Protein AF-A0A941ILW9-F1 (afdb_monomer)

Foldseek 3Di:
DPQPVPDDPVNVQVCCCQWVVAHPWDWDWDLDDLFWTKIWTDGPNFIKMKIKGQCVPQVVQQQVLLVLCVLCVVVVANAFHFDATPVRRQWDDDRRMTMTITHDDDFFFQDLQDLVSLLLLLQSLLSSLVSQDFDQWDQDADDDQDLVDPLLVPDPLLSVLLVVLVVLQNVLRRNPATKGKALQAQARRQWGQHPVPRHTHGYRSSRIDIGGSLLNVLNHCVNCPHDVSSVSNNVSNCVSPSDDPVSCVRRNVSSNSVVLSVLLSVLSVCLVVVRQRSHDDNVVSVVSNVSSCLPRPNFDKDFDDPVCFVLVLVLQQQQCCPDLCNVVRDPTDDDDDAPDKTKMFGHDPRGTFWIWIWGHHQQEIEGPDTGGHPVCPPSCPSVVNVVVVLVVCVVDNHFKYKYKDWDGPVVVVVCVVVAWDWDDKWKWAKDAPPQPVLPVPDDDDPPDDDGMDTDIGGPVCVVVRVVRGVDMIIMTMIMHGRD

Solvent-accessible surface area (backbone atoms only — not comparable to full-atom values): 26169 Å² total; per-residue (Å²): 122,83,32,64,82,73,67,43,74,70,58,49,52,52,50,36,26,77,36,63,71,39,70,90,46,48,74,42,85,38,96,57,49,68,76,41,49,34,27,41,36,37,54,96,92,44,62,28,36,39,40,34,32,41,27,86,86,39,32,70,39,32,55,52,14,39,54,50,17,38,54,32,39,76,67,75,33,52,16,40,26,50,49,53,29,82,87,64,43,61,56,51,78,54,74,56,20,26,34,31,41,22,44,59,70,72,52,47,58,40,55,51,90,40,66,66,29,22,28,52,53,17,34,46,53,17,52,51,37,55,71,68,36,75,45,82,67,56,95,68,77,76,85,77,79,69,86,80,50,70,41,48,65,81,46,84,64,49,53,61,36,39,53,52,22,49,56,43,46,70,70,60,45,56,85,78,49,64,21,16,63,38,50,59,63,50,44,51,76,33,31,21,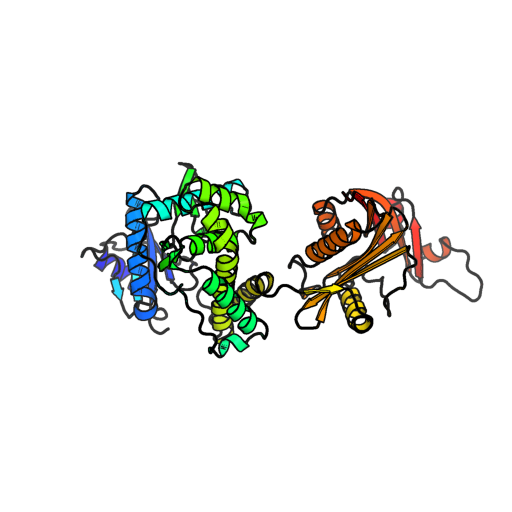32,22,86,88,81,65,49,59,25,53,40,75,34,66,53,25,46,76,42,50,52,53,48,38,52,18,39,36,29,53,73,47,64,39,71,78,75,21,41,50,18,54,50,30,19,36,75,62,61,57,48,55,64,73,55,47,73,69,42,32,67,31,33,32,42,38,48,37,34,50,39,32,55,52,25,30,44,29,61,69,66,69,60,54,63,72,54,94,51,76,63,56,41,54,48,49,31,48,58,22,36,61,70,64,62,49,62,48,76,43,73,62,53,86,88,42,45,70,43,52,34,51,29,52,49,61,37,24,56,88,44,91,49,48,81,74,72,58,99,58,78,83,86,78,95,53,83,44,75,51,47,35,32,27,34,46,99,90,39,51,42,27,42,35,33,33,40,28,51,68,48,38,26,34,47,79,42,76,48,39,23,71,94,53,55,93,68,54,52,65,58,52,48,50,49,55,52,52,61,57,40,73,80,49,73,42,43,33,41,34,37,73,45,63,68,50,60,72,58,54,57,51,42,43,77,70,62,32,42,83,75,50,62,30,28,43,39,37,40,53,70,87,44,74,60,49,67,73,75,52,90,70,64,83,93,56,74,85,59,65,48,80,47,78,45,66,51,92,44,46,72,59,46,58,73,74,29,93,42,66,41,50,35,32,36,28,40,25,82,53,134

Nearest PDB structures (foldseek):
  2q83-assembly2_B  TM=6.383E-01  e=3.782E-13  Bacillus subtilis
  2q83-assembly1_A  TM=6.580E-01  e=1.831E-12  Bacillus subtilis
  2cnt-assembly4_D  TM=7.980E-01  e=2.874E-07  Salmonella enterica subsp. enterica serovar Typhimurium str. LT2
  5isv-assembly2_B  TM=7.795E-01  e=2.722E-07  Escherichia coli O157:H7
  6cgd-assembly3_C  TM=6.422E-01  e=9.345E-09  Staphylococcus aureus

Radius of gyration: 29.04 Å; Cα contacts (8 Å, |Δi|>4): 898; chains: 1; bounding box: 79×45×82 Å

InterPro domains:
  IPR000182 GNAT domain [PF00583] (336-420)
  IPR000182 GNAT domain [PS51186] (299-446)
  IPR002575 Aminoglycoside phosphotransferase [PF01636] (26-242)
  IPR011009 Protein kinase-like domain superfamily [SSF56112] (8-274)
  IPR016181 Acyl-CoA N-acyltransferase [SSF55729] (298-440)

Sequence (483 aa):
MSGLESFSARSLSRLLDEHWGLPEAEITAHEGGMSSLTWVVRHGGERRLAKAVSAERYGRRFAAGLAAASRLTEAGIPAGAPVPASDGALTVEYDGTALALLSWVDGDAVEQNTTEGMRLIGNTLARAHLALGSSPGKPDIEPRHDPSRLYLGVRPWIRPAIASAHAAVEALDPETLTWGPLHGDPAAEAFLRDPASGEVGLIDWGAYTVGPRVFDLASAVMYAGNLDRARPLIEAYIDAGALSGAEVDRALPAMLGWRWASQAYYFAYRIAADDRTGIADPAENERGLADAKAYLAPPEIRAYEAADENEWVRCRAVAFLDTSYYDAVEPVKPTVEADEVIDLVAVDDGHIVGILDIAVRGDLATIETLCVHPEYRRLAIATRLLWEGIARLEHTPARILDAWTREDRAALEWYAARGFVEAESFLHVYSGLGAENTARMTEFRAPYRPILIFAAAPREHETKARAEFQRVYVCRRLLRQLA

Organism: NCBI:txid2828514

pLDDT: mean 92.54, std 8.3, range [49.34, 98.81]

Structure (mmCIF, N/CA/C/O backbone):
data_AF-A0A941ILW9-F1
#
_entry.id   AF-A0A941ILW9-F1
#
loop_
_atom_site.group_PDB
_atom_site.id
_atom_site.type_symbol
_atom_site.label_atom_id
_atom_site.label_alt_id
_atom_site.label_comp_id
_atom_site.label_asym_id
_atom_site.label_entity_id
_atom_site.label_seq_id
_atom_site.pdbx_PDB_ins_code
_atom_site.Cartn_x
_atom_site.Cartn_y
_atom_site.Cartn_z
_atom_site.occupancy
_atom_site.B_iso_or_equiv
_atom_site.auth_seq_id
_atom_site.auth_comp_id
_atom_site.auth_asym_id
_atom_site.auth_atom_id
_atom_site.pdbx_PDB_model_num
ATOM 1 N N . MET A 1 1 ? -7.204 21.052 19.635 1.00 49.34 1 MET A N 1
ATOM 2 C CA . MET A 1 1 ? -5.862 20.549 20.009 1.00 49.34 1 MET A CA 1
ATOM 3 C C . MET A 1 1 ? -5.531 20.752 21.490 1.00 49.34 1 MET A C 1
ATOM 5 O O . MET A 1 1 ? -4.648 20.068 21.972 1.00 49.34 1 MET A O 1
ATOM 9 N N . SER A 1 2 ? -6.254 21.592 22.245 1.00 50.50 2 SER A N 1
ATOM 10 C CA . SER A 1 2 ? -5.836 22.042 23.585 1.00 50.50 2 SER A CA 1
ATOM 11 C C . SER A 1 2 ? -5.840 21.007 24.725 1.00 50.50 2 SER A C 1
ATOM 13 O O . SER A 1 2 ? -5.248 21.300 25.753 1.00 50.50 2 SER A O 1
ATOM 15 N N . GLY A 1 3 ? -6.484 19.838 24.589 1.00 50.44 3 GLY A N 1
ATOM 16 C CA . GLY A 1 3 ? -6.665 18.894 25.715 1.00 50.44 3 GLY A CA 1
ATOM 17 C C . GLY A 1 3 ? -5.625 17.770 25.853 1.00 50.44 3 GLY A C 1
ATOM 18 O O . GLY A 1 3 ? -5.450 17.239 26.943 1.00 50.44 3 GLY A O 1
ATOM 19 N N . LEU A 1 4 ? -4.928 17.380 24.774 1.00 60.81 4 LEU A N 1
ATOM 20 C CA . LEU A 1 4 ? -3.930 16.291 24.829 1.00 60.81 4 LEU A CA 1
ATOM 21 C C . LEU A 1 4 ? -2.527 16.796 25.202 1.00 60.81 4 LEU A C 1
ATOM 23 O O . LEU A 1 4 ? -1.751 16.057 25.799 1.00 60.81 4 LEU A O 1
ATOM 27 N N . GLU A 1 5 ? -2.208 18.056 24.889 1.00 58.78 5 GLU A N 1
ATOM 28 C CA . GLU A 1 5 ? -0.897 18.671 25.158 1.00 58.78 5 GLU A CA 1
ATOM 29 C C . GLU A 1 5 ? -0.636 18.902 26.663 1.00 58.78 5 GLU A C 1
ATOM 31 O O . GLU A 1 5 ? 0.518 18.996 27.079 1.00 58.78 5 GLU A O 1
ATOM 36 N N . SER A 1 6 ? -1.686 18.950 27.496 1.00 61.03 6 SER A N 1
ATOM 37 C CA . SER A 1 6 ? -1.598 19.103 28.958 1.00 61.03 6 SER A CA 1
ATOM 38 C C . SER A 1 6 ? -1.536 17.770 29.724 1.00 61.03 6 SER A C 1
ATOM 40 O O . SER A 1 6 ? -1.277 17.760 30.934 1.00 61.03 6 SER A O 1
ATOM 42 N N . PHE A 1 7 ? -1.752 16.630 29.053 1.00 71.38 7 PHE A N 1
ATOM 43 C CA . PHE A 1 7 ? -1.899 15.334 29.715 1.00 71.38 7 PHE A CA 1
ATOM 44 C C . PHE A 1 7 ? -0.538 14.738 30.116 1.00 71.38 7 PHE A C 1
ATOM 46 O O . PHE A 1 7 ? 0.250 14.292 29.285 1.00 71.38 7 PHE A O 1
ATOM 53 N N . SER A 1 8 ? -0.249 14.721 31.422 1.00 79.00 8 SER A N 1
ATOM 54 C CA . SER A 1 8 ? 1.044 14.289 31.975 1.00 79.00 8 SER A CA 1
ATOM 55 C C . SER A 1 8 ? 0.997 12.911 32.641 1.00 79.00 8 SER A C 1
ATOM 57 O O . SER A 1 8 ? -0.022 12.517 33.208 1.00 79.00 8 SER A O 1
ATOM 59 N N . ALA A 1 9 ? 2.143 12.219 32.695 1.00 79.44 9 ALA A N 1
ATOM 60 C CA . ALA A 1 9 ? 2.287 10.941 33.410 1.00 79.44 9 ALA A CA 1
ATOM 61 C C . ALA A 1 9 ? 1.880 11.029 34.896 1.00 79.44 9 ALA A C 1
ATOM 63 O O . ALA A 1 9 ? 1.314 10.088 35.450 1.00 79.44 9 ALA A O 1
ATOM 64 N N . ARG A 1 10 ? 2.099 12.188 35.538 1.00 84.44 10 ARG A N 1
ATOM 65 C CA . ARG A 1 10 ? 1.648 12.446 36.915 1.00 84.44 10 ARG A CA 1
ATOM 66 C C . ARG A 1 10 ? 0.120 12.477 37.021 1.00 84.44 10 ARG A C 1
ATOM 68 O O . ARG A 1 10 ? -0.429 11.943 37.979 1.00 84.44 10 ARG A O 1
ATOM 75 N N . SER A 1 11 ? -0.556 13.090 36.049 1.00 89.75 11 SER A N 1
ATOM 76 C CA . SER A 1 11 ? -2.024 13.113 36.009 1.00 89.75 11 SER A CA 1
ATOM 77 C C . SER A 1 11 ? -2.576 11.711 35.773 1.00 89.75 11 SER A C 1
ATOM 79 O O . SER A 1 11 ? -3.507 11.311 36.463 1.00 89.75 11 SER A O 1
ATOM 81 N N . LEU A 1 12 ? -1.947 10.940 34.880 1.00 92.31 12 LEU A N 1
ATOM 82 C CA . LEU A 1 12 ? -2.321 9.553 34.619 1.00 92.31 12 LEU A CA 1
ATOM 83 C C . LEU A 1 12 ? -2.210 8.675 35.872 1.00 92.31 12 LEU A C 1
ATOM 85 O O . LEU A 1 12 ? -3.161 7.979 36.197 1.00 92.31 12 LEU A O 1
ATOM 89 N N . SER A 1 13 ? -1.095 8.745 36.605 1.00 93.25 13 SER A N 1
ATOM 90 C CA . SER A 1 13 ? -0.915 7.973 37.844 1.00 93.25 13 SER A CA 1
ATOM 91 C C . SER A 1 13 ? -2.012 8.260 38.874 1.00 93.25 13 SER A C 1
ATOM 93 O O . SER A 1 13 ? -2.587 7.323 39.422 1.00 93.25 13 SER A O 1
ATOM 95 N N . ARG A 1 14 ? -2.374 9.536 39.072 1.00 94.75 14 ARG A N 1
ATOM 96 C CA . ARG A 1 14 ? -3.479 9.917 39.965 1.00 94.75 14 ARG A CA 1
ATOM 97 C C . ARG A 1 14 ? -4.823 9.353 39.495 1.00 94.75 14 ARG A C 1
ATOM 99 O O . ARG A 1 14 ? -5.577 8.844 40.312 1.00 94.75 14 ARG A O 1
ATOM 106 N N . LEU A 1 15 ? -5.122 9.448 38.198 1.00 96.00 15 LEU A N 1
ATOM 107 C CA . LEU A 1 15 ? -6.384 8.956 37.634 1.00 96.00 15 LEU A CA 1
ATOM 108 C C . LEU A 1 15 ? -6.497 7.425 37.719 1.00 96.00 15 LEU A C 1
ATOM 110 O O . LEU A 1 15 ? -7.587 6.915 37.956 1.00 96.00 15 LEU A O 1
ATOM 114 N N . LEU A 1 16 ? -5.389 6.697 37.547 1.00 96.94 16 LEU A N 1
ATOM 115 C CA . LEU A 1 16 ? -5.347 5.237 37.686 1.00 96.94 16 LEU A CA 1
ATOM 116 C C . LEU A 1 16 ? -5.652 4.784 39.119 1.00 96.94 16 LEU A C 1
ATOM 118 O O . LEU A 1 16 ? -6.406 3.831 39.306 1.00 96.94 16 LEU A O 1
ATOM 122 N N . ASP A 1 17 ? -5.114 5.481 40.117 1.00 96.56 17 ASP A N 1
ATOM 123 C CA . ASP A 1 17 ? -5.441 5.233 41.523 1.00 96.56 17 ASP A CA 1
ATOM 124 C C . ASP A 1 17 ? -6.915 5.564 41.814 1.00 96.56 17 ASP A C 1
ATOM 126 O O . ASP A 1 17 ? -7.682 4.707 42.244 1.00 96.56 17 ASP A O 1
ATOM 130 N N . GLU A 1 18 ? -7.353 6.775 41.461 1.00 96.69 18 GLU A N 1
ATOM 131 C CA . GLU A 1 18 ? -8.699 7.280 41.763 1.00 96.69 18 GLU A CA 1
ATOM 132 C C . GLU A 1 18 ? -9.825 6.451 41.125 1.00 96.69 18 GLU A C 1
ATOM 134 O O . GLU A 1 18 ? -10.825 6.153 41.779 1.00 96.69 18 GLU A O 1
ATOM 139 N N . HIS A 1 19 ? -9.677 6.071 39.854 1.00 97.38 19 HIS A N 1
ATOM 140 C CA . HIS A 1 19 ? -10.767 5.462 39.090 1.00 97.38 19 HIS A CA 1
ATOM 141 C C . HIS A 1 19 ? -10.632 3.954 38.897 1.00 97.38 19 HIS A C 1
ATOM 143 O O . HIS A 1 19 ? -11.644 3.309 38.641 1.00 97.38 19 HIS A O 1
ATOM 149 N N . TRP A 1 20 ? -9.438 3.374 39.046 1.00 97.19 20 TRP A N 1
ATOM 150 C CA . TRP A 1 20 ? -9.214 1.931 38.875 1.00 97.19 20 TRP A CA 1
ATOM 151 C C . TRP A 1 20 ? -8.558 1.261 40.089 1.00 97.19 20 TRP A C 1
ATOM 153 O O . TRP A 1 20 ? -8.356 0.047 40.063 1.00 97.19 20 TRP A O 1
ATOM 163 N N . GLY A 1 21 ? -8.244 2.009 41.153 1.00 96.06 21 GLY A N 1
ATOM 164 C CA . GLY A 1 21 ? -7.642 1.458 42.368 1.00 96.06 21 GLY A CA 1
ATOM 165 C C . GLY A 1 21 ? -6.246 0.881 42.131 1.00 96.06 21 GLY A C 1
ATOM 166 O O . GLY A 1 21 ? -5.921 -0.172 42.679 1.00 96.06 21 GLY A O 1
ATOM 167 N N . LEU A 1 22 ? -5.446 1.533 41.279 1.00 95.81 22 LEU A N 1
ATOM 168 C CA . LEU A 1 22 ? -4.085 1.115 40.921 1.00 95.81 22 LEU A CA 1
ATOM 169 C C . LEU A 1 22 ? -3.030 2.092 41.479 1.00 95.81 22 LEU A C 1
ATOM 171 O O . LEU A 1 22 ? -2.394 2.816 40.699 1.00 95.81 22 LEU A O 1
ATOM 175 N N . PRO A 1 23 ? -2.832 2.147 42.810 1.00 94.25 23 PRO A N 1
ATOM 176 C CA . PRO A 1 23 ? -1.807 2.992 43.407 1.00 94.25 23 PRO A CA 1
ATOM 177 C C . PRO A 1 23 ? -0.413 2.529 42.972 1.00 94.25 23 PRO A C 1
ATOM 179 O O . PRO A 1 23 ? -0.163 1.341 42.788 1.00 94.25 23 PRO A O 1
ATOM 182 N N . GLU A 1 24 ? 0.511 3.477 42.810 1.00 91.19 24 GLU A N 1
ATOM 183 C CA . GLU A 1 24 ? 1.924 3.195 42.495 1.00 91.19 24 GLU A CA 1
ATOM 184 C C . GLU A 1 24 ? 2.147 2.335 41.230 1.00 91.19 24 GLU A C 1
ATOM 186 O O . GLU A 1 24 ? 3.181 1.681 41.089 1.00 91.19 24 GLU A O 1
ATOM 191 N N . ALA A 1 25 ? 1.201 2.343 40.282 1.00 94.00 25 ALA A N 1
ATOM 192 C CA . ALA A 1 25 ? 1.353 1.629 39.019 1.00 94.00 25 ALA A CA 1
ATOM 193 C C . ALA A 1 25 ? 2.593 2.110 38.242 1.00 94.00 25 ALA A C 1
ATOM 195 O O . ALA A 1 25 ? 2.840 3.312 38.102 1.00 94.00 25 ALA A O 1
ATOM 196 N N . GLU A 1 26 ? 3.349 1.167 37.681 1.00 94.25 26 GLU A N 1
ATOM 197 C CA . GLU A 1 26 ? 4.460 1.474 36.786 1.00 94.25 26 GLU A CA 1
ATOM 198 C C . GLU A 1 26 ? 3.896 1.861 35.414 1.00 94.25 26 GLU A C 1
ATOM 200 O O . GLU A 1 26 ? 3.171 1.088 34.782 1.00 94.25 26 GLU A O 1
ATOM 205 N N . ILE A 1 27 ? 4.226 3.069 34.956 1.00 94.25 27 ILE A N 1
ATOM 206 C CA . ILE A 1 27 ? 3.715 3.647 33.713 1.00 94.25 27 ILE A CA 1
ATOM 207 C C . ILE A 1 27 ? 4.889 3.905 32.778 1.00 94.25 27 ILE A C 1
ATOM 209 O O . ILE A 1 27 ? 5.776 4.704 33.081 1.00 94.25 27 ILE A O 1
ATOM 213 N N . THR A 1 28 ? 4.861 3.285 31.604 1.00 91.44 28 THR A N 1
ATOM 214 C CA . THR A 1 28 ? 5.831 3.541 30.536 1.00 91.44 28 THR A CA 1
ATOM 215 C C . THR A 1 28 ? 5.104 4.114 29.332 1.00 91.44 28 THR A C 1
ATOM 217 O O . THR A 1 28 ? 4.086 3.565 28.909 1.00 91.44 28 THR A O 1
ATOM 220 N N . ALA A 1 29 ? 5.612 5.215 28.774 1.00 86.44 29 ALA A N 1
ATOM 221 C CA . ALA A 1 29 ? 5.100 5.732 27.510 1.00 86.44 29 ALA A CA 1
ATOM 222 C C . ALA A 1 29 ? 5.205 4.648 26.432 1.00 86.44 29 ALA A C 1
ATOM 224 O O . ALA A 1 29 ? 6.223 3.966 26.321 1.00 86.44 29 ALA A O 1
ATOM 225 N N . HIS A 1 30 ? 4.126 4.479 25.680 1.00 80.50 30 HIS A N 1
ATOM 226 C CA . HIS A 1 30 ? 4.070 3.584 24.542 1.00 80.50 30 HIS A CA 1
ATOM 227 C C . HIS A 1 30 ? 3.987 4.458 23.296 1.00 80.50 30 HIS A C 1
ATOM 229 O O . HIS A 1 30 ? 3.004 5.178 23.108 1.00 80.50 30 HIS A O 1
ATOM 235 N N . GLU A 1 31 ? 5.038 4.437 22.480 1.00 65.81 31 GLU A N 1
ATOM 236 C CA . GLU A 1 31 ? 5.038 5.124 21.192 1.00 65.81 31 GLU A CA 1
ATOM 237 C C . GLU A 1 31 ? 4.047 4.399 20.271 1.00 65.81 31 GLU A C 1
ATOM 239 O O . GLU A 1 31 ? 4.266 3.255 19.883 1.00 65.81 31 GLU A O 1
ATOM 244 N N . GLY A 1 32 ? 2.896 5.022 20.001 1.00 56.44 32 GLY A N 1
ATOM 245 C CA . GLY A 1 32 ? 1.867 4.423 19.154 1.00 56.44 32 GLY A CA 1
ATOM 246 C C . GLY A 1 32 ? 0.573 5.236 19.073 1.00 56.44 32 GLY A C 1
ATOM 247 O O . GLY A 1 32 ? 0.013 5.653 20.086 1.00 56.44 32 GLY A O 1
ATOM 248 N N . GLY A 1 33 ? 0.081 5.422 17.845 1.00 63.19 33 GLY A N 1
ATOM 249 C CA . GLY A 1 33 ? -1.224 6.012 17.534 1.00 63.19 33 GLY A CA 1
ATOM 250 C C . GLY A 1 33 ? -1.158 7.451 17.011 1.00 63.19 33 GLY A C 1
ATOM 251 O O . GLY A 1 33 ? -0.883 8.387 17.753 1.00 63.19 33 GLY A O 1
ATOM 252 N N . MET A 1 34 ? -1.521 7.655 15.739 1.00 69.69 34 MET A N 1
ATOM 253 C CA . MET A 1 34 ? -1.524 8.979 15.083 1.00 69.69 34 MET A CA 1
ATOM 254 C C . MET A 1 34 ? -2.526 9.984 15.687 1.00 69.69 34 MET A C 1
ATOM 256 O O . MET A 1 34 ? -2.460 11.180 15.409 1.00 69.69 34 MET A O 1
ATOM 260 N N . SER A 1 35 ? -3.484 9.519 16.497 1.00 75.56 35 SER A N 1
ATOM 261 C CA . SER A 1 35 ? -4.554 10.349 17.069 1.00 75.56 35 SER A CA 1
ATOM 262 C C . SER A 1 35 ? -4.795 10.131 18.567 1.00 75.56 35 SER A C 1
ATOM 264 O O . SER A 1 35 ? -5.859 10.498 19.072 1.00 75.56 35 SER A O 1
ATOM 266 N N . SER A 1 36 ? -3.858 9.498 19.272 1.00 86.06 36 SER A N 1
ATOM 267 C CA . SER A 1 36 ? -3.997 9.140 20.687 1.00 86.06 36 SER A CA 1
ATOM 268 C C . SER A 1 36 ? -2.661 9.165 21.414 1.00 86.06 36 SER A C 1
ATOM 270 O O . SER A 1 36 ? -1.611 9.093 20.789 1.00 86.06 36 SER A O 1
ATOM 272 N N . LEU A 1 37 ? -2.718 9.188 22.742 1.00 86.94 37 LEU A N 1
ATOM 273 C CA . LEU A 1 37 ? -1.576 8.879 23.597 1.00 86.94 37 LEU A CA 1
ATOM 274 C C . LEU A 1 37 ? -1.796 7.512 24.248 1.00 86.94 37 LEU A C 1
ATOM 276 O O . LEU A 1 37 ? -2.918 7.200 24.661 1.00 86.94 37 LEU A O 1
ATOM 280 N N . THR A 1 38 ? -0.739 6.707 24.343 1.00 90.00 38 THR A N 1
ATOM 281 C CA . THR A 1 38 ? -0.798 5.372 24.948 1.00 90.00 38 THR A CA 1
ATOM 282 C C . THR A 1 38 ? 0.310 5.147 25.966 1.00 90.00 38 THR A C 1
ATOM 284 O O . THR A 1 38 ? 1.432 5.625 25.800 1.00 90.00 38 THR A O 1
ATOM 287 N N . TRP A 1 39 ? 0.004 4.376 27.009 1.00 92.44 39 TRP A N 1
ATOM 288 C CA . TRP A 1 39 ? 0.964 3.963 28.030 1.00 92.44 39 TRP A CA 1
ATOM 289 C C . TRP A 1 39 ? 0.762 2.502 28.400 1.00 92.44 39 TRP A C 1
ATOM 291 O O . TRP A 1 39 ? -0.370 2.043 28.554 1.00 92.44 39 TRP A O 1
ATOM 301 N N . VAL A 1 40 ? 1.861 1.785 28.613 1.00 94.38 40 VAL A N 1
ATOM 302 C CA . VAL A 1 40 ? 1.810 0.478 29.269 1.00 94.38 40 VAL A CA 1
ATOM 303 C C . VAL A 1 40 ? 1.737 0.707 30.774 1.00 94.38 40 VAL A C 1
ATOM 305 O O . VAL A 1 40 ? 2.573 1.419 31.329 1.00 94.38 40 VAL A O 1
ATOM 308 N N . VAL A 1 41 ? 0.749 0.090 31.418 1.00 96.12 41 VAL A N 1
ATOM 309 C CA . VAL A 1 41 ? 0.515 0.161 32.863 1.00 96.12 41 VAL A CA 1
ATOM 310 C C . VAL A 1 41 ? 0.766 -1.217 33.464 1.00 96.12 41 VAL A C 1
ATOM 312 O O . VAL A 1 41 ? 0.176 -2.202 33.013 1.00 96.12 41 VAL A O 1
ATOM 315 N N . ARG A 1 42 ? 1.631 -1.302 34.477 1.00 96.50 42 ARG A N 1
ATOM 316 C CA . ARG A 1 42 ? 1.866 -2.528 35.251 1.00 96.50 42 ARG A CA 1
ATOM 317 C C . ARG A 1 42 ? 1.511 -2.319 36.711 1.00 96.50 42 ARG A C 1
ATOM 319 O O . ARG A 1 42 ? 1.975 -1.372 37.340 1.00 96.50 42 ARG A O 1
ATOM 326 N N . HIS A 1 43 ? 0.695 -3.218 37.246 1.00 95.75 43 HIS A N 1
ATOM 327 C CA . HIS A 1 43 ? 0.298 -3.209 38.650 1.00 95.75 43 HIS A CA 1
ATOM 328 C C . HIS A 1 43 ? -0.084 -4.625 39.086 1.00 95.75 43 HIS A C 1
ATOM 330 O O . HIS A 1 43 ? -0.800 -5.318 38.367 1.00 95.75 43 HIS A O 1
ATOM 336 N N . GLY A 1 44 ? 0.407 -5.074 40.246 1.00 91.25 44 GLY A N 1
ATOM 337 C CA . GLY A 1 44 ? 0.055 -6.391 40.796 1.00 91.25 44 GLY A CA 1
ATOM 338 C C . GLY A 1 44 ? 0.439 -7.589 39.913 1.00 91.25 44 GLY A C 1
ATOM 339 O O . GLY A 1 44 ? -0.217 -8.620 39.978 1.00 91.25 44 GLY A O 1
ATOM 340 N N . GLY A 1 45 ? 1.469 -7.456 39.068 1.00 90.06 45 GLY A N 1
ATOM 341 C CA . GLY A 1 45 ? 1.879 -8.490 38.105 1.00 90.06 45 GLY A CA 1
ATOM 342 C C . GLY A 1 45 ? 1.064 -8.516 36.807 1.00 90.06 45 GLY A C 1
ATOM 343 O O . GLY A 1 45 ? 1.420 -9.239 35.881 1.00 90.06 45 GLY A O 1
ATOM 344 N N . GLU A 1 46 ? 0.020 -7.696 36.700 1.00 94.19 46 GLU A N 1
ATOM 345 C CA . GLU A 1 46 ? -0.795 -7.581 35.497 1.00 94.19 46 GLU A CA 1
ATOM 346 C C . GLU A 1 46 ? -0.296 -6.449 34.603 1.00 94.19 46 GLU A C 1
ATOM 348 O O . GLU A 1 46 ? 0.106 -5.377 35.071 1.00 94.19 46 GLU A O 1
ATOM 353 N N . ARG A 1 47 ? -0.366 -6.685 33.294 1.00 95.69 47 ARG A N 1
ATOM 354 C CA . ARG A 1 47 ? -0.064 -5.704 32.255 1.00 95.69 47 ARG A CA 1
ATOM 355 C C . ARG A 1 47 ? -1.370 -5.200 31.651 1.00 95.69 47 ARG A C 1
ATOM 357 O O . ARG A 1 47 ? -2.275 -5.983 31.381 1.00 95.69 47 ARG A O 1
ATOM 364 N N . ARG A 1 48 ? -1.463 -3.890 31.438 1.00 96.38 48 ARG A N 1
ATOM 365 C CA . ARG A 1 48 ? -2.611 -3.195 30.843 1.00 96.38 48 ARG A CA 1
ATOM 366 C C . ARG A 1 48 ? -2.137 -2.085 29.909 1.00 96.38 48 ARG A C 1
ATOM 368 O O . ARG A 1 48 ? -0.966 -1.696 29.943 1.00 96.38 48 ARG A O 1
ATOM 375 N N . LEU A 1 49 ? -3.049 -1.556 29.100 1.00 95.12 49 LEU A N 1
ATOM 376 C CA . LEU A 1 49 ? -2.800 -0.390 28.253 1.00 95.12 49 LEU A CA 1
ATOM 377 C C . LEU A 1 49 ? -3.717 0.759 28.675 1.00 95.12 49 LEU A C 1
ATOM 379 O O . LEU A 1 49 ? -4.932 0.607 28.676 1.00 95.12 49 LEU A O 1
ATOM 383 N N . ALA A 1 50 ? -3.159 1.918 29.006 1.00 95.06 50 ALA A N 1
ATOM 384 C CA . ALA A 1 50 ? -3.931 3.149 29.122 1.00 95.06 50 ALA A CA 1
ATOM 385 C C . ALA A 1 50 ? -3.925 3.873 27.772 1.00 95.06 50 ALA A C 1
ATOM 387 O O . ALA A 1 50 ? -2.863 4.041 27.169 1.00 95.06 50 ALA A O 1
ATOM 388 N N . LYS A 1 51 ? -5.094 4.317 27.304 1.00 93.75 51 LYS A N 1
ATOM 389 C CA . LYS A 1 51 ? -5.249 5.053 26.044 1.00 93.75 51 LYS A CA 1
ATOM 390 C C . LYS A 1 51 ? -6.081 6.309 26.253 1.00 93.75 51 LYS A C 1
ATOM 392 O O . LYS A 1 51 ? -7.165 6.253 26.829 1.00 93.75 51 LYS A O 1
ATOM 397 N N . ALA A 1 52 ? -5.566 7.430 25.761 1.00 91.81 52 ALA A N 1
ATOM 398 C CA . ALA A 1 52 ? -6.178 8.743 25.878 1.00 91.81 52 ALA A CA 1
ATOM 399 C C . ALA A 1 52 ? -6.425 9.368 24.501 1.00 91.81 52 ALA A C 1
ATOM 401 O O . ALA A 1 52 ? -5.564 9.329 23.617 1.00 91.81 52 ALA A O 1
ATOM 402 N N . VAL A 1 53 ? -7.598 9.978 24.333 1.00 90.69 53 VAL A N 1
ATOM 403 C CA . VAL A 1 53 ? -8.007 10.692 23.115 1.00 90.69 53 VAL A CA 1
ATOM 404 C C . VAL A 1 53 ? -8.668 12.022 23.469 1.00 90.69 53 VAL A C 1
ATOM 406 O O . VAL A 1 53 ? -9.170 12.198 24.574 1.00 90.69 53 VAL A O 1
ATOM 409 N N . SER A 1 54 ? -8.746 12.953 22.517 1.00 89.56 54 SER A N 1
ATOM 410 C CA . SER A 1 54 ? -9.581 14.152 22.685 1.00 89.56 54 SER A CA 1
ATOM 411 C C . SER A 1 54 ? -11.044 13.755 22.923 1.00 89.56 54 SER A C 1
ATOM 413 O O . SER A 1 54 ? -11.653 13.111 22.064 1.00 89.56 54 SER A O 1
ATOM 415 N N . ALA A 1 55 ? -11.613 14.158 24.064 1.00 91.88 55 ALA A N 1
ATOM 416 C CA . ALA A 1 55 ? -12.994 13.845 24.428 1.00 91.88 55 ALA A CA 1
ATOM 417 C C . ALA A 1 55 ? -13.985 14.464 23.431 1.00 91.88 55 ALA A C 1
ATOM 419 O O . ALA A 1 55 ? -14.862 13.774 22.915 1.00 91.88 55 ALA A O 1
ATOM 420 N N . GLU A 1 56 ? -13.773 15.734 23.077 1.00 90.31 56 GLU A N 1
ATOM 421 C CA . GLU A 1 56 ? -14.606 16.461 22.115 1.00 90.31 56 GLU A CA 1
ATOM 422 C C . GLU A 1 56 ? -14.592 15.806 20.727 1.00 90.31 56 GLU A C 1
ATOM 424 O O . GLU A 1 56 ? -15.643 15.555 20.137 1.00 90.31 56 GLU A O 1
ATOM 429 N N . ARG A 1 57 ? -13.398 15.506 20.196 1.00 86.25 57 ARG A N 1
ATOM 430 C CA . ARG A 1 57 ? -13.255 15.048 18.808 1.00 86.25 57 ARG A CA 1
ATOM 431 C C . ARG A 1 57 ? -13.528 13.557 18.639 1.00 86.25 57 ARG A C 1
ATOM 433 O O . ARG A 1 57 ? -14.050 13.146 17.605 1.00 86.25 57 ARG A O 1
ATOM 440 N N . TYR A 1 58 ? -13.143 12.745 19.621 1.00 90.12 58 TYR A N 1
ATOM 441 C CA . TYR A 1 58 ? -13.114 11.288 19.490 1.00 90.12 58 TYR A CA 1
ATOM 442 C C . TYR A 1 58 ? -13.856 10.547 20.602 1.00 90.12 58 TYR A C 1
ATOM 444 O O . TYR A 1 58 ? -14.105 9.360 20.431 1.00 90.12 58 TYR A O 1
ATOM 452 N N . GLY A 1 59 ? -14.255 11.200 21.699 1.00 92.19 59 GLY A N 1
ATOM 453 C CA . GLY A 1 59 ? -14.782 10.532 22.896 1.00 92.19 59 GLY A CA 1
ATOM 454 C C . GLY A 1 59 ? -15.978 9.616 22.626 1.00 92.19 59 GLY A C 1
ATOM 455 O O . GLY A 1 59 ? -15.961 8.454 23.023 1.00 92.19 59 GLY A O 1
ATOM 456 N N . ARG A 1 60 ? -16.981 10.083 21.864 1.00 92.81 60 ARG A N 1
ATOM 457 C CA . ARG A 1 60 ? -18.145 9.247 21.495 1.00 92.81 60 ARG A CA 1
ATOM 458 C C . ARG A 1 60 ? -17.748 8.010 20.693 1.00 92.81 60 ARG A C 1
ATOM 460 O O . ARG A 1 60 ? -18.235 6.917 20.963 1.00 92.81 60 ARG A O 1
ATOM 467 N N . ARG A 1 61 ? -16.874 8.197 19.701 1.00 92.88 61 ARG A N 1
ATOM 468 C CA . ARG A 1 61 ? -16.377 7.116 18.848 1.00 92.88 61 ARG A CA 1
ATOM 469 C C . ARG A 1 61 ? -15.562 6.112 19.655 1.00 92.88 61 ARG A C 1
ATOM 471 O O . ARG A 1 61 ? -15.757 4.912 19.519 1.00 92.88 61 ARG A O 1
ATOM 478 N N . PHE A 1 62 ? -14.690 6.625 20.514 1.00 94.75 62 PHE A N 1
ATOM 479 C CA . PHE A 1 62 ? -13.829 5.836 21.373 1.00 94.75 62 PHE A CA 1
ATOM 480 C C . PHE A 1 62 ? -14.650 4.968 22.326 1.00 94.75 62 PHE A C 1
ATOM 482 O O . PHE A 1 62 ? -14.475 3.758 22.322 1.00 94.75 62 PHE A O 1
ATOM 489 N N . ALA A 1 63 ? -15.626 5.539 23.038 1.00 95.81 63 ALA A N 1
ATOM 490 C CA . ALA A 1 63 ? -16.514 4.777 23.917 1.00 95.81 63 ALA A CA 1
ATOM 491 C C . ALA A 1 63 ? -17.286 3.667 23.174 1.00 95.81 63 ALA A C 1
ATOM 493 O O . ALA A 1 63 ? -17.422 2.557 23.689 1.00 95.81 63 ALA A O 1
ATOM 494 N N . ALA A 1 64 ? -17.755 3.932 21.950 1.00 96.06 64 ALA A N 1
ATOM 495 C CA . ALA A 1 64 ? -18.425 2.922 21.132 1.00 96.06 64 ALA A CA 1
ATOM 496 C C . ALA A 1 64 ? -17.473 1.795 20.682 1.00 96.06 64 ALA A C 1
ATOM 498 O O . ALA A 1 64 ? -17.851 0.623 20.720 1.00 96.06 64 ALA A O 1
ATOM 499 N N . GLY A 1 65 ? -16.226 2.130 20.337 1.00 97.25 65 GLY A N 1
ATOM 500 C CA . GLY A 1 65 ? -15.176 1.155 20.043 1.00 97.25 65 GLY A CA 1
ATOM 501 C C . GLY A 1 65 ? -14.816 0.280 21.244 1.00 97.25 65 GLY A C 1
ATOM 502 O O . GLY A 1 65 ? -14.684 -0.932 21.105 1.00 97.25 65 GLY A O 1
ATOM 503 N N . LEU A 1 66 ? -14.752 0.860 22.446 1.00 97.81 66 LEU A N 1
ATOM 504 C CA . LEU A 1 66 ? -14.535 0.108 23.687 1.00 97.81 66 LEU A CA 1
ATOM 505 C C . LEU A 1 66 ? -15.669 -0.887 23.960 1.00 97.81 66 LEU A C 1
ATOM 507 O O . LEU A 1 66 ? -15.409 -2.035 24.309 1.00 97.81 66 LEU A O 1
ATOM 511 N N . ALA A 1 67 ? -16.920 -0.482 23.734 1.00 97.38 67 ALA A N 1
ATOM 512 C CA . ALA A 1 67 ? -18.061 -1.387 23.849 1.00 97.38 67 ALA A CA 1
ATOM 513 C C . ALA A 1 67 ? -18.011 -2.527 22.809 1.00 97.38 67 ALA A C 1
ATOM 515 O O . ALA A 1 67 ? -18.381 -3.662 23.117 1.00 97.38 67 ALA A O 1
ATOM 516 N N . ALA A 1 68 ? -17.532 -2.256 21.589 1.00 97.81 68 ALA A N 1
ATOM 517 C CA . ALA A 1 68 ? -17.306 -3.291 20.580 1.00 97.81 68 ALA A CA 1
ATOM 518 C C . ALA A 1 68 ? -16.209 -4.278 21.015 1.00 97.81 68 ALA A C 1
ATOM 520 O O . ALA A 1 68 ? -16.416 -5.489 20.930 1.00 97.81 68 ALA A O 1
ATOM 521 N N . ALA A 1 69 ? -15.097 -3.781 21.563 1.00 98.19 69 ALA A N 1
ATOM 522 C CA . ALA A 1 69 ? -14.019 -4.611 22.099 1.00 98.19 69 ALA A CA 1
ATOM 523 C C . ALA A 1 69 ? -14.489 -5.531 23.245 1.00 98.19 69 ALA A C 1
ATOM 525 O O . ALA A 1 69 ? -14.107 -6.705 23.286 1.00 98.19 69 ALA A O 1
ATOM 526 N N . SER A 1 70 ? -15.364 -5.049 24.140 1.00 97.94 70 SER A N 1
ATOM 527 C CA . SER A 1 70 ? -15.995 -5.892 25.171 1.00 97.94 70 SER A CA 1
ATOM 528 C C . SER A 1 70 ? -16.791 -7.042 24.553 1.00 97.94 70 SER A C 1
ATOM 530 O O . SER A 1 70 ? -16.543 -8.200 24.879 1.00 97.94 70 SER A O 1
ATOM 532 N N . ARG A 1 71 ? -17.684 -6.741 23.599 1.00 97.88 71 ARG A N 1
ATOM 533 C CA . ARG A 1 71 ? -18.527 -7.751 22.934 1.00 97.88 71 ARG A CA 1
ATOM 534 C C . ARG A 1 71 ? -17.715 -8.799 22.176 1.00 97.88 71 ARG A C 1
ATOM 536 O O . ARG A 1 71 ? -18.091 -9.965 22.144 1.00 97.88 71 ARG A O 1
ATOM 543 N N . LEU A 1 72 ? -16.611 -8.395 21.554 1.00 98.06 72 LEU A N 1
ATOM 544 C CA . LEU A 1 72 ? -15.710 -9.319 20.866 1.00 98.06 72 LEU A CA 1
ATOM 545 C C . LEU A 1 72 ? -14.992 -10.245 21.837 1.00 98.06 72 LEU A C 1
ATOM 547 O O . LEU A 1 72 ? -14.943 -11.450 21.603 1.00 98.06 72 LEU A O 1
ATOM 551 N N . THR A 1 73 ? -14.507 -9.694 22.948 1.00 97.19 73 THR A N 1
ATOM 552 C CA . THR A 1 73 ? -13.853 -10.485 23.994 1.00 97.19 73 THR A CA 1
ATOM 553 C C . THR A 1 73 ? -14.830 -11.503 24.590 1.00 97.19 73 THR A C 1
ATOM 555 O O . THR A 1 73 ? -14.478 -12.670 24.735 1.00 97.19 73 THR A O 1
ATOM 558 N N . GLU A 1 74 ? -16.085 -11.111 24.830 1.00 97.00 74 GLU A N 1
ATOM 559 C CA . GLU A 1 74 ? -17.161 -12.024 25.253 1.00 97.00 74 GLU A CA 1
ATOM 560 C C . GLU A 1 74 ? -17.463 -13.115 24.211 1.00 97.00 74 GLU A C 1
ATOM 562 O O . GLU A 1 74 ? -17.799 -14.242 24.570 1.00 97.00 74 GLU A O 1
ATOM 567 N N . ALA A 1 75 ? -17.304 -12.804 22.922 1.00 96.88 75 ALA A N 1
ATOM 568 C CA . ALA A 1 75 ? -17.456 -13.746 21.814 1.00 96.88 75 ALA A CA 1
ATOM 569 C C . ALA A 1 75 ? -16.199 -14.604 21.546 1.00 96.88 75 ALA A C 1
ATOM 571 O O . ALA A 1 75 ? -16.161 -15.337 20.554 1.00 96.88 75 ALA A O 1
ATOM 572 N N . GLY A 1 76 ? -15.171 -14.526 22.400 1.00 96.19 76 GLY A N 1
ATOM 573 C CA . GLY A 1 76 ? -13.936 -15.305 22.266 1.00 96.19 76 GLY A CA 1
ATOM 574 C C . GLY A 1 76 ? -12.954 -14.756 21.226 1.00 96.19 76 GLY A C 1
ATOM 575 O O . GLY A 1 76 ? -12.203 -15.519 20.623 1.00 96.19 76 GLY A O 1
ATOM 576 N N . ILE A 1 77 ? -12.979 -13.447 20.966 1.00 97.38 77 ILE A N 1
ATOM 577 C CA . ILE A 1 77 ? -11.991 -12.746 20.136 1.00 97.38 77 ILE A CA 1
ATOM 578 C C . ILE A 1 77 ? -11.276 -11.727 21.034 1.00 97.38 77 ILE A C 1
ATOM 580 O O . ILE A 1 77 ? -11.883 -10.710 21.379 1.00 97.38 77 ILE A O 1
ATOM 584 N N . PRO A 1 78 ? -10.009 -11.960 21.429 1.00 97.50 78 PRO A N 1
ATOM 585 C CA . PRO A 1 78 ? -9.261 -11.005 22.243 1.00 97.50 78 PRO A CA 1
ATOM 586 C C . PRO A 1 78 ? -9.200 -9.633 21.559 1.00 97.50 78 PRO A C 1
ATOM 588 O O . PRO A 1 78 ? -8.661 -9.514 20.461 1.00 97.50 78 PRO A O 1
ATOM 591 N N . ALA A 1 79 ? -9.772 -8.600 22.182 1.00 97.50 79 ALA A N 1
ATOM 592 C CA . ALA A 1 79 ? -9.911 -7.285 21.542 1.00 97.50 79 ALA A CA 1
ATOM 593 C C . ALA A 1 79 ? -9.459 -6.100 22.408 1.00 97.50 79 ALA A C 1
ATOM 595 O O . ALA A 1 79 ? -9.734 -4.945 22.088 1.00 97.50 79 ALA A O 1
ATOM 596 N N . GLY A 1 80 ? -8.767 -6.373 23.518 1.00 95.75 80 GLY A N 1
ATOM 597 C CA . GLY A 1 80 ? -8.333 -5.336 24.456 1.00 95.75 80 GLY A CA 1
ATOM 598 C C . GLY A 1 80 ? -9.520 -4.652 25.131 1.00 95.75 80 GLY A C 1
ATOM 599 O O . GLY A 1 80 ? -9.602 -3.425 25.144 1.00 95.75 80 GLY A O 1
ATOM 600 N N . ALA A 1 81 ? -10.468 -5.447 25.644 1.00 96.81 81 ALA A N 1
ATOM 601 C CA . ALA A 1 81 ? -11.661 -4.929 26.306 1.00 96.81 81 ALA A CA 1
ATOM 602 C C . ALA A 1 81 ? -11.308 -3.905 27.405 1.00 96.81 81 ALA A C 1
ATOM 604 O O . ALA A 1 81 ? -10.313 -4.088 28.118 1.00 96.81 81 ALA A O 1
ATOM 605 N N . PRO A 1 82 ? -12.111 -2.838 27.567 1.00 97.69 82 PRO A N 1
ATOM 606 C CA . PRO A 1 82 ? -11.930 -1.885 28.651 1.00 97.69 82 PRO A CA 1
ATOM 607 C C . PRO A 1 82 ? -12.057 -2.571 30.014 1.00 97.69 82 PRO A C 1
ATOM 609 O O . PRO A 1 82 ? -12.966 -3.367 30.247 1.00 97.69 82 PRO A O 1
ATOM 612 N N . VAL A 1 83 ? -11.172 -2.200 30.933 1.00 97.62 83 VAL A N 1
ATOM 613 C CA . VAL A 1 83 ? -11.330 -2.411 32.369 1.00 97.62 83 VAL A CA 1
ATOM 614 C C . VAL A 1 83 ? -12.239 -1.286 32.869 1.00 97.62 83 VAL A C 1
ATOM 616 O O . VAL A 1 83 ? -11.826 -0.123 32.810 1.00 97.62 83 VAL A O 1
ATOM 619 N N . PRO A 1 84 ? -13.470 -1.577 33.327 1.00 97.19 84 PRO A N 1
ATOM 620 C CA . PRO A 1 84 ? -14.369 -0.538 33.814 1.00 97.19 84 PRO A CA 1
ATOM 621 C C . PRO A 1 84 ? -13.751 0.213 34.995 1.00 97.19 84 PRO A C 1
ATOM 623 O O . PRO A 1 84 ? -13.069 -0.389 35.828 1.00 97.19 84 PRO A O 1
ATOM 626 N N . ALA A 1 85 ? -13.995 1.519 35.068 1.00 97.00 85 ALA A N 1
ATOM 627 C CA . ALA A 1 85 ? -13.695 2.298 36.262 1.00 97.00 85 ALA A CA 1
ATOM 628 C C . ALA A 1 85 ? -14.569 1.834 37.445 1.00 97.00 85 ALA A C 1
ATOM 630 O O . ALA A 1 85 ? -15.552 1.112 37.269 1.00 97.00 85 ALA A O 1
ATOM 631 N N . SER A 1 86 ? -14.235 2.267 38.660 1.00 96.12 86 SER A N 1
ATOM 632 C CA . SER A 1 86 ? -14.942 1.911 39.900 1.00 96.12 86 SER A CA 1
ATOM 633 C C . SER A 1 86 ? -16.441 2.251 39.886 1.00 96.12 86 SER A C 1
ATOM 635 O O . SER A 1 86 ? -17.214 1.647 40.625 1.00 96.12 86 SER A O 1
ATOM 637 N N . ASP A 1 87 ? -16.865 3.202 39.051 1.00 95.31 87 ASP A N 1
ATOM 638 C CA . ASP A 1 87 ? -18.266 3.585 38.827 1.00 95.31 87 ASP A CA 1
ATOM 639 C C . ASP A 1 87 ? -18.935 2.841 37.649 1.00 95.31 87 ASP A C 1
ATOM 641 O O . ASP A 1 87 ? -20.105 3.074 37.343 1.00 95.31 87 ASP A O 1
ATOM 645 N N . GLY A 1 88 ? -18.208 1.933 36.994 1.00 95.31 88 GLY A N 1
ATOM 646 C CA . GLY A 1 88 ? -18.639 1.167 35.827 1.00 95.31 88 GLY A CA 1
ATOM 647 C C . GLY A 1 88 ? -18.438 1.875 34.485 1.00 95.31 88 GLY A C 1
ATOM 648 O O . GLY A 1 88 ? -18.744 1.284 33.447 1.00 95.31 88 GLY A O 1
ATOM 649 N N . ALA A 1 89 ? -17.929 3.111 34.461 1.00 95.38 89 ALA A N 1
ATOM 650 C CA . ALA A 1 89 ? -17.689 3.827 33.214 1.00 95.38 89 ALA A CA 1
ATOM 651 C C . ALA A 1 89 ? -16.557 3.180 32.396 1.00 95.38 89 ALA A C 1
ATOM 653 O O . ALA A 1 89 ? -15.541 2.739 32.934 1.00 95.38 89 ALA A O 1
ATOM 654 N N . LEU A 1 90 ? -16.713 3.155 31.066 1.00 96.00 90 LEU A N 1
ATOM 655 C CA . LEU A 1 90 ? -15.672 2.660 30.149 1.00 96.00 90 LEU A CA 1
ATOM 656 C C . LEU A 1 90 ? -14.579 3.703 29.877 1.00 96.00 90 LEU A C 1
ATOM 658 O O . LEU A 1 90 ? -13.476 3.355 29.463 1.00 96.00 90 LEU A O 1
ATOM 662 N N . THR A 1 91 ? -14.898 4.982 30.082 1.00 96.81 91 THR A N 1
ATOM 663 C CA . THR A 1 91 ? -13.981 6.108 29.899 1.00 96.81 91 THR A CA 1
ATOM 664 C C . THR A 1 91 ? -14.125 7.095 31.045 1.00 96.81 91 THR A C 1
ATOM 666 O O . THR A 1 91 ? -15.247 7.407 31.441 1.00 96.81 91 THR A O 1
ATOM 669 N N . VAL A 1 92 ? -13.008 7.663 31.484 1.00 96.31 92 VAL A N 1
ATOM 670 C CA . VAL A 1 92 ? -12.948 8.786 32.424 1.00 96.31 92 VAL A CA 1
ATOM 671 C C . VAL A 1 92 ? -12.539 10.036 31.655 1.00 96.31 92 VAL A C 1
ATOM 673 O O . VAL A 1 92 ? -11.537 10.021 30.941 1.00 96.31 92 VAL A O 1
ATOM 676 N N . GLU A 1 93 ? -13.303 11.120 31.784 1.00 94.12 93 GLU A N 1
ATOM 677 C CA . GLU A 1 93 ? -12.938 12.406 31.189 1.00 94.12 93 GLU A CA 1
ATOM 678 C C . GLU A 1 93 ? -12.126 13.253 32.176 1.00 94.12 93 GLU A C 1
ATOM 680 O O . GLU A 1 93 ? -12.518 13.442 33.326 1.00 94.12 93 GLU A O 1
ATOM 685 N N . TYR A 1 94 ? -10.995 13.785 31.719 1.00 91.44 94 TYR A N 1
ATOM 686 C CA . TYR A 1 94 ? -10.152 14.698 32.480 1.00 91.44 94 TYR A CA 1
ATOM 687 C C . TYR A 1 94 ? -9.523 15.732 31.545 1.00 91.44 94 TYR A C 1
ATOM 689 O O . TYR A 1 94 ? -8.855 15.366 30.582 1.00 91.44 94 TYR A O 1
ATOM 697 N N . ASP A 1 95 ? -9.736 17.019 31.829 1.00 89.56 95 ASP A N 1
ATOM 698 C CA . ASP A 1 95 ? -9.162 18.148 31.073 1.00 89.56 95 ASP A CA 1
ATOM 699 C C . ASP A 1 95 ? -9.393 18.057 29.545 1.00 89.56 95 ASP A C 1
ATOM 701 O O . ASP A 1 95 ? -8.492 18.228 28.727 1.00 89.56 95 ASP A O 1
ATOM 705 N N . GLY A 1 96 ? -10.619 17.701 29.139 1.00 89.44 96 GLY A N 1
ATOM 706 C CA . GLY A 1 96 ? -10.990 17.543 27.725 1.00 89.44 96 GLY A CA 1
ATOM 707 C C . GLY A 1 96 ? -10.407 16.298 27.038 1.00 89.44 96 GLY A C 1
ATOM 708 O O . GLY A 1 96 ? -10.491 16.170 25.810 1.00 89.44 96 GLY A O 1
ATOM 709 N N . THR A 1 97 ? -9.836 15.372 27.808 1.00 91.25 97 THR A N 1
ATOM 710 C CA . THR A 1 97 ? -9.312 14.081 27.351 1.00 91.25 97 THR A CA 1
ATOM 711 C C . THR A 1 97 ? -10.167 12.940 27.892 1.00 91.25 97 THR A C 1
ATOM 713 O O . THR A 1 97 ? -10.446 12.885 29.083 1.00 91.25 97 THR A O 1
ATOM 716 N N . ALA A 1 98 ? -10.560 12.005 27.026 1.00 94.69 98 ALA A N 1
ATOM 717 C CA . ALA A 1 98 ? -11.207 10.757 27.416 1.00 94.69 98 ALA A CA 1
ATOM 718 C C . ALA A 1 98 ? -10.143 9.659 27.556 1.00 94.69 98 ALA A C 1
ATOM 720 O O . ALA A 1 98 ? -9.451 9.336 26.587 1.00 94.69 98 ALA A O 1
ATOM 721 N N . LEU A 1 99 ? -10.015 9.103 28.759 1.00 95.50 99 LEU A N 1
ATOM 722 C CA . LEU A 1 99 ? -9.058 8.066 29.139 1.00 95.50 99 LEU A CA 1
ATOM 723 C C . LEU A 1 99 ? -9.774 6.727 29.337 1.00 95.50 99 LEU A C 1
ATOM 725 O O . LEU A 1 99 ? -10.794 6.673 30.018 1.00 95.50 99 LEU A O 1
ATOM 729 N N . ALA A 1 100 ? -9.205 5.644 28.814 1.00 97.06 100 ALA A N 1
ATOM 730 C CA . ALA A 1 100 ? -9.618 4.281 29.135 1.00 97.06 100 ALA A CA 1
ATOM 731 C C . ALA A 1 100 ? -8.418 3.422 29.538 1.00 97.06 100 ALA A C 1
ATOM 733 O O . ALA A 1 100 ? -7.308 3.605 29.027 1.00 97.06 100 ALA A O 1
ATOM 734 N N . LEU A 1 101 ? -8.666 2.462 30.424 1.00 97.62 101 LEU A N 1
ATOM 735 C CA . LEU A 1 101 ? -7.735 1.397 30.772 1.00 97.62 101 LEU A CA 1
ATOM 736 C C . LEU A 1 101 ? -8.203 0.111 30.093 1.00 97.62 101 LEU A C 1
ATOM 738 O O . LEU A 1 101 ? -9.365 -0.253 30.217 1.00 97.62 101 LEU A O 1
ATOM 742 N N . LEU A 1 102 ? -7.322 -0.562 29.365 1.00 97.38 102 LEU A N 1
ATOM 743 C CA . LEU A 1 102 ? -7.637 -1.715 28.527 1.00 97.38 102 LEU A CA 1
ATOM 744 C C . LEU A 1 102 ? -6.886 -2.947 29.024 1.00 97.38 102 LEU A C 1
ATOM 746 O O . LEU A 1 102 ? -5.726 -2.854 29.448 1.00 97.38 102 LEU A O 1
ATOM 750 N N . SER A 1 103 ? -7.532 -4.104 28.925 1.00 96.75 103 SER A N 1
ATOM 751 C CA . SER A 1 103 ? -6.865 -5.393 29.075 1.00 96.75 103 SER A CA 1
ATOM 752 C C . SER A 1 103 ? -5.761 -5.537 28.035 1.00 96.75 103 SER A C 1
ATOM 754 O O . SER A 1 103 ? -5.921 -5.149 26.876 1.00 96.75 103 SER A O 1
ATOM 756 N N . TRP A 1 104 ? -4.630 -6.096 28.453 1.00 95.56 104 TRP A N 1
ATOM 757 C CA . TRP A 1 104 ? -3.557 -6.436 27.530 1.00 95.56 104 TRP A CA 1
ATOM 758 C C . TRP A 1 104 ? -3.963 -7.632 26.661 1.00 95.56 104 TRP A C 1
ATOM 760 O O . TRP A 1 104 ? -4.605 -8.561 27.148 1.00 95.56 104 TRP A O 1
ATOM 770 N N . VAL A 1 105 ? -3.594 -7.596 25.382 1.00 95.19 105 VAL A N 1
ATOM 771 C CA . VAL A 1 105 ? -3.728 -8.731 24.462 1.00 95.19 105 VAL A CA 1
ATOM 772 C C . VAL A 1 105 ? -2.324 -9.195 24.120 1.00 95.19 105 VAL A C 1
ATOM 774 O O . VAL A 1 105 ? -1.524 -8.415 23.606 1.00 95.19 105 VAL A O 1
ATOM 777 N N . ASP A 1 106 ? -2.018 -10.444 24.456 1.00 93.38 106 ASP A N 1
ATOM 778 C CA . ASP A 1 106 ? -0.735 -11.056 24.133 1.00 93.38 106 ASP A CA 1
ATOM 779 C C . ASP A 1 106 ? -0.676 -11.475 22.663 1.00 93.38 106 ASP A C 1
ATOM 781 O O . ASP A 1 106 ? -1.677 -11.879 22.070 1.00 93.38 106 ASP A O 1
ATOM 785 N N . GLY A 1 107 ? 0.518 -11.383 22.085 1.00 95.00 107 GLY A N 1
ATOM 786 C CA . GLY A 1 107 ? 0.789 -11.804 20.719 1.00 95.00 107 GLY A CA 1
ATOM 787 C C . GLY A 1 107 ? 1.663 -10.825 19.952 1.00 95.00 107 GLY A C 1
ATOM 788 O O . GLY A 1 107 ? 1.905 -9.696 20.385 1.00 95.00 107 GLY A O 1
ATOM 789 N N . ASP A 1 108 ? 2.110 -11.288 18.792 1.00 95.81 108 ASP A N 1
ATOM 790 C CA . ASP A 1 108 ? 2.876 -10.505 17.829 1.00 95.81 108 ASP A CA 1
ATOM 791 C C . ASP A 1 108 ? 1.985 -10.114 16.646 1.00 95.81 108 ASP A C 1
ATOM 793 O O . ASP A 1 108 ? 1.049 -10.837 16.290 1.00 95.81 108 ASP A O 1
ATOM 797 N N . ALA A 1 109 ? 2.274 -8.970 16.026 1.00 96.25 109 ALA A N 1
ATOM 798 C CA . ALA A 1 109 ? 1.548 -8.515 14.845 1.00 96.25 109 ALA A CA 1
ATOM 799 C C . ALA A 1 109 ? 1.619 -9.551 13.711 1.00 96.25 109 ALA A C 1
ATOM 801 O O . ALA A 1 109 ? 2.685 -10.089 13.404 1.00 96.25 109 ALA A O 1
ATOM 802 N N . VAL A 1 110 ? 0.485 -9.815 13.062 1.00 96.75 110 VAL A N 1
ATOM 803 C CA . VAL A 1 110 ? 0.420 -10.749 11.934 1.00 96.75 110 VAL A CA 1
ATOM 804 C C . VAL A 1 110 ? 1.173 -10.188 10.722 1.00 96.75 110 VAL A C 1
ATOM 806 O O . VAL A 1 110 ? 0.922 -9.078 10.256 1.00 96.75 110 VAL A O 1
ATOM 809 N N . GLU A 1 111 ? 2.055 -11.000 10.137 1.00 94.81 111 GLU A N 1
ATOM 810 C CA . GLU A 1 111 ? 2.815 -10.643 8.936 1.00 94.81 111 GLU A CA 1
ATOM 811 C C . GLU A 1 111 ? 1.950 -10.693 7.660 1.00 94.81 111 GLU A C 1
ATOM 813 O O . GLU A 1 111 ? 1.837 -11.722 6.983 1.00 94.81 111 GLU A O 1
ATOM 818 N N . GLN A 1 112 ? 1.359 -9.557 7.278 1.00 94.06 112 GLN A N 1
ATOM 819 C CA . GLN A 1 112 ? 0.472 -9.450 6.104 1.00 94.06 112 GLN A CA 1
ATOM 820 C C . GLN A 1 112 ? 1.193 -9.593 4.744 1.00 94.06 112 GLN A C 1
ATOM 822 O O . GLN A 1 112 ? 0.564 -9.609 3.688 1.00 94.06 112 GLN A O 1
ATOM 827 N N . ASN A 1 113 ? 2.520 -9.729 4.719 1.00 91.19 113 ASN A N 1
ATOM 828 C CA . ASN A 1 113 ? 3.259 -10.012 3.486 1.00 91.19 113 ASN A CA 1
ATOM 829 C C . ASN A 1 113 ? 3.252 -11.505 3.098 1.00 91.19 113 ASN A C 1
ATOM 831 O O . ASN A 1 113 ? 3.681 -11.825 1.988 1.00 91.19 113 ASN A O 1
ATOM 835 N N . THR A 1 114 ? 2.746 -12.390 3.963 1.00 95.50 114 THR A N 1
ATOM 836 C CA . THR A 1 114 ? 2.636 -13.833 3.721 1.00 95.50 114 THR A CA 1
ATOM 837 C C . THR A 1 114 ? 1.206 -14.247 3.363 1.00 95.50 114 THR A C 1
ATOM 839 O O . THR A 1 114 ? 0.228 -13.603 3.742 1.00 95.50 114 THR A O 1
ATOM 842 N N . THR A 1 115 ? 1.059 -15.367 2.644 1.00 96.94 115 THR A N 1
ATOM 843 C CA . THR A 1 115 ? -0.266 -15.952 2.361 1.00 96.94 115 THR A CA 1
ATOM 844 C C . THR A 1 115 ? -0.989 -16.360 3.646 1.00 96.94 115 THR A C 1
ATOM 846 O O . THR A 1 115 ? -2.184 -16.113 3.772 1.00 96.94 115 THR A O 1
ATOM 849 N N . GLU A 1 116 ? -0.276 -16.952 4.607 1.00 97.06 116 GLU A N 1
ATOM 850 C CA . GLU A 1 116 ? -0.846 -17.349 5.899 1.00 97.06 116 GLU A CA 1
ATOM 851 C C . GLU A 1 116 ? -1.350 -16.135 6.685 1.00 97.06 116 GLU A C 1
ATOM 853 O O . GLU A 1 116 ? -2.512 -16.115 7.088 1.00 97.06 116 GLU A O 1
ATOM 858 N N . GLY A 1 117 ? -0.527 -15.091 6.825 1.00 97.31 117 GLY A N 1
ATOM 859 C CA . GLY A 1 117 ? -0.912 -13.874 7.537 1.00 97.31 117 GLY A CA 1
ATOM 860 C C . GLY A 1 117 ? -2.120 -13.178 6.911 1.00 97.31 117 GLY A C 1
ATOM 861 O O . GLY A 1 117 ? -3.050 -12.792 7.618 1.00 97.31 117 GLY A O 1
ATOM 862 N N . MET A 1 118 ? -2.182 -13.111 5.578 1.00 98.38 118 MET A N 1
ATOM 863 C CA . MET A 1 118 ? -3.355 -12.596 4.864 1.00 98.38 118 MET A CA 1
ATOM 864 C C . MET A 1 118 ? -4.631 -13.393 5.170 1.00 98.38 118 MET A C 1
ATOM 866 O O . MET A 1 118 ? -5.672 -12.793 5.439 1.00 98.38 118 MET A O 1
ATOM 870 N N . ARG A 1 119 ? -4.559 -14.731 5.196 1.00 98.50 119 ARG A N 1
ATOM 871 C CA . ARG A 1 119 ? -5.712 -15.577 5.554 1.00 98.50 119 ARG A CA 1
ATO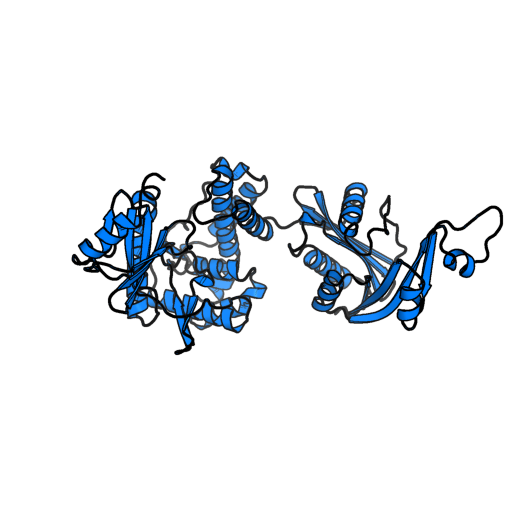M 872 C C . ARG A 1 119 ? -6.123 -15.406 7.014 1.00 98.50 119 ARG A C 1
ATOM 874 O O . ARG A 1 119 ? -7.318 -15.411 7.300 1.00 98.50 119 ARG A O 1
ATOM 881 N N . LEU A 1 120 ? -5.168 -15.257 7.935 1.00 98.44 120 LEU A N 1
ATOM 882 C CA . LEU A 1 120 ? -5.453 -14.999 9.350 1.00 98.44 120 LEU A CA 1
ATOM 883 C C . LEU A 1 120 ? -6.201 -13.672 9.533 1.00 98.44 120 LEU A C 1
ATOM 885 O O . LEU A 1 120 ? -7.236 -13.648 10.194 1.00 98.44 120 LEU A O 1
ATOM 889 N N . ILE A 1 121 ? -5.741 -12.600 8.882 1.00 98.62 121 ILE A N 1
ATOM 890 C CA . ILE A 1 121 ? -6.398 -11.284 8.910 1.00 98.62 121 ILE A CA 1
ATOM 891 C C . ILE A 1 121 ? -7.825 -11.370 8.354 1.00 98.62 121 ILE A C 1
ATOM 893 O O . ILE A 1 121 ? -8.767 -10.934 9.017 1.00 98.62 121 ILE A O 1
ATOM 897 N N . GLY A 1 122 ? -8.003 -11.979 7.175 1.00 98.69 122 GLY A N 1
ATOM 898 C CA . GLY A 1 122 ? -9.319 -12.131 6.546 1.00 98.69 122 GLY A CA 1
ATOM 899 C C . GLY A 1 122 ? -10.312 -12.890 7.433 1.00 98.69 122 GLY A C 1
ATOM 900 O O . GLY A 1 122 ? -11.427 -12.418 7.661 1.00 98.69 122 GLY A O 1
ATOM 901 N N . ASN A 1 123 ? -9.884 -14.018 8.009 1.00 98.56 123 ASN A N 1
ATOM 902 C CA . ASN A 1 123 ? -10.709 -14.813 8.921 1.00 98.56 123 ASN A CA 1
ATOM 903 C C . ASN A 1 123 ? -11.069 -14.052 10.205 1.00 98.56 123 ASN A C 1
ATOM 905 O O . ASN A 1 123 ? -12.231 -14.045 10.612 1.00 98.56 123 ASN A O 1
ATOM 909 N N . THR A 1 124 ? -10.097 -13.414 10.860 1.00 98.69 124 THR A N 1
ATOM 910 C CA . THR A 1 124 ? -10.335 -12.698 12.122 1.00 98.69 124 THR A CA 1
ATOM 911 C C . THR A 1 124 ? -11.251 -11.498 11.922 1.00 98.69 124 THR A C 1
ATOM 913 O O . THR A 1 124 ? -12.178 -11.304 12.710 1.00 98.69 124 THR A O 1
ATOM 916 N N . LEU A 1 125 ? -11.065 -10.737 10.841 1.00 98.81 125 LEU A N 1
ATOM 917 C CA . LEU A 1 125 ? -11.934 -9.607 10.517 1.00 98.81 125 LEU A CA 1
ATOM 918 C C . LEU A 1 125 ? -13.376 -10.067 10.244 1.00 98.81 125 LEU A C 1
ATOM 920 O O . LEU A 1 125 ? -14.326 -9.475 10.758 1.00 98.81 125 LEU A O 1
ATOM 924 N N . ALA A 1 126 ? -13.553 -11.165 9.502 1.00 98.75 126 ALA A N 1
ATOM 925 C CA . ALA A 1 126 ? -14.870 -11.749 9.263 1.00 98.75 126 ALA A CA 1
ATOM 926 C C . ALA A 1 126 ? -15.543 -12.215 10.564 1.00 98.75 126 ALA A C 1
ATOM 928 O O . ALA A 1 126 ? -16.704 -11.883 10.815 1.00 98.75 126 ALA A O 1
ATOM 929 N N . ARG A 1 127 ? -14.804 -12.921 11.432 1.00 98.56 127 ARG A N 1
ATOM 930 C CA . ARG A 1 127 ? -15.285 -13.331 12.762 1.00 98.56 127 ARG A CA 1
ATOM 931 C C . ARG A 1 127 ? -15.718 -12.131 13.604 1.00 98.56 127 ARG A C 1
ATOM 933 O O . ARG A 1 127 ? -16.769 -12.196 14.241 1.00 98.56 127 ARG A O 1
ATOM 940 N N . ALA A 1 128 ? -14.956 -11.037 13.577 1.00 98.62 128 ALA A N 1
ATOM 941 C CA . ALA A 1 128 ? -15.289 -9.826 14.318 1.00 98.62 128 ALA A CA 1
ATOM 942 C C . ALA A 1 128 ? -16.600 -9.195 13.818 1.00 98.62 128 ALA A C 1
ATOM 944 O O . ALA A 1 128 ? -17.497 -8.909 14.613 1.00 98.62 128 ALA A O 1
ATOM 945 N N . HIS A 1 129 ? -16.768 -9.060 12.500 1.00 98.69 129 HIS A N 1
ATOM 946 C CA . HIS A 1 129 ? -18.016 -8.567 11.912 1.00 98.69 129 HIS A CA 1
ATOM 947 C C . HIS A 1 129 ? -19.224 -9.451 12.244 1.00 98.69 129 HIS A C 1
ATOM 949 O O . HIS A 1 129 ? -20.306 -8.936 12.533 1.00 98.69 129 HIS A O 1
ATOM 955 N N . LEU A 1 130 ? -19.060 -10.775 12.221 1.00 98.44 130 LEU A N 1
ATOM 956 C CA . LEU A 1 130 ? -20.128 -11.711 12.574 1.00 98.44 130 LEU A CA 1
ATOM 957 C C . LEU A 1 130 ? -20.525 -11.592 14.050 1.00 98.44 130 LEU A C 1
ATOM 959 O O . LEU A 1 130 ? -21.715 -11.496 14.345 1.00 98.44 130 LEU A O 1
ATOM 963 N N . ALA A 1 131 ? -19.552 -11.520 14.962 1.00 98.25 131 ALA A N 1
ATOM 964 C CA . ALA A 1 131 ? -19.793 -11.365 16.398 1.00 98.25 131 ALA A CA 1
ATOM 965 C C . ALA A 1 131 ? -20.469 -10.025 16.754 1.00 98.25 131 ALA A C 1
ATOM 967 O O . ALA A 1 131 ? -21.336 -9.959 17.630 1.00 98.25 131 ALA A O 1
ATOM 968 N N . LEU A 1 132 ? -20.113 -8.944 16.054 1.00 98.00 132 LEU A N 1
ATOM 969 C CA . LEU A 1 132 ? -20.720 -7.627 16.262 1.00 98.00 132 LEU A CA 1
ATOM 970 C C . LEU A 1 132 ? -22.116 -7.500 15.633 1.00 98.00 132 LEU A C 1
ATOM 972 O O . LEU A 1 132 ? -22.921 -6.687 16.104 1.00 98.00 132 LEU A O 1
ATOM 976 N N . GLY A 1 133 ? -22.431 -8.344 14.650 1.00 97.12 133 GLY A N 1
ATOM 977 C CA . GLY A 1 133 ? -23.726 -8.396 13.978 1.00 97.12 133 GLY A CA 1
ATOM 978 C C . GLY A 1 133 ? -23.885 -7.339 12.884 1.00 97.12 133 GLY A C 1
ATOM 979 O O . GLY A 1 133 ? -22.941 -6.641 12.507 1.00 97.12 133 GLY A O 1
ATOM 980 N N . SER A 1 134 ? -25.082 -7.268 12.307 1.00 95.38 134 SER A N 1
ATOM 981 C CA . SER A 1 134 ? -25.440 -6.284 11.282 1.00 95.38 134 SER A CA 1
ATOM 982 C C . SER A 1 134 ? -26.188 -5.096 11.884 1.00 95.38 134 SER A C 1
ATOM 984 O O . SER A 1 134 ? -26.776 -5.188 12.963 1.00 95.38 134 SER A O 1
ATOM 986 N N . SER A 1 135 ? -26.214 -3.984 11.159 1.00 94.00 135 SER A N 1
ATOM 987 C CA . SER A 1 135 ? -27.039 -2.818 11.472 1.00 94.00 135 SER A CA 1
ATOM 988 C C . SER A 1 135 ? -27.888 -2.426 10.263 1.00 94.00 135 SER A C 1
ATOM 990 O O . SER A 1 135 ? -27.560 -2.814 9.143 1.00 94.00 135 SER A O 1
ATOM 992 N N . PRO A 1 136 ? -28.950 -1.625 10.445 1.00 92.56 136 PRO A N 1
ATOM 993 C CA . PRO A 1 136 ? -29.601 -0.961 9.324 1.00 92.56 136 PRO A CA 1
ATOM 994 C C . PRO A 1 136 ? -28.606 -0.109 8.526 1.00 92.56 136 PRO A C 1
ATOM 996 O O . PRO A 1 136 ? -27.655 0.441 9.095 1.00 92.56 136 PRO A O 1
ATOM 999 N N . GLY A 1 137 ? -28.848 -0.001 7.220 1.00 88.25 137 GLY A N 1
ATOM 1000 C CA . GLY A 1 137 ? -28.083 0.872 6.340 1.00 88.25 137 GLY A CA 1
ATOM 1001 C C . GLY A 1 137 ? -28.326 2.354 6.608 1.00 88.25 137 GLY A C 1
ATOM 1002 O O . GLY A 1 137 ? -29.313 2.741 7.238 1.00 88.25 137 GLY A O 1
ATOM 1003 N N . LYS A 1 138 ? -27.405 3.189 6.126 1.00 88.50 138 LYS A N 1
ATOM 1004 C CA . LYS A 1 138 ? -27.549 4.649 6.089 1.00 88.50 138 LYS A CA 1
ATOM 1005 C C . LYS A 1 138 ? -27.551 5.115 4.631 1.00 88.50 138 LYS A C 1
ATOM 1007 O O . LYS A 1 138 ? -26.962 4.435 3.794 1.00 88.50 138 LYS A O 1
ATOM 1012 N N . PRO A 1 139 ? -28.155 6.279 4.333 1.00 83.88 139 PRO A N 1
ATOM 1013 C CA . PRO A 1 139 ? -28.138 6.828 2.977 1.00 83.88 139 PRO A CA 1
ATOM 1014 C C . PRO A 1 139 ? -26.726 7.197 2.507 1.00 83.88 139 PRO A C 1
ATOM 1016 O O . PRO A 1 139 ? -26.476 7.234 1.311 1.00 83.88 139 PRO A O 1
ATOM 1019 N N . ASP A 1 140 ? -25.804 7.450 3.441 1.00 84.19 140 ASP A N 1
ATOM 1020 C CA . ASP A 1 140 ? -24.467 7.948 3.142 1.00 84.19 140 ASP A CA 1
ATOM 1021 C C . ASP A 1 140 ? -23.382 7.098 3.789 1.00 84.19 140 ASP A C 1
ATOM 1023 O O . ASP A 1 140 ? -23.509 6.663 4.939 1.00 84.19 140 ASP A O 1
ATOM 1027 N N . ILE A 1 141 ? -22.281 6.934 3.060 1.00 86.44 141 ILE A N 1
ATOM 1028 C CA . ILE A 1 141 ? -21.076 6.258 3.531 1.00 86.44 141 ILE A CA 1
ATOM 1029 C C . ILE A 1 141 ? -20.130 7.299 4.138 1.00 86.44 141 ILE A C 1
ATOM 1031 O O . ILE A 1 141 ? -19.800 8.310 3.521 1.00 86.44 141 ILE A O 1
ATOM 1035 N N . GLU A 1 142 ? -19.696 7.037 5.368 1.00 84.50 142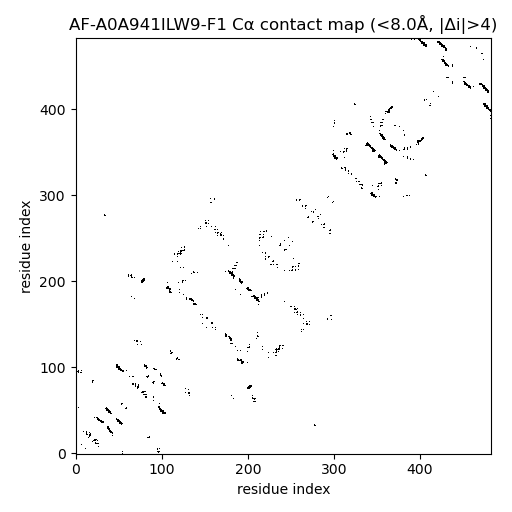 GLU A N 1
ATOM 1036 C CA . GLU A 1 142 ? -18.734 7.855 6.107 1.00 84.50 142 GLU A CA 1
ATOM 1037 C C . GLU A 1 142 ? -17.325 7.226 6.044 1.00 84.50 142 GLU A C 1
ATOM 1039 O O . GLU A 1 142 ? -17.218 6.007 5.892 1.00 84.50 142 GLU A O 1
ATOM 1044 N N . PRO A 1 143 ? -16.240 8.008 6.207 1.00 83.81 143 PRO A N 1
ATOM 1045 C CA . PRO A 1 143 ? -16.227 9.457 6.412 1.00 83.81 143 PRO A CA 1
ATOM 1046 C C . PRO A 1 143 ? -16.479 10.223 5.109 1.00 83.81 143 PRO A C 1
ATOM 1048 O O . PRO A 1 143 ? -15.851 9.926 4.098 1.00 83.81 143 PRO A O 1
ATOM 1051 N N . ARG A 1 144 ? -17.334 11.250 5.129 1.00 83.56 144 ARG A N 1
ATOM 1052 C CA . ARG A 1 144 ? -17.477 12.163 3.985 1.00 83.56 144 ARG A CA 1
ATOM 1053 C C . ARG A 1 144 ? -16.211 13.008 3.790 1.00 83.56 144 ARG A C 1
ATOM 1055 O O . ARG A 1 144 ? -15.744 13.672 4.720 1.00 83.56 144 ARG A O 1
ATOM 1062 N N . HIS A 1 145 ? -15.698 13.053 2.561 1.00 90.06 145 HIS A N 1
ATOM 1063 C CA . HIS A 1 145 ? -14.614 13.957 2.168 1.00 90.06 145 HIS A CA 1
ATOM 1064 C C . HIS A 1 145 ? -15.216 15.232 1.581 1.00 90.06 145 HIS A C 1
ATOM 1066 O O . HIS A 1 145 ? -15.879 15.198 0.554 1.00 90.06 145 HIS A O 1
ATOM 1072 N N . ASP A 1 146 ? -15.024 16.376 2.235 1.00 89.50 146 ASP A N 1
ATOM 1073 C CA . ASP A 1 146 ? -15.535 17.654 1.730 1.00 89.50 146 ASP A CA 1
ATOM 1074 C C . ASP A 1 146 ? -14.602 18.189 0.625 1.00 89.50 146 ASP A C 1
ATOM 1076 O O . ASP A 1 146 ? -13.493 18.651 0.930 1.00 89.50 146 ASP A O 1
ATOM 1080 N N . PRO A 1 147 ? -15.019 18.173 -0.659 1.00 85.88 147 PRO A N 1
ATOM 1081 C CA . PRO A 1 147 ? -14.156 18.564 -1.764 1.00 85.88 147 PRO A CA 1
ATOM 1082 C C . PRO A 1 147 ? -13.894 20.073 -1.792 1.00 85.88 147 PRO A C 1
ATOM 1084 O O . PRO A 1 147 ? -13.056 20.512 -2.574 1.00 85.88 147 PRO A O 1
ATOM 1087 N N . SER A 1 148 ? -14.569 20.884 -0.966 1.00 89.06 148 SER A N 1
ATOM 1088 C CA . SER A 1 148 ? -14.354 22.336 -0.896 1.00 89.06 148 SER A CA 1
ATOM 1089 C C . SER A 1 148 ? -13.147 22.726 -0.037 1.00 89.06 148 SER A C 1
ATOM 1091 O O . SER A 1 148 ? -12.672 23.862 -0.100 1.00 89.06 148 SER A O 1
ATOM 1093 N N . ARG A 1 149 ? -12.583 21.789 0.739 1.00 94.75 149 ARG A N 1
ATOM 1094 C CA . ARG A 1 149 ? -11.477 22.072 1.664 1.00 94.75 149 ARG A CA 1
ATOM 1095 C C . ARG A 1 149 ? -10.247 22.604 0.939 1.00 94.75 149 ARG A C 1
ATOM 1097 O O . ARG A 1 149 ? -9.762 21.997 -0.014 1.00 94.75 149 ARG A O 1
ATOM 1104 N N . LEU A 1 150 ? -9.715 23.739 1.399 1.00 93.56 150 LEU A N 1
ATOM 1105 C CA . LEU A 1 150 ? -8.577 24.418 0.762 1.00 93.56 150 LEU A CA 1
ATOM 1106 C C . LEU A 1 150 ? -7.307 23.558 0.753 1.00 93.56 150 LEU A C 1
ATOM 1108 O O . LEU A 1 150 ? -6.607 23.532 -0.256 1.00 93.56 150 LEU A O 1
ATOM 1112 N N . TYR A 1 151 ? -7.061 22.795 1.823 1.00 94.44 151 TYR A N 1
ATOM 1113 C CA . TYR A 1 151 ? -5.882 21.930 1.942 1.00 94.44 151 TYR A CA 1
ATOM 1114 C C . TYR A 1 151 ? -5.821 20.814 0.893 1.00 94.44 151 TYR A C 1
ATOM 1116 O O . TYR A 1 151 ? -4.750 20.286 0.635 1.00 94.44 151 TYR A O 1
ATOM 1124 N N . LEU A 1 152 ? -6.921 20.487 0.206 1.00 95.56 152 LEU A N 1
ATOM 1125 C CA . LEU A 1 152 ? -6.880 19.550 -0.924 1.00 95.56 152 LEU A CA 1
ATOM 1126 C C . LEU A 1 152 ? -6.148 20.126 -2.148 1.00 95.56 152 LEU A C 1
ATOM 1128 O O . LEU A 1 152 ? -5.943 19.422 -3.127 1.00 95.56 152 LEU A O 1
ATOM 1132 N N . GLY A 1 153 ? -5.758 21.405 -2.111 1.00 93.94 153 GLY A N 1
ATOM 1133 C CA . GLY A 1 153 ? -4.913 22.044 -3.119 1.00 93.94 153 GLY A CA 1
ATOM 1134 C C . GLY A 1 153 ? -3.408 21.818 -2.938 1.00 93.94 153 GLY A C 1
ATOM 1135 O O . GLY A 1 153 ? -2.648 22.351 -3.738 1.00 93.94 153 GLY A O 1
ATOM 1136 N N . VAL A 1 154 ? -2.955 21.060 -1.927 1.00 94.50 154 VAL A N 1
ATOM 1137 C CA . VAL A 1 154 ? -1.512 20.803 -1.722 1.00 94.50 154 VAL A CA 1
ATOM 1138 C C . VAL A 1 154 ? -0.860 20.062 -2.893 1.00 94.50 154 VAL A C 1
ATOM 1140 O O . VAL A 1 154 ? 0.343 20.209 -3.099 1.00 94.50 154 VAL A O 1
ATOM 1143 N N . ARG A 1 155 ? -1.632 19.284 -3.666 1.00 93.12 155 ARG A N 1
ATOM 1144 C CA . ARG A 1 155 ? -1.221 18.664 -4.937 1.00 93.12 155 ARG A CA 1
ATOM 1145 C C . ARG A 1 155 ? -2.397 18.678 -5.931 1.00 93.12 155 ARG A C 1
ATOM 1147 O O . ARG A 1 155 ? -3.538 18.501 -5.501 1.00 93.12 155 ARG A O 1
ATOM 1154 N N . PRO A 1 156 ? -2.150 18.851 -7.242 1.00 91.56 156 PRO A N 1
ATOM 1155 C CA . PRO A 1 156 ? -3.214 19.021 -8.239 1.00 91.56 156 PRO A CA 1
ATOM 1156 C C . PRO A 1 156 ? -4.083 17.769 -8.449 1.00 91.56 156 PRO A C 1
ATOM 1158 O O . PRO A 1 156 ? -5.278 17.898 -8.707 1.00 91.56 156 PRO A O 1
ATOM 1161 N N . TRP A 1 157 ? -3.522 16.568 -8.281 1.00 92.56 157 TRP A N 1
ATOM 1162 C CA . TRP A 1 157 ? -4.223 15.298 -8.511 1.00 92.56 157 TRP A CA 1
ATOM 1163 C C . TRP A 1 157 ? -5.275 14.949 -7.438 1.00 92.56 157 TRP A C 1
ATOM 1165 O O . TRP A 1 157 ? -6.168 14.145 -7.700 1.00 92.56 157 TRP A O 1
ATOM 1175 N N . ILE A 1 158 ? -5.214 15.556 -6.243 1.00 95.25 158 ILE A N 1
ATOM 1176 C CA . ILE A 1 158 ? -6.016 15.135 -5.076 1.00 95.25 158 ILE A CA 1
ATOM 1177 C C . ILE A 1 158 ? -7.514 15.360 -5.295 1.00 95.25 158 ILE A C 1
ATOM 1179 O O . ILE A 1 158 ? -8.314 14.456 -5.058 1.00 95.25 158 ILE A O 1
ATOM 1183 N N . ARG A 1 159 ? -7.925 16.556 -5.740 1.00 95.00 159 ARG A N 1
ATOM 1184 C CA . ARG A 1 159 ? -9.358 16.862 -5.918 1.00 95.00 159 ARG A CA 1
ATOM 1185 C C . ARG A 1 159 ? -10.010 15.983 -6.996 1.00 95.00 159 ARG A C 1
ATOM 1187 O O . ARG A 1 159 ? -11.061 15.420 -6.695 1.00 95.00 159 ARG A O 1
ATOM 1194 N N . PRO A 1 160 ? -9.421 15.817 -8.201 1.00 93.69 160 PRO A N 1
ATOM 1195 C CA . PRO A 1 160 ? -9.953 14.888 -9.197 1.00 93.69 160 PRO A CA 1
ATOM 1196 C C . PRO A 1 160 ? -10.038 13.444 -8.686 1.00 93.69 160 PRO A C 1
ATOM 1198 O O . PRO A 1 160 ? -11.059 12.789 -8.885 1.00 93.69 160 PRO A O 1
ATOM 1201 N N . ALA A 1 161 ? -9.008 12.969 -7.978 1.00 94.12 161 ALA A N 1
ATOM 1202 C CA . ALA A 1 161 ? -8.981 11.622 -7.413 1.00 94.12 161 ALA A CA 1
ATOM 1203 C C . ALA A 1 161 ? -10.111 11.381 -6.399 1.00 94.12 161 ALA A C 1
ATOM 1205 O O . ALA A 1 161 ? -10.824 10.382 -6.492 1.00 94.12 161 ALA A O 1
ATOM 1206 N N . ILE A 1 162 ? -10.317 12.312 -5.461 1.00 94.88 162 ILE A N 1
ATOM 1207 C CA . ILE A 1 162 ? -11.406 12.228 -4.476 1.00 94.88 162 ILE A CA 1
ATOM 1208 C C . ILE A 1 162 ? -12.771 12.261 -5.176 1.00 94.88 162 ILE A C 1
ATOM 1210 O O . ILE A 1 162 ? -13.637 11.453 -4.852 1.00 94.88 162 ILE A O 1
ATOM 1214 N N . ALA A 1 163 ? -12.964 13.136 -6.169 1.00 94.06 163 ALA A N 1
ATOM 1215 C CA . ALA A 1 163 ? -14.217 13.202 -6.925 1.00 94.06 163 ALA A CA 1
ATOM 1216 C C . ALA A 1 163 ? -14.529 11.886 -7.665 1.00 94.06 163 ALA A C 1
ATOM 1218 O O . ALA A 1 163 ? -15.672 11.434 -7.661 1.00 94.06 163 ALA A O 1
ATOM 1219 N N . SER A 1 164 ? -13.511 11.244 -8.247 1.00 93.81 164 SER A N 1
ATOM 1220 C CA . SER A 1 164 ? -13.649 9.931 -8.889 1.00 93.81 164 SER A CA 1
ATOM 1221 C C . SER A 1 164 ? -14.055 8.842 -7.886 1.00 93.81 164 SER A C 1
ATOM 1223 O O . SER A 1 164 ? -14.987 8.078 -8.136 1.00 93.81 164 SER A O 1
ATOM 1225 N N . ALA A 1 165 ? -13.422 8.816 -6.707 1.00 94.62 165 ALA A N 1
ATOM 1226 C CA . ALA A 1 165 ? -13.768 7.872 -5.646 1.00 94.62 165 ALA A CA 1
ATOM 1227 C C . ALA A 1 165 ? -15.201 8.075 -5.116 1.00 94.62 165 ALA A C 1
ATOM 1229 O O . ALA A 1 165 ? -15.908 7.094 -4.890 1.00 94.62 165 ALA A O 1
ATOM 1230 N N . HIS A 1 166 ? -15.649 9.328 -4.972 1.00 92.12 166 HIS A N 1
ATOM 1231 C CA . HIS A 1 166 ? -17.040 9.664 -4.645 1.00 92.12 166 HIS A CA 1
ATOM 1232 C C . HIS A 1 166 ? -18.017 9.071 -5.664 1.00 92.12 166 HIS A C 1
ATOM 1234 O O . HIS A 1 166 ? -18.919 8.329 -5.283 1.00 92.12 166 HIS A O 1
ATOM 1240 N N . ALA A 1 167 ? -17.800 9.340 -6.954 1.00 93.31 167 ALA A N 1
ATOM 1241 C CA . ALA A 1 167 ? -18.671 8.846 -8.017 1.00 93.31 167 ALA A CA 1
ATOM 1242 C C . ALA A 1 167 ? -18.740 7.307 -8.046 1.00 93.31 167 ALA A C 1
ATOM 1244 O O . ALA A 1 167 ? -19.809 6.734 -8.253 1.00 93.31 167 ALA A O 1
ATOM 1245 N N . ALA A 1 168 ? -17.614 6.628 -7.796 1.00 94.25 168 ALA A N 1
ATOM 1246 C CA . ALA A 1 168 ? -17.563 5.169 -7.737 1.00 94.25 168 ALA A CA 1
ATOM 1247 C C . ALA A 1 168 ? -18.386 4.593 -6.571 1.00 94.25 168 ALA A C 1
ATOM 1249 O O . ALA A 1 168 ? -19.051 3.573 -6.739 1.00 94.25 168 ALA A O 1
ATOM 1250 N N . VAL A 1 169 ? -18.366 5.237 -5.399 1.00 92.88 169 VAL A N 1
ATOM 1251 C CA . VAL A 1 169 ? -19.148 4.807 -4.229 1.00 92.88 169 VAL A CA 1
ATOM 1252 C C . VAL A 1 169 ? -20.634 5.121 -4.382 1.00 92.88 169 VAL A C 1
ATOM 1254 O O . VAL A 1 169 ? -21.465 4.284 -4.037 1.00 92.88 169 VAL A O 1
ATOM 1257 N N . GLU A 1 170 ? -20.983 6.286 -4.929 1.00 90.50 170 GLU A N 1
ATOM 1258 C CA . GLU A 1 170 ? -22.378 6.666 -5.200 1.00 90.50 170 GLU A CA 1
ATOM 1259 C C . GLU A 1 170 ? -23.073 5.670 -6.144 1.00 90.50 170 GLU A C 1
ATOM 1261 O O . GLU A 1 170 ? -24.278 5.444 -6.035 1.00 90.50 170 GLU A O 1
ATOM 1266 N N . ALA A 1 171 ? -22.312 5.001 -7.015 1.00 93.19 171 ALA A N 1
ATOM 1267 C CA . ALA A 1 171 ? -22.820 3.963 -7.907 1.00 93.19 171 ALA A CA 1
ATOM 1268 C C . ALA A 1 171 ? -23.133 2.612 -7.222 1.00 93.19 171 ALA A C 1
ATOM 1270 O O . ALA A 1 171 ? -23.765 1.760 -7.846 1.00 93.19 171 ALA A O 1
ATOM 1271 N N . LEU A 1 172 ? -22.705 2.378 -5.972 1.00 91.25 172 LEU A N 1
ATOM 1272 C CA . LEU A 1 172 ? -22.847 1.073 -5.304 1.00 91.25 172 LEU A CA 1
ATOM 1273 C C . LEU A 1 172 ? -24.242 0.780 -4.735 1.00 91.25 172 LEU A C 1
ATOM 1275 O O . LEU A 1 172 ? -24.470 -0.361 -4.340 1.00 91.25 172 LEU A O 1
ATOM 1279 N N . ASP A 1 173 ? -25.150 1.760 -4.707 1.00 88.19 173 ASP A N 1
ATOM 1280 C CA . ASP A 1 173 ? -26.435 1.711 -3.990 1.00 88.19 173 ASP A CA 1
ATOM 1281 C C . ASP A 1 173 ? -26.280 1.231 -2.525 1.00 88.19 173 ASP A C 1
ATOM 1283 O O . ASP A 1 173 ? -26.252 0.023 -2.254 1.00 88.19 173 ASP A O 1
ATOM 1287 N N . PRO A 1 174 ? -26.197 2.155 -1.549 1.00 87.88 174 PRO A N 1
ATOM 1288 C CA . PRO A 1 174 ? -25.991 1.836 -0.136 1.00 87.88 174 PRO A CA 1
ATOM 1289 C C . PRO A 1 174 ? -26.960 0.807 0.463 1.00 87.88 174 PRO A C 1
ATOM 1291 O O . PRO A 1 174 ? -26.583 0.120 1.417 1.00 87.88 174 PRO A O 1
ATOM 1294 N N . GLU A 1 175 ? -28.179 0.674 -0.073 1.00 88.31 175 GLU A N 1
ATOM 1295 C CA . GLU A 1 175 ? -29.184 -0.285 0.413 1.00 88.31 175 GLU A CA 1
ATOM 1296 C C . GLU A 1 175 ? -28.815 -1.742 0.111 1.00 88.31 175 GLU A C 1
ATOM 1298 O O . GLU A 1 175 ? -29.271 -2.665 0.785 1.00 88.31 175 GLU A O 1
ATOM 1303 N N . THR A 1 176 ? -27.955 -1.956 -0.882 1.00 91.38 176 THR A N 1
ATOM 1304 C CA . THR A 1 176 ? -27.516 -3.285 -1.324 1.00 91.38 176 THR A CA 1
ATOM 1305 C C . THR A 1 176 ? -26.285 -3.802 -0.580 1.00 91.38 176 THR A C 1
ATOM 1307 O O . THR A 1 176 ? -25.803 -4.897 -0.878 1.00 91.38 176 THR A O 1
ATOM 1310 N N . LEU A 1 177 ? -25.730 -3.002 0.332 1.00 96.25 177 LEU A N 1
ATOM 1311 C CA . LEU A 1 177 ? -24.529 -3.335 1.090 1.00 96.25 177 LEU A CA 1
ATOM 1312 C C . LEU A 1 177 ? -24.898 -3.935 2.447 1.00 96.25 177 LEU A C 1
ATOM 1314 O O . LEU A 1 177 ? -25.899 -3.570 3.062 1.00 96.25 177 LEU A O 1
ATOM 1318 N N . THR A 1 178 ? -24.051 -4.817 2.963 1.00 97.56 178 THR A N 1
ATOM 1319 C CA . THR A 1 178 ? -24.183 -5.335 4.323 1.00 97.56 178 THR A CA 1
ATOM 1320 C C . THR A 1 178 ? -23.551 -4.352 5.307 1.00 97.56 178 THR A C 1
ATOM 1322 O O . THR A 1 178 ? -22.331 -4.154 5.338 1.00 97.56 178 THR A O 1
ATOM 1325 N N . TRP A 1 179 ? -24.385 -3.751 6.154 1.00 97.94 179 TRP A N 1
ATOM 1326 C CA . TRP A 1 179 ? -23.971 -2.767 7.154 1.00 97.94 179 TRP A CA 1
ATOM 1327 C C . TRP A 1 179 ? -23.717 -3.392 8.521 1.00 97.94 179 TRP A C 1
ATOM 1329 O O . TRP A 1 179 ? -24.373 -4.356 8.925 1.00 97.94 179 TRP A O 1
ATOM 1339 N N . GLY A 1 180 ? -22.787 -2.808 9.271 1.00 96.94 180 GLY A N 1
ATOM 1340 C CA . GLY A 1 180 ? -22.552 -3.182 10.656 1.00 96.94 180 GLY A CA 1
ATOM 1341 C C . GLY A 1 180 ? -21.520 -2.305 11.359 1.00 96.94 180 GLY A C 1
ATOM 1342 O O . GLY A 1 180 ? -21.004 -1.344 10.780 1.00 96.94 180 GLY A O 1
ATOM 1343 N N . PRO A 1 181 ? -21.227 -2.625 12.628 1.00 97.25 181 PRO A N 1
ATOM 1344 C CA . PRO A 1 181 ? -20.096 -2.059 13.346 1.00 97.25 181 PRO A CA 1
ATOM 1345 C C . PRO A 1 181 ? -18.777 -2.419 12.656 1.00 97.25 181 PRO A C 1
ATOM 1347 O O . PRO A 1 181 ? -18.569 -3.577 12.297 1.00 97.25 181 PRO A O 1
ATOM 1350 N N . LEU A 1 182 ? -17.907 -1.425 12.503 1.00 97.56 182 LEU A N 1
ATOM 1351 C CA . LEU A 1 182 ? -16.613 -1.521 11.838 1.00 97.56 182 LEU A CA 1
ATOM 1352 C C . LEU A 1 182 ? -15.487 -1.222 12.826 1.00 97.56 182 LEU A C 1
ATOM 1354 O O . LEU A 1 182 ? -15.630 -0.363 13.702 1.00 97.56 182 LEU A O 1
ATOM 1358 N N . HIS A 1 183 ? -14.355 -1.884 12.629 1.00 97.69 183 HIS A N 1
ATOM 1359 C CA . HIS A 1 183 ? -13.071 -1.504 13.196 1.00 97.69 183 HIS A CA 1
ATOM 1360 C C . HIS A 1 183 ? -12.656 -0.106 12.710 1.00 97.69 183 HIS A C 1
ATOM 1362 O O . HIS A 1 183 ? -12.213 0.729 13.499 1.00 97.69 183 HIS A O 1
ATOM 1368 N N . GLY A 1 184 ? -12.855 0.178 11.420 1.00 94.50 184 GLY A N 1
ATOM 1369 C CA . GLY A 1 184 ? -12.600 1.470 10.781 1.00 94.50 184 GLY A CA 1
ATOM 1370 C C . GLY A 1 184 ? -11.162 1.658 10.298 1.00 94.50 184 GLY A C 1
ATOM 1371 O O . GLY A 1 184 ? -10.934 2.453 9.387 1.00 94.50 184 GLY A O 1
ATOM 1372 N N . ASP A 1 185 ? -10.198 0.930 10.867 1.00 94.44 185 ASP A N 1
ATOM 1373 C CA . ASP A 1 185 ? -8.812 0.928 10.379 1.00 94.44 185 ASP A CA 1
ATOM 1374 C C . ASP A 1 185 ? -8.054 -0.391 10.649 1.00 94.44 185 ASP A C 1
ATOM 1376 O O . ASP A 1 185 ? -7.146 -0.424 11.473 1.00 94.44 185 ASP A O 1
ATOM 1380 N N . PRO A 1 186 ? -8.477 -1.529 10.065 1.00 96.50 186 PRO A N 1
ATOM 1381 C CA . PRO A 1 186 ? -7.896 -2.849 10.337 1.00 96.50 186 PRO A CA 1
ATOM 1382 C C . PRO A 1 186 ? -6.512 -3.022 9.680 1.00 96.50 186 PRO A C 1
ATOM 1384 O O . PRO A 1 186 ? -6.353 -3.781 8.722 1.00 96.50 186 PRO A O 1
ATOM 1387 N N . ALA A 1 187 ? -5.514 -2.298 10.187 1.00 94.56 187 ALA A N 1
ATOM 1388 C CA . ALA A 1 187 ? -4.109 -2.444 9.817 1.00 94.56 187 ALA A CA 1
ATOM 1389 C C . ALA A 1 187 ? -3.505 -3.730 10.401 1.00 94.56 187 ALA A C 1
ATOM 1391 O O . ALA A 1 187 ? -3.989 -4.245 11.408 1.00 94.56 187 ALA A O 1
ATOM 1392 N N . ALA A 1 188 ? -2.458 -4.272 9.773 1.00 94.44 188 ALA A N 1
ATOM 1393 C CA . ALA A 1 188 ? -1.888 -5.571 10.145 1.00 94.44 188 ALA A CA 1
ATOM 1394 C C . ALA A 1 188 ? -1.400 -5.617 11.606 1.00 94.44 188 ALA A C 1
ATOM 1396 O O . ALA A 1 188 ? -1.578 -6.624 12.287 1.00 94.44 188 ALA A O 1
ATOM 1397 N N . GLU A 1 189 ? -0.865 -4.505 12.111 1.00 93.81 189 GLU A N 1
ATOM 1398 C CA . GLU A 1 189 ? -0.425 -4.329 13.498 1.00 93.81 189 GLU A CA 1
ATOM 1399 C C . GLU A 1 189 ? -1.551 -4.435 14.538 1.00 93.81 189 GLU A C 1
ATOM 1401 O O . GLU A 1 189 ? -1.276 -4.681 15.711 1.00 93.81 189 GLU A O 1
ATOM 1406 N N . ALA A 1 190 ? -2.814 -4.292 14.125 1.00 96.06 190 ALA A N 1
ATOM 1407 C CA . ALA A 1 190 ? -3.971 -4.471 14.995 1.00 96.06 190 ALA A CA 1
ATOM 1408 C C . ALA A 1 190 ? -4.351 -5.951 15.185 1.00 96.06 190 ALA A C 1
ATOM 1410 O O . ALA A 1 190 ? -5.128 -6.276 16.086 1.00 96.06 190 ALA A O 1
ATOM 1411 N N . PHE A 1 191 ? -3.811 -6.856 14.362 1.00 98.31 191 PHE A N 1
ATOM 1412 C CA . PHE A 1 191 ? -4.049 -8.293 14.455 1.00 98.31 191 PHE A CA 1
ATOM 1413 C C . PHE A 1 191 ? -2.898 -8.949 15.205 1.00 98.31 191 PHE A C 1
ATOM 1415 O O . PHE A 1 191 ? -1.791 -9.051 14.678 1.00 98.31 191 PHE A O 1
ATOM 1422 N N . LEU A 1 192 ? -3.159 -9.415 16.425 1.00 98.06 192 LEU A N 1
ATOM 1423 C CA . LEU A 1 192 ? -2.134 -10.007 17.283 1.00 98.06 192 LEU A CA 1
ATOM 1424 C C . LEU A 1 192 ? -2.315 -11.513 17.349 1.00 98.06 192 LEU A C 1
ATOM 1426 O O . LEU A 1 192 ? -3.357 -11.983 17.800 1.00 98.06 192 LEU A O 1
ATOM 1430 N N . ARG A 1 193 ? -1.310 -12.264 16.901 1.00 97.50 193 ARG A N 1
ATOM 1431 C CA . ARG A 1 193 ? -1.294 -13.721 16.989 1.00 97.50 193 ARG A CA 1
ATOM 1432 C C . ARG A 1 193 ? -0.597 -14.149 18.266 1.00 97.50 193 ARG A C 1
ATOM 1434 O O . ARG A 1 193 ? 0.600 -13.917 18.427 1.00 97.50 193 ARG A O 1
ATOM 1441 N N . ASP A 1 194 ? -1.333 -14.822 19.136 1.00 95.50 194 ASP A N 1
ATOM 1442 C CA . ASP A 1 194 ? -0.760 -15.447 20.319 1.00 95.50 194 ASP A CA 1
ATOM 1443 C C . ASP A 1 194 ? 0.095 -16.657 19.890 1.00 95.50 194 ASP A C 1
ATOM 1445 O O . ASP A 1 194 ? -0.429 -17.593 19.276 1.00 95.50 194 ASP A O 1
ATOM 1449 N N . PRO A 1 195 ? 1.407 -16.681 20.186 1.00 90.25 195 PRO A N 1
ATOM 1450 C CA . PRO A 1 195 ? 2.265 -17.807 19.831 1.00 90.25 195 PRO A CA 1
ATOM 1451 C C . PRO A 1 195 ? 1.912 -19.102 20.578 1.00 90.25 195 PRO A C 1
ATOM 1453 O O . PRO A 1 195 ? 2.264 -20.180 20.099 1.00 90.25 195 PRO A O 1
ATOM 1456 N N . ALA A 1 196 ? 1.243 -19.023 21.734 1.00 91.50 196 ALA A N 1
ATOM 1457 C CA . ALA A 1 196 ? 0.895 -20.192 22.536 1.00 91.50 196 ALA A CA 1
ATOM 1458 C C . ALA A 1 196 ? -0.358 -20.904 22.009 1.00 91.50 196 ALA A C 1
ATOM 1460 O O . ALA A 1 196 ? -0.338 -22.120 21.814 1.00 91.50 196 ALA A O 1
ATOM 1461 N N . SER A 1 197 ? -1.442 -20.161 21.778 1.00 91.38 197 SER A N 1
ATOM 1462 C CA . SER A 1 197 ? -2.709 -20.720 21.284 1.00 91.38 197 SER A CA 1
ATOM 1463 C C . SER A 1 197 ? -2.822 -20.738 19.756 1.00 91.38 197 SER A C 1
ATOM 1465 O O . SER A 1 197 ? -3.584 -21.530 19.202 1.00 91.38 197 SER A O 1
ATOM 1467 N N . GLY A 1 198 ? -2.075 -19.876 19.062 1.00 91.38 198 GLY A N 1
ATOM 1468 C CA . GLY A 1 198 ? -2.243 -19.610 17.634 1.00 91.38 198 GLY A CA 1
ATOM 1469 C C . GLY A 1 198 ? -3.476 -18.763 17.303 1.00 91.38 198 GLY A C 1
ATOM 1470 O O . GLY A 1 198 ? -3.706 -18.486 16.122 1.00 91.38 198 GLY A O 1
ATOM 1471 N N . GLU A 1 199 ? -4.265 -18.358 18.305 1.00 93.88 199 GLU A N 1
ATOM 1472 C CA . GLU A 1 199 ? -5.420 -17.485 18.117 1.00 93.88 199 GLU A CA 1
ATOM 1473 C C . GLU A 1 199 ? -4.985 -16.070 17.742 1.00 93.88 199 GLU A C 1
ATOM 1475 O O . GLU A 1 199 ? -3.894 -15.614 18.083 1.00 93.88 199 GLU A O 1
ATOM 1480 N N . VAL A 1 200 ? -5.859 -15.371 17.019 1.00 97.94 200 VAL A N 1
ATOM 1481 C CA . VAL A 1 200 ? -5.610 -14.002 16.574 1.00 97.94 200 VAL A CA 1
ATOM 1482 C C . VAL A 1 200 ? -6.651 -13.078 17.191 1.00 97.94 200 VAL A C 1
ATOM 1484 O O . VAL A 1 200 ? -7.852 -13.243 16.959 1.00 97.94 200 VAL A O 1
ATOM 1487 N N . GLY A 1 201 ? -6.178 -12.114 17.975 1.00 97.94 201 GLY A N 1
ATOM 1488 C CA . GLY A 1 201 ? -6.961 -10.997 18.486 1.00 97.94 201 GLY A CA 1
ATOM 1489 C C . GLY A 1 201 ? -7.021 -9.828 17.501 1.00 97.94 201 GLY A C 1
ATOM 1490 O O . GLY A 1 201 ? -6.239 -9.762 16.553 1.00 97.94 201 GLY A O 1
ATOM 1491 N N . LEU A 1 202 ? -7.945 -8.898 17.741 1.00 98.25 202 LEU A N 1
ATOM 1492 C CA . LEU A 1 202 ? -8.094 -7.656 16.977 1.00 98.25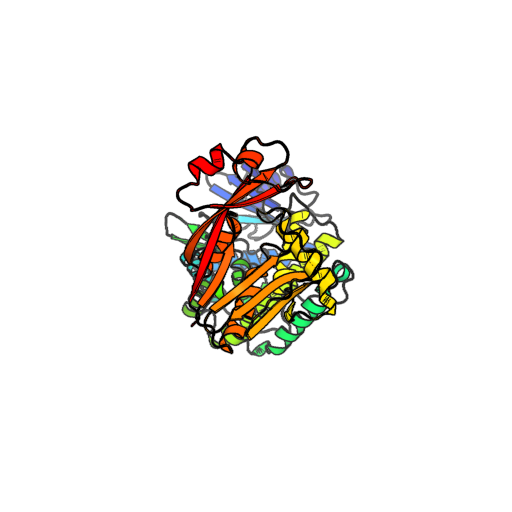 202 LEU A CA 1
ATOM 1493 C C . LEU A 1 202 ? -8.243 -6.471 17.935 1.00 98.25 202 LEU A C 1
ATOM 1495 O O . LEU A 1 202 ? -9.296 -6.297 18.552 1.00 98.25 202 LEU A O 1
ATOM 1499 N N . ILE A 1 203 ? -7.185 -5.676 18.068 1.00 96.69 203 ILE A N 1
ATOM 1500 C CA . ILE A 1 203 ? -7.087 -4.538 18.992 1.00 96.69 203 ILE A CA 1
ATOM 1501 C C . ILE A 1 203 ? -7.272 -3.198 18.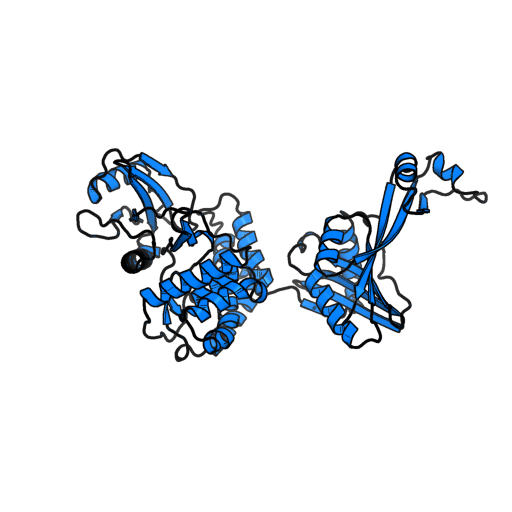271 1.00 96.69 203 ILE A C 1
ATOM 1503 O O . ILE A 1 203 ? -7.426 -3.159 17.069 1.00 96.69 203 ILE A O 1
ATOM 1507 N N . ASP A 1 204 ? -7.209 -2.094 19.016 1.00 93.94 204 ASP A N 1
ATOM 1508 C CA . ASP A 1 204 ? -7.265 -0.713 18.507 1.00 93.94 204 ASP A CA 1
ATOM 1509 C C . ASP A 1 204 ? -8.568 -0.271 17.809 1.00 93.94 204 ASP A C 1
ATOM 1511 O O . ASP A 1 204 ? -8.598 0.348 16.746 1.00 93.94 204 ASP A O 1
ATOM 1515 N N . TRP A 1 205 ? -9.675 -0.430 18.528 1.00 94.94 205 TRP A N 1
ATOM 1516 C CA . TRP A 1 205 ? -11.008 0.019 18.117 1.00 94.94 205 TRP A CA 1
ATOM 1517 C C . TRP A 1 205 ? -11.222 1.550 18.181 1.00 94.94 205 TRP A C 1
ATOM 1519 O O . TRP A 1 205 ? -12.353 2.029 18.265 1.00 94.94 205 TRP A O 1
ATOM 1529 N N . GLY A 1 206 ? -10.158 2.362 18.156 1.00 89.31 206 GLY A N 1
ATOM 1530 C CA . GLY A 1 206 ? -10.248 3.827 18.250 1.00 89.31 206 GLY A CA 1
ATOM 1531 C C . GLY A 1 206 ? -10.855 4.506 17.013 1.00 89.31 206 GLY A C 1
ATOM 1532 O O . GLY A 1 206 ? -11.397 5.617 17.112 1.00 89.31 206 GLY A O 1
ATOM 1533 N N . ALA A 1 207 ?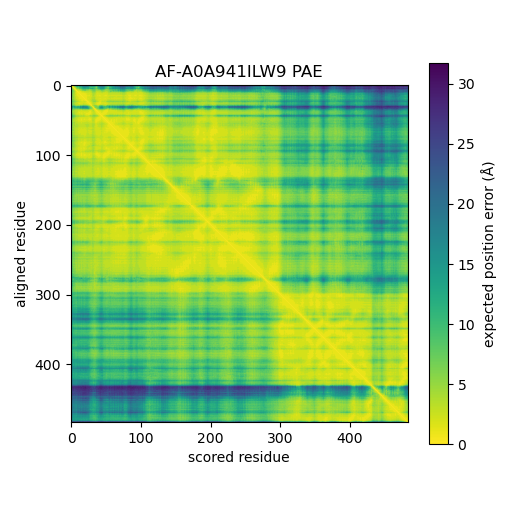 -10.788 3.837 15.859 1.00 90.88 207 ALA A N 1
ATOM 1534 C CA . ALA A 1 207 ? -11.360 4.277 14.587 1.00 90.88 207 ALA A CA 1
ATOM 1535 C C . ALA A 1 207 ? -12.812 3.811 14.367 1.00 90.88 207 ALA A C 1
ATOM 1537 O O . ALA A 1 207 ? -13.373 4.104 13.310 1.00 90.88 207 ALA A O 1
ATOM 1538 N N . TYR A 1 208 ? -13.425 3.168 15.372 1.00 94.44 208 TYR A N 1
ATOM 1539 C CA . TYR A 1 208 ? -14.750 2.552 15.300 1.00 94.44 208 TYR A CA 1
ATOM 1540 C C . TYR A 1 208 ? -15.786 3.393 14.551 1.00 94.44 208 TYR A C 1
ATOM 1542 O O . TYR A 1 208 ? -15.920 4.597 14.757 1.00 94.44 208 TYR A O 1
ATOM 1550 N N . THR A 1 209 ? -16.604 2.757 13.726 1.00 93.75 209 THR A N 1
ATOM 1551 C CA . THR A 1 209 ? -17.773 3.417 13.139 1.00 93.75 209 THR A CA 1
ATOM 1552 C C . THR A 1 209 ? -18.849 2.390 12.807 1.00 93.75 209 THR A C 1
ATOM 1554 O O . THR A 1 209 ? -18.704 1.203 13.078 1.00 93.75 209 THR A O 1
ATOM 1557 N N . VAL A 1 210 ? -19.959 2.846 12.236 1.00 95.06 210 VAL A N 1
ATOM 1558 C CA . VAL A 1 210 ? -20.982 1.978 11.647 1.00 95.06 210 VAL A CA 1
ATOM 1559 C C . VAL A 1 210 ? -21.093 2.333 10.174 1.00 95.06 210 VAL A C 1
ATOM 1561 O O . VAL A 1 210 ? -21.439 3.475 9.849 1.00 95.06 210 VAL A O 1
ATOM 1564 N N . GLY A 1 211 ? -20.819 1.351 9.320 1.00 96.00 211 GLY A N 1
ATOM 1565 C CA . GLY A 1 211 ? -20.685 1.506 7.875 1.00 96.00 211 GLY A CA 1
ATOM 1566 C C . GLY A 1 211 ? -20.876 0.184 7.120 1.00 96.00 211 GLY A C 1
ATOM 1567 O O . GLY A 1 211 ? -21.172 -0.844 7.739 1.00 96.00 211 GLY A O 1
ATOM 1568 N N . PRO A 1 212 ? -20.695 0.184 5.789 1.00 97.25 212 PRO A N 1
ATOM 1569 C CA . PRO A 1 212 ? -20.629 -1.042 4.999 1.00 97.25 212 PRO A CA 1
ATOM 1570 C C . PRO A 1 212 ? -19.416 -1.883 5.408 1.00 97.25 212 PRO A C 1
ATOM 1572 O O . PRO A 1 212 ? -18.295 -1.378 5.415 1.00 97.25 212 PRO A O 1
ATOM 1575 N N . ARG A 1 213 ? -19.596 -3.180 5.681 1.00 97.81 213 ARG A N 1
ATOM 1576 C CA . ARG A 1 213 ? -18.488 -4.078 6.085 1.00 97.81 213 ARG A CA 1
ATOM 1577 C C . ARG A 1 213 ? -17.367 -4.163 5.054 1.00 97.81 213 ARG A C 1
ATOM 1579 O O . ARG A 1 213 ? -16.211 -4.387 5.409 1.00 97.81 213 ARG A O 1
ATOM 1586 N N . VAL A 1 214 ? -17.696 -3.951 3.780 1.00 97.94 214 VAL A N 1
ATOM 1587 C CA . VAL A 1 214 ? -16.709 -3.905 2.698 1.00 97.94 214 VAL A CA 1
ATOM 1588 C C . VAL A 1 214 ? -15.694 -2.764 2.877 1.00 97.94 214 VAL A C 1
ATOM 1590 O O . VAL A 1 214 ? -14.601 -2.860 2.336 1.00 97.94 214 VAL A O 1
ATOM 1593 N N . PHE A 1 215 ? -15.984 -1.729 3.678 1.00 97.44 215 PHE A N 1
ATOM 1594 C CA . PHE A 1 215 ? -15.019 -0.672 4.016 1.00 97.44 215 PHE A CA 1
ATOM 1595 C C . PHE A 1 215 ? -13.834 -1.189 4.838 1.00 97.44 215 PHE A C 1
ATOM 1597 O O . PHE A 1 215 ? -12.682 -0.867 4.544 1.00 97.44 215 PHE A O 1
ATOM 1604 N N . ASP A 1 216 ? -14.095 -2.027 5.838 1.00 98.19 216 ASP A N 1
ATOM 1605 C CA . ASP A 1 216 ? -13.033 -2.642 6.636 1.00 98.19 216 ASP A CA 1
ATOM 1606 C C . ASP A 1 216 ? -12.237 -3.650 5.804 1.00 98.19 216 ASP A C 1
ATOM 1608 O O . ASP A 1 216 ? -11.008 -3.663 5.862 1.00 98.19 216 ASP A O 1
ATOM 1612 N N . LEU A 1 217 ? -12.913 -4.435 4.955 1.00 98.56 217 LEU A N 1
ATOM 1613 C CA . LEU A 1 217 ? -12.229 -5.326 4.014 1.00 98.56 217 LEU A CA 1
ATOM 1614 C C . LEU A 1 217 ? -11.334 -4.531 3.050 1.00 98.56 217 LEU A C 1
ATOM 1616 O O . LEU A 1 217 ? -10.171 -4.879 2.865 1.00 98.56 217 LEU A O 1
ATOM 1620 N N . ALA A 1 218 ? -11.844 -3.435 2.483 1.00 98.12 218 ALA A N 1
ATOM 1621 C CA . ALA A 1 218 ? -11.083 -2.529 1.629 1.00 98.12 218 ALA A CA 1
ATOM 1622 C C . ALA A 1 218 ? -9.868 -1.936 2.354 1.00 98.12 218 ALA A C 1
ATOM 1624 O O . ALA A 1 218 ? -8.790 -1.860 1.774 1.00 98.12 218 ALA A O 1
ATOM 1625 N N . SER A 1 219 ? -10.011 -1.571 3.627 1.00 97.50 219 SER A N 1
ATOM 1626 C CA . SER A 1 219 ? -8.901 -1.086 4.452 1.00 97.50 219 SER A CA 1
ATOM 1627 C C . SER A 1 219 ? -7.832 -2.155 4.665 1.00 97.50 219 SER A C 1
ATOM 1629 O O . SER A 1 219 ? -6.655 -1.887 4.447 1.00 97.50 219 SER A O 1
ATOM 1631 N N . ALA A 1 220 ? -8.217 -3.388 4.988 1.00 98.00 220 ALA A N 1
ATOM 1632 C CA . ALA A 1 220 ? -7.256 -4.478 5.139 1.00 98.00 220 ALA A CA 1
ATOM 1633 C C . ALA A 1 220 ? -6.548 -4.809 3.805 1.00 98.00 220 ALA A C 1
ATOM 1635 O O . ALA A 1 220 ? -5.343 -5.063 3.785 1.00 98.00 220 ALA A O 1
ATOM 1636 N N . VAL A 1 221 ? -7.268 -4.745 2.678 1.00 97.81 221 VAL A N 1
ATOM 1637 C CA . VAL A 1 221 ? -6.709 -4.899 1.321 1.00 97.81 221 VAL A CA 1
ATOM 1638 C C . VAL A 1 221 ? -5.744 -3.764 0.970 1.00 97.81 221 VAL A C 1
ATOM 1640 O O . VAL A 1 221 ? -4.700 -4.022 0.370 1.00 97.81 221 VAL A O 1
ATOM 1643 N N . MET A 1 222 ? -6.058 -2.526 1.361 1.00 96.19 222 MET A N 1
ATOM 1644 C CA . MET A 1 222 ? -5.187 -1.360 1.184 1.00 96.19 222 MET A CA 1
ATOM 1645 C C . MET A 1 222 ? -3.801 -1.622 1.786 1.00 96.19 222 MET A C 1
ATOM 1647 O O . MET A 1 222 ? -2.795 -1.430 1.107 1.00 96.19 222 MET A O 1
ATOM 1651 N N . TYR A 1 223 ? -3.751 -2.149 3.014 1.00 95.12 223 TYR A N 1
ATOM 1652 C CA . TYR A 1 223 ? -2.499 -2.483 3.703 1.00 95.12 223 TYR A CA 1
ATOM 1653 C C . TYR A 1 223 ? -1.762 -3.687 3.095 1.00 95.12 223 TYR A C 1
ATOM 1655 O O . TYR A 1 223 ? -0.531 -3.712 3.059 1.00 95.12 223 TYR A O 1
ATOM 1663 N N . ALA A 1 224 ? -2.488 -4.640 2.503 1.00 93.00 224 ALA A N 1
ATOM 1664 C CA . ALA A 1 224 ? -1.879 -5.706 1.705 1.00 93.00 224 ALA A CA 1
ATOM 1665 C C . ALA A 1 224 ? -1.281 -5.184 0.375 1.00 93.00 224 ALA A C 1
ATOM 1667 O O . ALA A 1 224 ? -0.400 -5.825 -0.210 1.00 93.00 224 ALA A O 1
ATOM 1668 N N . GLY A 1 225 ? -1.709 -4.005 -0.090 1.00 87.06 225 GLY A N 1
ATOM 1669 C CA . GLY A 1 225 ? -1.126 -3.230 -1.187 1.00 87.06 225 GLY A CA 1
ATOM 1670 C C . GLY A 1 225 ? -2.020 -3.120 -2.424 1.00 87.06 225 GLY A C 1
ATOM 1671 O O . GLY A 1 225 ? -2.198 -2.028 -2.955 1.00 87.06 225 GLY A O 1
ATOM 1672 N N . ASN A 1 226 ? -2.586 -4.228 -2.908 1.00 84.94 226 ASN A N 1
ATOM 1673 C CA . ASN A 1 226 ? -3.548 -4.229 -4.018 1.00 84.94 226 ASN A CA 1
ATOM 1674 C C . ASN A 1 226 ? -4.446 -5.477 -3.987 1.00 84.94 226 ASN A C 1
ATOM 1676 O O . ASN A 1 226 ? -4.174 -6.426 -3.251 1.00 84.94 226 ASN A O 1
ATOM 1680 N N . LEU A 1 227 ? -5.498 -5.469 -4.812 1.00 91.56 227 LEU A N 1
ATOM 1681 C CA . LEU A 1 227 ? -6.492 -6.545 -4.898 1.00 91.56 227 LEU A CA 1
ATOM 1682 C C . LEU A 1 227 ? -5.871 -7.911 -5.221 1.00 91.56 227 LEU A C 1
ATOM 1684 O O . LEU A 1 227 ? -6.208 -8.897 -4.569 1.00 91.56 227 LEU A O 1
ATOM 1688 N N . ASP A 1 228 ? -4.941 -7.973 -6.177 1.00 88.56 228 ASP A N 1
ATOM 1689 C CA . ASP A 1 228 ? -4.341 -9.239 -6.610 1.00 88.56 228 ASP A CA 1
ATOM 1690 C C . ASP A 1 228 ? -3.500 -9.880 -5.511 1.00 88.56 228 ASP A C 1
ATOM 1692 O O . ASP A 1 228 ? -3.629 -11.073 -5.233 1.00 88.56 228 ASP A O 1
ATOM 1696 N N . ARG A 1 229 ? -2.667 -9.078 -4.841 1.00 91.56 229 ARG A N 1
ATOM 1697 C CA . ARG A 1 229 ? -1.861 -9.540 -3.710 1.00 91.56 229 ARG A CA 1
ATOM 1698 C C . ARG A 1 229 ? -2.740 -9.953 -2.535 1.00 91.56 229 ARG A C 1
ATOM 1700 O O . ARG A 1 229 ? -2.439 -10.952 -1.893 1.00 91.56 229 ARG A O 1
ATOM 1707 N N . ALA A 1 230 ? -3.821 -9.218 -2.281 1.00 96.88 230 ALA A N 1
ATOM 1708 C CA . ALA A 1 230 ? -4.727 -9.458 -1.164 1.00 96.88 230 ALA A CA 1
ATOM 1709 C C . ALA A 1 230 ? -5.703 -10.626 -1.383 1.00 96.88 230 ALA A C 1
ATOM 1711 O O . ALA A 1 230 ? -6.516 -10.901 -0.501 1.00 96.88 230 ALA A O 1
ATOM 1712 N N . ARG A 1 231 ? -5.636 -11.339 -2.515 1.00 97.81 231 ARG A N 1
ATOM 1713 C CA . ARG A 1 231 ? -6.547 -12.448 -2.833 1.00 97.81 231 ARG A CA 1
ATOM 1714 C C . ARG A 1 231 ? -6.714 -13.468 -1.692 1.00 97.81 231 ARG A C 1
ATOM 1716 O O . ARG A 1 231 ? -7.863 -13.727 -1.343 1.00 97.81 231 ARG A O 1
ATOM 1723 N N . PRO A 1 232 ? -5.653 -13.967 -1.019 1.00 98.62 232 PRO A N 1
ATOM 1724 C CA . PRO A 1 232 ? -5.826 -14.907 0.094 1.00 98.62 232 PRO A CA 1
ATOM 1725 C C . PRO A 1 232 ? -6.600 -14.327 1.289 1.00 98.62 232 PRO A C 1
ATOM 1727 O O . PRO A 1 232 ? -7.293 -15.064 1.986 1.00 98.62 232 PRO A O 1
ATOM 1730 N N . LEU A 1 233 ? -6.485 -13.017 1.535 1.00 98.69 233 LEU A N 1
ATOM 1731 C CA . LEU A 1 233 ? -7.232 -12.309 2.579 1.00 98.69 233 LEU A CA 1
ATOM 1732 C C . LEU A 1 233 ? -8.711 -12.219 2.208 1.00 98.69 233 LEU A C 1
ATOM 1734 O O . LEU A 1 233 ? -9.571 -12.548 3.023 1.00 98.69 233 LEU A O 1
ATOM 1738 N N . ILE A 1 234 ? -8.989 -11.795 0.974 1.00 98.69 234 ILE A N 1
ATOM 1739 C CA . ILE A 1 234 ? -10.343 -11.629 0.439 1.00 98.69 234 ILE A CA 1
ATOM 1740 C C . ILE A 1 234 ? -11.090 -12.969 0.455 1.00 98.69 234 ILE A C 1
ATOM 1742 O O . ILE A 1 234 ? -12.203 -13.041 0.969 1.00 98.69 234 ILE A O 1
ATOM 1746 N N . GLU A 1 235 ? -10.454 -14.034 -0.036 1.00 98.62 235 GLU A N 1
ATOM 1747 C CA . GLU A 1 235 ? -11.015 -15.390 -0.044 1.00 98.62 235 GLU A CA 1
ATOM 1748 C C . GLU A 1 235 ? -11.320 -15.877 1.375 1.00 98.62 235 GLU A C 1
ATOM 1750 O O . GLU A 1 235 ? -12.447 -16.271 1.654 1.00 98.62 235 GLU A O 1
ATOM 1755 N N . ALA A 1 236 ? -10.367 -15.757 2.307 1.00 98.75 236 ALA A N 1
ATOM 1756 C CA . ALA A 1 236 ? -10.580 -16.157 3.699 1.00 98.75 236 ALA A CA 1
ATOM 1757 C C . ALA A 1 236 ? -11.732 -15.392 4.373 1.00 98.75 236 ALA A C 1
ATOM 1759 O O . ALA A 1 236 ? -12.493 -15.962 5.153 1.00 98.75 236 ALA A O 1
ATOM 1760 N N . TYR A 1 237 ? -11.875 -14.102 4.067 1.00 98.81 237 TYR A N 1
ATOM 1761 C CA . TYR A 1 237 ? -12.955 -13.278 4.597 1.00 98.81 237 TYR A CA 1
ATOM 1762 C C . TYR A 1 237 ? -14.336 -13.706 4.055 1.00 98.81 237 TYR A C 1
ATOM 1764 O O . TYR A 1 237 ? -15.310 -13.756 4.812 1.00 98.81 237 TYR A O 1
ATOM 1772 N N . ILE A 1 238 ? -14.423 -14.033 2.760 1.00 98.69 238 ILE A N 1
ATOM 1773 C CA . ILE A 1 238 ? -15.652 -14.528 2.114 1.00 98.69 238 ILE A CA 1
ATOM 1774 C C . ILE A 1 238 ? -16.006 -15.927 2.626 1.00 98.69 238 ILE A C 1
ATOM 1776 O O . ILE A 1 238 ? -17.156 -16.160 2.996 1.00 98.69 238 ILE A O 1
ATOM 1780 N N . ASP A 1 239 ? -15.026 -16.830 2.708 1.00 98.56 239 ASP A N 1
ATOM 1781 C CA . ASP A 1 239 ? -15.200 -18.208 3.187 1.00 98.56 239 ASP A CA 1
ATOM 1782 C C . ASP A 1 239 ? -15.730 -18.252 4.628 1.00 98.56 239 ASP A C 1
ATOM 1784 O O . ASP A 1 239 ? -16.545 -19.106 4.978 1.00 98.56 239 ASP A O 1
ATOM 1788 N N . ALA A 1 240 ? -15.312 -17.296 5.463 1.00 98.25 240 ALA A N 1
ATOM 1789 C CA . ALA A 1 240 ? -15.811 -17.137 6.824 1.00 98.25 240 ALA A CA 1
ATOM 1790 C C . ALA A 1 240 ? -17.260 -16.606 6.895 1.00 98.25 240 ALA A C 1
ATOM 1792 O O . ALA A 1 240 ? -17.869 -16.645 7.962 1.00 98.25 240 ALA A O 1
ATOM 1793 N N . GLY A 1 241 ? -17.836 -16.134 5.783 1.00 97.50 241 GLY A N 1
ATOM 1794 C CA . GLY A 1 241 ? -19.264 -15.824 5.650 1.00 97.50 241 GLY A CA 1
ATOM 1795 C C . GLY A 1 241 ? -19.688 -14.422 6.096 1.00 97.50 241 GLY A C 1
ATOM 1796 O O . GLY A 1 241 ? -20.881 -14.173 6.270 1.00 97.50 241 GLY A O 1
ATOM 1797 N N . ALA A 1 242 ? -18.751 -13.488 6.294 1.00 97.12 242 ALA A N 1
ATOM 1798 C CA . ALA A 1 242 ? -19.091 -12.126 6.721 1.00 97.12 242 ALA A CA 1
ATOM 1799 C C . ALA A 1 242 ? -19.696 -11.253 5.605 1.00 97.12 242 ALA A C 1
ATOM 1801 O O . ALA A 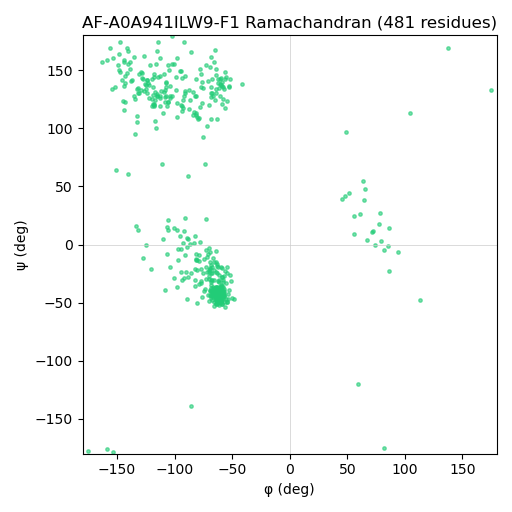1 242 ? -20.425 -10.306 5.925 1.00 97.12 242 ALA A O 1
ATOM 1802 N N . LEU A 1 243 ? -19.400 -11.571 4.336 1.00 98.06 243 LEU A N 1
ATOM 1803 C CA . LEU A 1 243 ? -19.994 -11.018 3.112 1.00 98.06 243 LEU A CA 1
ATOM 1804 C C . LEU A 1 243 ? -20.106 -12.109 2.039 1.00 98.06 243 LEU A C 1
ATOM 1806 O O . LEU A 1 243 ? -19.345 -13.074 2.048 1.00 98.06 243 LEU A O 1
ATOM 1810 N N . SER A 1 244 ? -21.018 -11.926 1.082 1.00 97.75 244 SER A N 1
ATOM 1811 C CA . SER A 1 244 ? -21.076 -12.783 -0.109 1.00 97.75 244 SER A CA 1
ATOM 1812 C C . SER A 1 244 ? -20.002 -12.399 -1.131 1.00 97.75 244 SER A C 1
ATOM 1814 O O . SER A 1 244 ? -19.654 -11.223 -1.252 1.00 97.75 244 SER A O 1
ATOM 1816 N N . GLY A 1 245 ? -19.540 -13.368 -1.930 1.00 97.81 245 GLY A N 1
ATOM 1817 C CA . GLY A 1 245 ? -18.616 -13.092 -3.038 1.00 97.81 245 GLY A CA 1
ATOM 1818 C C . GLY A 1 245 ? -19.167 -12.070 -4.035 1.00 97.81 245 GLY A C 1
ATOM 1819 O O . GLY A 1 245 ? -18.462 -11.147 -4.417 1.00 97.81 245 GLY A O 1
ATOM 1820 N N . ALA A 1 246 ? -20.464 -12.143 -4.348 1.00 97.88 246 ALA A N 1
ATOM 1821 C CA . ALA A 1 246 ? -21.118 -11.201 -5.256 1.00 97.88 246 ALA A CA 1
ATOM 1822 C C . ALA A 1 246 ? -21.126 -9.751 -4.732 1.00 97.88 246 ALA A C 1
ATOM 1824 O O . ALA A 1 246 ? -20.998 -8.810 -5.515 1.00 97.88 246 ALA A O 1
ATOM 1825 N N . GLU A 1 247 ? -21.283 -9.548 -3.419 1.00 98.00 247 GLU A N 1
ATOM 1826 C CA . GLU A 1 247 ? -21.170 -8.211 -2.827 1.00 98.00 247 GLU A CA 1
ATOM 1827 C C . GLU A 1 247 ? -19.724 -7.708 -2.885 1.00 98.00 247 GLU A C 1
ATOM 1829 O O . GLU A 1 247 ? -19.498 -6.560 -3.263 1.00 98.00 247 GLU A O 1
ATOM 1834 N N . VAL A 1 248 ? -18.752 -8.568 -2.565 1.00 98.31 248 VAL A N 1
ATOM 1835 C CA . VAL A 1 248 ? -17.326 -8.219 -2.591 1.00 98.31 248 VAL A CA 1
ATOM 1836 C C . VAL A 1 248 ? -16.866 -7.857 -4.002 1.00 98.31 248 VAL A C 1
ATOM 1838 O O . VAL A 1 248 ? -16.321 -6.771 -4.182 1.00 98.31 248 VAL A O 1
ATOM 1841 N N . ASP A 1 249 ? -17.140 -8.694 -5.003 1.00 96.62 249 ASP A N 1
ATOM 1842 C CA . ASP A 1 249 ? -16.742 -8.455 -6.398 1.00 96.62 249 ASP A CA 1
ATOM 1843 C C . ASP A 1 249 ? -17.287 -7.122 -6.927 1.00 96.62 249 ASP A C 1
ATOM 1845 O O . ASP A 1 249 ? -16.602 -6.388 -7.641 1.00 96.62 249 ASP A O 1
ATOM 1849 N N . ARG A 1 250 ? -18.521 -6.783 -6.538 1.00 96.94 250 ARG A N 1
ATOM 1850 C CA . ARG A 1 250 ? -19.191 -5.547 -6.948 1.00 96.94 250 ARG A CA 1
ATOM 1851 C C . ARG A 1 250 ? -18.677 -4.314 -6.204 1.00 96.94 250 ARG A C 1
ATOM 1853 O O . ARG A 1 250 ? -18.490 -3.272 -6.826 1.00 96.94 250 ARG A O 1
ATOM 1860 N N . ALA A 1 251 ? -18.508 -4.396 -4.884 1.00 97.94 251 ALA A N 1
ATOM 1861 C CA . ALA A 1 251 ? -18.323 -3.220 -4.030 1.00 97.94 251 ALA A CA 1
ATOM 1862 C C . ALA A 1 251 ? -16.867 -2.939 -3.638 1.00 97.94 251 ALA A C 1
ATOM 1864 O O . ALA A 1 251 ? -16.506 -1.780 -3.413 1.00 97.94 251 ALA A O 1
ATOM 1865 N N . LEU A 1 252 ? -16.017 -3.966 -3.558 1.00 98.06 252 LEU A N 1
ATOM 1866 C CA . LEU A 1 252 ? -14.653 -3.831 -3.049 1.00 98.06 252 LEU A CA 1
ATOM 1867 C C . LEU A 1 252 ? -13.779 -2.873 -3.878 1.00 98.06 252 LEU A C 1
ATOM 1869 O O . LEU A 1 252 ? -13.099 -2.059 -3.254 1.00 98.06 252 LEU A O 1
ATOM 1873 N N . PRO A 1 253 ? -13.791 -2.874 -5.228 1.00 96.56 253 PRO A N 1
ATOM 1874 C CA . PRO A 1 253 ? -12.947 -1.957 -6.001 1.00 96.56 253 PRO A CA 1
ATOM 1875 C C . PRO A 1 253 ? -13.259 -0.477 -5.737 1.00 96.56 253 PRO A C 1
ATOM 1877 O O . PRO A 1 253 ? -12.350 0.322 -5.498 1.00 96.56 253 PRO A O 1
ATOM 1880 N N . ALA A 1 254 ? -14.546 -0.117 -5.719 1.00 96.31 254 ALA A N 1
ATOM 1881 C CA . ALA A 1 254 ? -14.993 1.244 -5.433 1.00 96.31 254 ALA A CA 1
ATOM 1882 C C . ALA A 1 254 ? -14.692 1.638 -3.978 1.00 96.31 254 ALA A C 1
ATOM 1884 O O . ALA A 1 254 ? -14.179 2.729 -3.723 1.00 96.31 254 ALA A O 1
ATOM 1885 N N . MET A 1 255 ? -14.917 0.729 -3.026 1.00 96.94 255 MET A N 1
ATOM 1886 C CA . MET A 1 255 ? -14.620 0.980 -1.616 1.00 96.94 255 MET A CA 1
ATOM 1887 C C . MET A 1 255 ? -13.112 1.075 -1.326 1.00 96.94 255 MET A C 1
ATOM 1889 O O . MET A 1 255 ? -12.689 1.849 -0.469 1.00 96.94 255 MET A O 1
ATOM 1893 N N . LEU A 1 256 ? -12.274 0.344 -2.062 1.00 97.06 256 LEU A N 1
ATOM 1894 C CA . LEU A 1 256 ? -10.818 0.472 -1.986 1.00 97.06 256 LEU A CA 1
ATOM 1895 C C . LEU A 1 256 ? -10.358 1.844 -2.487 1.00 97.06 256 LEU A C 1
ATOM 1897 O O . LEU A 1 256 ? -9.562 2.502 -1.817 1.00 97.06 256 LEU A O 1
ATOM 1901 N N . GLY A 1 257 ? -10.920 2.324 -3.602 1.00 95.75 257 GLY A N 1
ATOM 1902 C CA . GLY A 1 257 ? -10.714 3.702 -4.058 1.00 95.75 257 GLY A CA 1
ATOM 1903 C C . GLY A 1 257 ? -11.145 4.733 -3.011 1.00 95.75 257 GLY A C 1
ATOM 1904 O O . GLY A 1 257 ? -10.402 5.669 -2.719 1.00 95.75 257 GLY A O 1
ATOM 1905 N N . TRP A 1 258 ? -12.292 4.523 -2.365 1.00 95.50 258 TRP A N 1
ATOM 1906 C CA . TRP A 1 258 ? -12.777 5.370 -1.272 1.00 95.50 258 TRP A CA 1
ATOM 1907 C C . TRP A 1 258 ? -11.842 5.414 -0.059 1.00 95.50 258 TRP A C 1
ATOM 1909 O O . TRP A 1 258 ? -11.597 6.474 0.531 1.00 95.50 258 TRP A O 1
ATOM 1919 N N . ARG A 1 259 ? -11.277 4.266 0.324 1.00 95.81 259 ARG A N 1
ATOM 1920 C CA . ARG A 1 259 ? -10.346 4.192 1.452 1.00 95.81 259 ARG A CA 1
ATOM 1921 C C . ARG A 1 259 ? -9.014 4.876 1.141 1.00 95.81 259 ARG A C 1
ATOM 1923 O O . ARG A 1 259 ? -8.497 5.589 2.007 1.00 95.81 259 ARG A O 1
ATOM 1930 N N . TRP A 1 260 ? -8.502 4.742 -0.082 1.00 96.31 260 TRP A N 1
ATOM 1931 C CA . TRP A 1 260 ? -7.346 5.516 -0.539 1.00 96.31 260 TRP A CA 1
ATOM 1932 C C . TRP A 1 260 ? -7.655 7.016 -0.627 1.00 96.31 260 TRP A C 1
ATOM 1934 O O . TRP A 1 260 ? -6.817 7.836 -0.257 1.00 96.31 260 TRP A O 1
ATOM 1944 N N . ALA A 1 261 ? -8.864 7.408 -1.038 1.00 96.19 261 ALA A N 1
ATOM 1945 C CA . ALA A 1 261 ? -9.289 8.809 -1.008 1.00 96.19 261 ALA A CA 1
ATOM 1946 C C . ALA A 1 261 ? -9.311 9.362 0.427 1.00 96.19 261 ALA A C 1
ATOM 1948 O O . ALA A 1 261 ? -8.845 10.477 0.664 1.00 96.19 261 ALA A O 1
ATOM 1949 N N . SER A 1 262 ? -9.738 8.554 1.405 1.00 95.00 262 SER A N 1
ATOM 1950 C CA . SER A 1 262 ? -9.646 8.897 2.834 1.00 95.00 262 SER A CA 1
ATOM 1951 C C . SER A 1 262 ? -8.198 9.118 3.289 1.00 95.00 262 SER A C 1
ATOM 1953 O O . SER A 1 262 ? -7.929 10.068 4.024 1.00 95.00 262 SER A O 1
ATOM 1955 N N . GLN A 1 263 ? -7.262 8.286 2.816 1.00 95.06 263 GLN A N 1
ATOM 1956 C CA . GLN A 1 263 ? -5.824 8.442 3.063 1.00 95.06 263 GLN A CA 1
ATOM 1957 C C . GLN A 1 263 ? -5.314 9.774 2.491 1.00 95.06 263 GLN A C 1
ATOM 1959 O O . GLN A 1 263 ? -4.728 10.576 3.219 1.00 95.06 263 GLN A O 1
ATOM 1964 N N . ALA A 1 264 ? -5.598 10.054 1.214 1.00 96.56 264 ALA A N 1
ATOM 1965 C CA . ALA A 1 264 ? -5.202 11.300 0.561 1.00 96.56 264 ALA A CA 1
ATOM 1966 C C . ALA A 1 264 ? -5.778 12.528 1.281 1.00 96.56 264 ALA A C 1
ATOM 1968 O O . ALA A 1 264 ? -5.053 13.485 1.547 1.00 96.56 264 ALA A O 1
ATOM 1969 N N . TYR A 1 265 ? -7.061 12.488 1.648 1.00 96.19 265 TYR A N 1
ATOM 1970 C CA . TYR A 1 265 ? -7.736 13.557 2.383 1.00 96.19 265 TYR A CA 1
ATOM 1971 C C . TYR A 1 265 ? -7.078 13.822 3.746 1.00 96.19 265 TYR A C 1
ATOM 1973 O O . TYR A 1 265 ? -6.812 14.975 4.096 1.00 96.19 265 TYR A O 1
ATOM 1981 N N . TYR A 1 266 ? -6.772 12.760 4.498 1.00 93.38 266 TYR A N 1
ATOM 1982 C CA . TYR A 1 266 ? -6.127 12.850 5.807 1.00 93.38 266 TYR A CA 1
ATOM 1983 C C . TYR A 1 266 ? -4.711 13.431 5.713 1.00 93.38 266 TYR A C 1
ATOM 1985 O O . TYR A 1 266 ? -4.399 14.406 6.401 1.00 93.38 266 TYR A O 1
ATOM 1993 N N . PHE A 1 267 ? -3.868 12.900 4.826 1.00 94.94 267 PHE A N 1
ATOM 1994 C CA . PHE A 1 267 ? -2.489 13.370 4.696 1.00 94.94 267 PHE A CA 1
ATOM 1995 C C . PHE A 1 267 ? -2.383 14.747 4.036 1.00 94.94 267 PHE A C 1
ATOM 1997 O O . PHE A 1 267 ? -1.520 15.530 4.426 1.00 94.94 267 PHE A O 1
ATOM 2004 N N . ALA A 1 268 ? -3.306 15.117 3.142 1.00 96.12 268 ALA A N 1
ATOM 2005 C CA . ALA A 1 268 ? -3.388 16.481 2.620 1.00 96.12 268 ALA A CA 1
ATOM 2006 C C . ALA A 1 268 ? -3.640 17.507 3.734 1.00 96.12 268 ALA A C 1
ATOM 2008 O O . ALA A 1 268 ? -2.984 18.549 3.776 1.00 96.12 268 ALA A O 1
ATOM 2009 N N . TYR A 1 269 ? -4.554 17.200 4.664 1.00 94.31 269 TYR A N 1
ATOM 2010 C CA . TYR A 1 269 ? -4.770 18.026 5.852 1.00 94.31 269 TYR A CA 1
ATOM 2011 C C . TYR A 1 269 ? -3.499 18.117 6.701 1.00 94.31 269 TYR A C 1
ATOM 2013 O O . TYR A 1 269 ? -3.089 19.223 7.049 1.00 94.31 269 TYR A O 1
ATOM 2021 N N . ARG A 1 270 ? -2.857 16.981 7.009 1.00 92.06 270 ARG A N 1
ATOM 2022 C CA . ARG A 1 270 ? -1.661 16.966 7.865 1.00 92.06 270 ARG A CA 1
ATOM 2023 C C . ARG A 1 270 ? -0.503 17.754 7.269 1.00 92.06 270 ARG A C 1
ATOM 2025 O O . ARG A 1 270 ? 0.134 18.507 7.993 1.00 92.06 270 ARG A O 1
ATOM 2032 N N . ILE A 1 271 ? -0.266 17.626 5.965 1.00 93.75 271 ILE A N 1
ATOM 2033 C CA . ILE A 1 271 ? 0.764 18.389 5.250 1.00 93.75 271 ILE A CA 1
ATOM 2034 C C . ILE A 1 271 ? 0.442 19.884 5.293 1.00 93.75 271 ILE A C 1
ATOM 2036 O O . ILE A 1 271 ? 1.302 20.687 5.638 1.00 93.75 271 ILE A O 1
ATOM 2040 N N . ALA A 1 272 ? -0.802 20.270 4.995 1.00 93.94 272 ALA A N 1
ATOM 2041 C CA . ALA A 1 272 ? -1.200 21.676 5.010 1.00 93.94 272 ALA A CA 1
ATOM 2042 C C . ALA A 1 272 ? -1.150 22.308 6.412 1.00 93.94 272 ALA A C 1
ATOM 2044 O O . ALA A 1 272 ? -0.922 23.511 6.528 1.00 93.94 272 ALA A O 1
ATOM 2045 N N . ALA A 1 273 ? -1.391 21.516 7.459 1.00 90.75 273 ALA A N 1
ATOM 2046 C CA . ALA A 1 273 ? -1.398 21.958 8.851 1.00 90.75 273 ALA A CA 1
ATOM 2047 C C . ALA A 1 273 ? -0.052 21.767 9.579 1.00 90.75 273 ALA A C 1
ATOM 2049 O O . ALA A 1 273 ? 0.039 22.144 10.743 1.00 90.75 273 ALA A O 1
ATOM 2050 N N . ASP A 1 274 ? 0.954 21.168 8.929 1.00 88.44 274 ASP A N 1
ATOM 2051 C CA . ASP A 1 274 ? 2.190 20.671 9.562 1.00 88.44 274 ASP A CA 1
ATOM 2052 C C . ASP A 1 274 ? 1.913 19.817 10.824 1.00 88.44 274 ASP A C 1
ATOM 2054 O O . ASP A 1 274 ? 2.572 19.939 11.855 1.00 88.44 274 ASP A O 1
ATOM 2058 N N . ASP A 1 275 ? 0.892 18.952 10.763 1.00 84.50 275 ASP A N 1
ATOM 2059 C CA . ASP A 1 275 ? 0.477 18.107 11.890 1.00 84.50 275 ASP A CA 1
ATOM 2060 C C . ASP A 1 275 ? 1.380 16.871 12.017 1.00 84.50 275 ASP A C 1
ATOM 2062 O O . ASP A 1 275 ? 1.312 15.924 11.219 1.00 84.50 275 ASP A O 1
ATOM 2066 N N . ARG A 1 276 ? 2.196 16.859 13.074 1.00 82.81 276 ARG A N 1
ATOM 2067 C CA . ARG A 1 276 ? 3.196 15.821 13.374 1.00 82.81 276 ARG A CA 1
ATOM 2068 C C . ARG A 1 276 ? 2.799 14.900 14.528 1.00 82.81 276 ARG A C 1
ATOM 2070 O O . ARG A 1 276 ? 3.635 14.178 15.058 1.00 82.81 276 ARG A O 1
ATOM 2077 N N . THR A 1 277 ? 1.530 14.902 14.931 1.00 72.56 277 THR A N 1
ATOM 2078 C CA . THR A 1 277 ? 1.067 14.049 16.033 1.00 72.56 277 THR A CA 1
ATOM 2079 C C . THR A 1 277 ? 1.350 12.573 15.729 1.00 72.56 277 THR A C 1
ATOM 2081 O O . THR A 1 277 ? 0.969 12.061 14.674 1.00 72.56 277 THR A O 1
ATOM 2084 N N . GLY A 1 278 ? 2.050 11.897 16.643 1.00 72.75 278 GLY A N 1
ATOM 2085 C CA . GLY A 1 278 ? 2.379 10.474 16.534 1.00 72.75 278 GLY A CA 1
ATOM 2086 C C . GLY A 1 278 ? 3.426 10.099 15.476 1.00 72.75 278 GLY A C 1
ATOM 2087 O O . GLY A 1 278 ? 3.568 8.910 15.218 1.00 72.75 278 GLY A O 1
ATOM 2088 N N . ILE A 1 279 ? 4.137 11.064 14.874 1.00 77.44 279 ILE A N 1
ATOM 2089 C CA . ILE A 1 279 ? 5.230 10.811 13.915 1.00 77.44 279 ILE A CA 1
ATOM 2090 C C . ILE A 1 279 ? 6.494 11.578 14.318 1.00 77.44 279 ILE A C 1
ATOM 2092 O O . ILE A 1 279 ? 6.410 12.679 14.865 1.00 77.44 279 ILE A O 1
ATOM 2096 N N . ALA A 1 280 ? 7.669 11.014 14.039 1.00 78.19 280 ALA A N 1
ATOM 2097 C CA . ALA A 1 280 ? 8.948 11.666 14.338 1.00 78.19 280 ALA A CA 1
ATOM 2098 C C . ALA A 1 280 ? 9.483 12.462 13.136 1.00 78.19 280 ALA A C 1
ATOM 2100 O O . ALA A 1 280 ? 10.146 13.487 13.309 1.00 78.19 280 ALA A O 1
ATOM 2101 N N . ASP A 1 281 ? 9.175 12.003 11.920 1.00 83.69 281 ASP A N 1
ATOM 2102 C CA . ASP A 1 281 ? 9.665 12.563 10.663 1.00 83.69 281 ASP A CA 1
ATOM 2103 C C . ASP A 1 281 ? 8.495 13.082 9.804 1.00 83.69 281 ASP A C 1
ATOM 2105 O O . ASP A 1 281 ? 7.634 12.294 9.407 1.00 83.69 281 ASP A O 1
ATOM 2109 N N . PRO A 1 282 ? 8.451 14.381 9.443 1.00 84.44 282 PRO A N 1
ATOM 2110 C CA . PRO A 1 282 ? 7.428 14.926 8.547 1.00 84.44 282 PRO A CA 1
ATOM 2111 C C . PRO A 1 282 ? 7.321 14.202 7.200 1.00 84.44 282 PRO A C 1
ATOM 2113 O O . PRO A 1 282 ? 6.251 14.215 6.590 1.00 84.44 282 PRO A O 1
ATOM 2116 N N . ALA A 1 283 ? 8.386 13.537 6.734 1.00 88.81 283 ALA A N 1
ATOM 2117 C CA . ALA A 1 283 ? 8.326 12.747 5.510 1.00 88.81 283 ALA A CA 1
ATOM 2118 C C . ALA A 1 283 ? 7.388 11.530 5.627 1.00 88.81 283 ALA A C 1
ATOM 2120 O O . ALA A 1 283 ? 6.991 10.988 4.600 1.00 88.81 283 ALA A O 1
ATOM 2121 N N . GLU A 1 284 ? 6.978 11.113 6.831 1.00 88.44 284 GLU A N 1
ATOM 2122 C CA . GLU A 1 284 ? 5.894 10.135 7.021 1.00 88.44 284 GLU A CA 1
ATOM 2123 C C . GLU A 1 284 ? 4.574 10.624 6.418 1.00 88.44 284 GLU A C 1
ATOM 2125 O O . GLU A 1 284 ? 3.867 9.846 5.778 1.00 88.44 284 GLU A O 1
ATOM 2130 N N . ASN A 1 285 ? 4.273 11.922 6.536 1.00 91.38 285 ASN A N 1
ATOM 2131 C CA . ASN A 1 285 ? 3.062 12.487 5.946 1.00 91.38 285 ASN A CA 1
ATOM 2132 C C . ASN A 1 285 ? 3.112 12.481 4.414 1.00 91.38 285 ASN A C 1
ATOM 2134 O O . ASN A 1 285 ? 2.128 12.140 3.757 1.00 91.38 285 ASN A O 1
ATOM 2138 N N . GLU A 1 286 ? 4.266 12.835 3.845 1.00 92.44 286 GLU A N 1
ATOM 2139 C CA . GLU A 1 286 ? 4.484 12.790 2.395 1.00 92.44 286 GLU A CA 1
ATOM 2140 C C . GLU A 1 286 ? 4.426 11.351 1.867 1.00 92.44 286 GLU A C 1
ATOM 2142 O O . GLU A 1 286 ? 3.825 11.116 0.821 1.00 92.44 286 GLU A O 1
ATOM 2147 N N . ARG A 1 287 ? 4.959 10.368 2.612 1.00 90.50 287 ARG A N 1
ATOM 2148 C CA . ARG A 1 287 ? 4.828 8.940 2.276 1.00 90.50 287 ARG A CA 1
ATOM 2149 C C . ARG A 1 287 ? 3.363 8.505 2.230 1.00 90.50 287 ARG A C 1
ATOM 2151 O O . ARG A 1 287 ? 2.935 7.960 1.219 1.00 90.50 287 ARG A O 1
ATOM 2158 N N . GLY A 1 288 ? 2.578 8.834 3.259 1.00 91.12 288 GLY A N 1
ATOM 2159 C CA . GLY A 1 288 ? 1.152 8.495 3.302 1.00 91.12 288 GLY A CA 1
ATOM 2160 C C . GLY A 1 288 ? 0.345 9.090 2.140 1.00 91.12 288 GLY A C 1
ATOM 2161 O O . GLY A 1 288 ? -0.559 8.435 1.617 1.00 91.12 288 GLY A O 1
ATOM 2162 N N . LEU A 1 289 ? 0.689 10.305 1.694 1.00 93.81 289 LEU A N 1
ATOM 2163 C CA . LEU A 1 289 ? 0.082 10.921 0.511 1.00 93.81 289 LEU A CA 1
ATOM 2164 C C . LEU A 1 289 ? 0.572 10.283 -0.803 1.00 93.81 289 LEU A C 1
ATOM 2166 O O . LEU A 1 289 ? -0.224 10.113 -1.729 1.00 93.81 289 LEU A O 1
ATOM 2170 N N . ALA A 1 290 ? 1.855 9.928 -0.895 1.00 90.50 290 ALA A N 1
ATOM 2171 C CA . ALA A 1 290 ? 2.441 9.280 -2.068 1.00 90.50 290 ALA A CA 1
ATOM 2172 C C . ALA A 1 290 ? 1.852 7.882 -2.312 1.00 90.50 290 ALA A C 1
ATOM 2174 O O . ALA A 1 290 ? 1.535 7.554 -3.456 1.00 90.50 290 ALA A O 1
ATOM 2175 N N . ASP A 1 291 ? 1.623 7.102 -1.253 1.00 90.62 291 ASP A N 1
ATOM 2176 C CA . ASP A 1 291 ? 0.966 5.793 -1.345 1.00 90.62 291 ASP A CA 1
ATOM 2177 C C . ASP A 1 291 ? -0.456 5.930 -1.917 1.00 90.62 291 ASP A C 1
ATOM 2179 O O . ASP A 1 291 ? -0.847 5.192 -2.823 1.00 90.62 291 ASP A O 1
ATOM 2183 N N . ALA A 1 292 ? -1.202 6.951 -1.476 1.00 94.25 292 ALA A N 1
ATOM 2184 C CA . ALA A 1 292 ? -2.519 7.247 -2.031 1.00 94.25 292 ALA A CA 1
ATOM 2185 C C . ALA A 1 292 ? -2.455 7.696 -3.502 1.00 94.25 292 ALA A C 1
ATOM 2187 O O . ALA A 1 292 ? -3.296 7.269 -4.297 1.00 94.25 292 ALA A O 1
ATOM 2188 N N . LYS A 1 293 ? -1.453 8.506 -3.893 1.00 92.56 293 LYS A N 1
ATOM 2189 C CA . LYS A 1 293 ? -1.236 8.894 -5.302 1.00 92.56 293 LYS A CA 1
ATOM 2190 C C . LYS A 1 293 ? -1.018 7.661 -6.173 1.00 92.56 293 LYS A C 1
ATOM 2192 O O . LYS A 1 293 ? -1.650 7.539 -7.217 1.00 92.56 293 LYS A O 1
ATOM 2197 N N . ALA A 1 294 ? -0.161 6.741 -5.728 1.00 89.00 294 ALA A N 1
ATOM 2198 C CA . ALA A 1 294 ? 0.203 5.550 -6.488 1.00 89.00 294 ALA A CA 1
ATOM 2199 C C . ALA A 1 294 ? -1.010 4.680 -6.857 1.00 89.00 294 ALA A C 1
ATOM 2201 O O . ALA A 1 294 ? -0.991 4.037 -7.905 1.00 89.00 294 ALA A O 1
ATOM 2202 N N . TYR A 1 295 ? -2.062 4.679 -6.030 1.00 90.81 295 TYR A N 1
ATOM 2203 C CA . TYR A 1 295 ? -3.311 3.980 -6.328 1.00 90.81 295 TYR A CA 1
ATOM 2204 C C . TYR A 1 295 ? -4.326 4.843 -7.092 1.00 90.81 295 TYR A C 1
ATOM 2206 O O . TYR A 1 295 ? -4.923 4.381 -8.061 1.00 90.81 295 TYR A O 1
ATOM 2214 N N . LEU A 1 296 ? -4.560 6.082 -6.650 1.00 92.69 296 LEU A N 1
ATOM 2215 C CA . LEU A 1 296 ? -5.660 6.916 -7.152 1.00 92.69 296 LEU A CA 1
ATOM 2216 C C . LEU A 1 296 ? -5.350 7.645 -8.458 1.00 92.69 296 LEU A C 1
ATOM 2218 O O . LEU A 1 296 ? -6.258 7.943 -9.231 1.00 92.69 296 LEU A O 1
ATOM 2222 N N . ALA A 1 297 ? -4.085 7.986 -8.666 1.00 90.88 297 ALA A N 1
ATOM 2223 C CA . ALA A 1 297 ? -3.599 8.719 -9.823 1.00 90.88 297 ALA A CA 1
ATOM 2224 C C . ALA A 1 297 ? -2.250 8.126 -10.267 1.00 90.88 297 ALA A C 1
ATOM 2226 O O . ALA A 1 297 ? -1.225 8.812 -10.217 1.00 90.88 297 ALA A O 1
ATOM 2227 N N . PRO A 1 298 ? -2.215 6.830 -10.637 1.00 90.12 298 PRO A N 1
ATOM 2228 C CA . PRO A 1 298 ? -0.996 6.212 -11.127 1.00 90.12 298 PRO A CA 1
ATOM 2229 C C . PRO A 1 298 ? -0.571 6.880 -12.445 1.00 90.12 298 PRO A C 1
ATOM 2231 O O . PRO A 1 298 ? -1.443 7.292 -13.212 1.00 90.12 298 PRO A O 1
ATOM 2234 N N . PRO A 1 299 ? 0.736 6.914 -12.773 1.00 92.38 299 PRO A N 1
ATOM 2235 C CA . PRO A 1 299 ? 1.199 7.458 -14.047 1.00 92.38 299 PRO A CA 1
ATOM 2236 C C . PRO A 1 299 ? 0.468 6.816 -15.229 1.00 92.38 299 PRO A C 1
ATOM 2238 O O . PRO A 1 299 ? 0.288 5.590 -15.255 1.00 92.38 299 PRO A O 1
ATOM 2241 N N . GLU A 1 300 ? 0.043 7.624 -16.190 1.00 95.06 300 GLU A N 1
ATOM 2242 C CA . GLU A 1 300 ? -0.594 7.166 -17.421 1.00 95.06 300 GLU A CA 1
ATOM 2243 C C . GLU A 1 300 ? 0.439 6.437 -18.278 1.00 95.06 300 GLU A C 1
ATOM 2245 O O . GLU A 1 300 ? 1.556 6.919 -18.430 1.00 95.06 300 GLU A O 1
ATOM 2250 N N . ILE A 1 301 ? 0.086 5.283 -18.843 1.00 97.31 301 ILE A N 1
ATOM 2251 C CA . ILE A 1 301 ? 0.942 4.604 -19.819 1.00 97.31 301 ILE A CA 1
ATOM 2252 C C . ILE A 1 301 ? 0.296 4.746 -21.183 1.00 97.31 301 ILE A C 1
ATOM 2254 O O . ILE A 1 301 ? -0.843 4.322 -21.376 1.00 97.31 301 ILE A O 1
ATOM 2258 N N . ARG A 1 302 ? 1.036 5.328 -22.123 1.00 97.81 302 ARG A N 1
ATOM 2259 C CA . ARG A 1 302 ? 0.576 5.558 -23.492 1.00 97.81 302 ARG A CA 1
ATOM 2260 C C . ARG A 1 302 ? 1.697 5.326 -24.497 1.00 97.81 302 ARG A C 1
ATOM 2262 O O . ARG A 1 302 ? 2.863 5.185 -24.126 1.00 97.81 302 ARG A O 1
ATOM 2269 N N . ALA A 1 303 ? 1.325 5.283 -25.774 1.00 98.19 303 ALA A N 1
ATOM 2270 C CA . ALA A 1 303 ? 2.301 5.294 -26.855 1.00 98.19 303 ALA A CA 1
ATOM 2271 C C . ALA A 1 303 ? 3.138 6.582 -26.798 1.00 98.19 303 ALA A C 1
ATOM 2273 O O . ALA A 1 303 ? 2.620 7.654 -26.471 1.00 98.19 303 ALA A O 1
ATOM 2274 N N . TYR A 1 304 ? 4.421 6.447 -27.109 1.00 98.12 304 TYR A N 1
ATOM 2275 C CA . TYR A 1 304 ? 5.315 7.569 -27.361 1.00 98.12 304 TYR A CA 1
ATOM 2276 C C . TYR A 1 304 ? 4.844 8.379 -28.581 1.00 98.12 304 TYR A C 1
ATOM 2278 O O . TYR A 1 304 ? 4.405 7.815 -29.585 1.00 98.12 304 TYR A O 1
ATOM 2286 N N . GLU A 1 305 ? 4.987 9.700 -28.513 1.00 97.31 305 GLU A N 1
ATOM 2287 C CA . GLU A 1 305 ? 4.752 10.629 -29.618 1.00 97.31 305 GLU A CA 1
ATOM 2288 C C . GLU A 1 305 ? 6.018 11.442 -29.917 1.00 97.31 305 GLU A C 1
ATOM 2290 O O . GLU A 1 305 ? 6.823 11.701 -29.034 1.00 97.31 305 GLU A O 1
ATOM 2295 N N . ALA A 1 306 ? 6.193 11.946 -31.143 1.00 96.44 306 ALA A N 1
ATOM 2296 C CA . ALA A 1 306 ? 7.399 12.712 -31.500 1.00 96.44 306 ALA A CA 1
ATOM 2297 C C . ALA A 1 306 ? 7.650 13.949 -30.603 1.00 96.44 306 ALA A C 1
ATOM 2299 O O . ALA A 1 306 ? 8.791 14.362 -30.410 1.00 96.44 306 ALA A O 1
ATOM 2300 N N . ALA A 1 307 ? 6.595 14.535 -30.024 1.00 97.12 307 ALA A N 1
ATOM 2301 C CA . ALA A 1 307 ? 6.712 15.650 -29.081 1.00 97.12 307 ALA A CA 1
ATOM 2302 C C . ALA A 1 307 ? 7.374 15.257 -27.742 1.00 97.12 307 ALA A C 1
ATOM 2304 O O . ALA A 1 307 ? 7.891 16.126 -27.039 1.00 97.12 307 ALA A O 1
ATOM 2305 N N . ASP A 1 308 ? 7.399 13.964 -27.411 1.00 97.75 308 ASP A N 1
ATOM 2306 C CA . ASP A 1 308 ? 7.961 13.418 -26.175 1.00 97.75 308 ASP A CA 1
ATOM 2307 C C . ASP A 1 308 ? 9.494 13.319 -26.200 1.00 97.75 308 ASP A C 1
ATOM 2309 O O . ASP A 1 308 ? 10.095 13.116 -25.149 1.00 97.75 308 ASP A O 1
ATOM 2313 N N . GLU A 1 309 ? 10.152 13.447 -27.363 1.00 97.62 309 GLU A N 1
ATOM 2314 C CA . GLU A 1 309 ? 11.582 13.127 -27.534 1.00 97.62 309 GLU A CA 1
ATOM 2315 C C . GLU A 1 309 ? 12.486 13.785 -26.485 1.00 97.62 309 GLU A C 1
ATOM 2317 O O . GLU A 1 309 ? 13.319 13.121 -25.869 1.00 97.62 309 GLU A O 1
ATOM 2322 N N . ASN A 1 310 ? 12.284 15.078 -26.227 1.00 97.12 310 ASN A N 1
ATOM 2323 C CA . ASN A 1 310 ? 13.095 15.817 -25.261 1.00 97.12 310 ASN A CA 1
ATOM 2324 C C . ASN A 1 310 ? 12.959 15.258 -23.835 1.00 97.12 310 ASN A C 1
ATOM 2326 O O . ASN A 1 310 ? 13.953 15.143 -23.117 1.00 97.12 310 ASN A O 1
ATOM 2330 N N . GLU A 1 311 ? 11.741 14.912 -23.420 1.00 97.62 311 GLU A N 1
ATOM 2331 C CA . GLU A 1 311 ? 11.472 14.360 -22.090 1.00 97.62 311 GLU A CA 1
ATOM 2332 C C . GLU A 1 311 ? 11.884 12.882 -22.006 1.00 97.62 311 GLU A C 1
ATOM 2334 O O . GLU A 1 311 ? 12.417 12.457 -20.983 1.00 97.62 311 GLU A O 1
ATOM 2339 N N . TRP A 1 312 ? 11.763 12.123 -23.100 1.00 97.94 312 TRP A N 1
ATOM 2340 C CA . TRP A 1 312 ? 12.281 10.757 -23.217 1.00 97.94 312 TRP A CA 1
ATOM 2341 C C . TRP A 1 312 ? 13.803 10.735 -23.012 1.00 97.94 312 TRP A C 1
ATOM 2343 O O . TRP A 1 312 ? 14.304 9.978 -22.176 1.00 97.94 312 TRP A O 1
ATOM 2353 N N . VAL A 1 313 ? 14.543 11.626 -23.691 1.00 97.75 313 VAL A N 1
ATOM 2354 C CA . VAL A 1 313 ? 16.011 11.727 -23.579 1.00 97.75 313 VAL A CA 1
ATOM 2355 C C . VAL A 1 313 ? 16.421 12.084 -22.152 1.00 97.75 313 VAL A C 1
ATOM 2357 O O . VAL A 1 313 ? 17.321 11.458 -21.585 1.00 97.75 313 VAL A O 1
ATOM 2360 N N . ARG A 1 314 ? 15.739 13.060 -21.537 1.00 96.81 314 ARG A N 1
ATOM 2361 C CA . ARG A 1 314 ? 15.985 13.462 -20.142 1.00 96.81 314 ARG A CA 1
ATOM 2362 C C . ARG A 1 314 ? 15.727 12.318 -19.171 1.00 96.81 314 ARG A C 1
ATOM 2364 O O . ARG A 1 314 ? 16.587 12.031 -18.338 1.00 96.81 314 ARG A O 1
ATOM 2371 N N . CYS A 1 315 ? 14.580 11.651 -19.301 1.00 97.44 315 CYS A N 1
ATOM 2372 C CA . CYS A 1 315 ? 14.205 10.521 -18.461 1.00 97.44 315 CYS A CA 1
ATOM 2373 C C . CYS A 1 315 ? 15.270 9.423 -18.531 1.00 97.44 315 CYS A C 1
ATOM 2375 O O . CYS A 1 315 ? 15.782 8.999 -17.494 1.00 97.44 315 CYS A O 1
ATOM 2377 N N . ARG A 1 316 ? 15.686 9.038 -19.745 1.00 97.50 316 ARG A N 1
ATOM 2378 C CA . ARG A 1 316 ? 16.718 8.019 -19.963 1.00 97.50 316 ARG A CA 1
ATOM 2379 C C . ARG A 1 316 ? 18.066 8.405 -19.362 1.00 97.50 316 ARG A C 1
ATOM 2381 O O . ARG A 1 316 ? 18.681 7.596 -18.668 1.00 97.50 316 ARG A O 1
ATOM 2388 N N . ALA A 1 317 ? 18.521 9.635 -19.601 1.00 96.69 317 ALA A N 1
ATOM 2389 C CA . ALA A 1 317 ? 19.804 10.117 -19.097 1.00 96.69 317 ALA A CA 1
ATOM 2390 C C . ALA A 1 317 ? 19.857 10.091 -17.562 1.00 96.69 317 ALA A C 1
ATOM 2392 O O . ALA A 1 317 ? 20.801 9.552 -16.984 1.00 96.69 317 ALA A O 1
ATOM 2393 N N . VAL A 1 318 ? 18.827 10.622 -16.895 1.00 96.75 318 VAL A N 1
ATOM 2394 C CA . VAL A 1 318 ? 18.763 10.651 -15.426 1.00 96.75 318 VAL A CA 1
ATOM 2395 C C . VAL A 1 318 ? 18.575 9.245 -14.853 1.00 96.75 318 VAL A C 1
ATOM 2397 O O . VAL A 1 318 ? 19.209 8.900 -13.858 1.00 96.75 318 VAL A O 1
ATOM 2400 N N . ALA A 1 319 ? 17.751 8.405 -15.485 1.00 96.69 319 ALA A N 1
ATOM 2401 C CA . ALA A 1 319 ? 17.468 7.059 -15.000 1.00 96.69 319 ALA A CA 1
ATOM 2402 C C . ALA A 1 319 ? 18.667 6.103 -15.075 1.00 96.69 319 ALA A C 1
ATOM 2404 O O . ALA A 1 319 ? 18.691 5.140 -14.309 1.00 96.69 319 ALA A O 1
ATOM 2405 N N . PHE A 1 320 ? 19.638 6.351 -15.960 1.00 96.44 320 PHE A N 1
ATOM 2406 C CA . PHE A 1 320 ? 20.861 5.550 -16.060 1.00 96.44 320 PHE A CA 1
ATOM 2407 C C . PHE A 1 320 ? 22.067 6.138 -15.326 1.00 96.44 320 PHE A C 1
ATOM 2409 O O . PHE A 1 320 ? 23.034 5.405 -15.108 1.00 96.44 320 PHE A O 1
ATOM 2416 N N . LEU A 1 321 ? 22.025 7.406 -14.906 1.00 96.00 321 LEU A N 1
ATOM 2417 C CA . LEU A 1 321 ? 23.174 8.113 -14.328 1.00 96.00 321 LEU A CA 1
ATOM 2418 C C . LEU A 1 321 ? 23.766 7.433 -13.081 1.00 96.00 321 LEU A C 1
ATOM 2420 O O . LEU A 1 321 ? 24.972 7.503 -12.861 1.00 96.00 321 LEU A O 1
ATOM 2424 N N . ASP A 1 322 ? 22.937 6.769 -12.277 1.00 94.44 322 ASP A N 1
ATOM 2425 C CA . ASP A 1 322 ? 23.338 6.049 -11.062 1.00 94.44 322 ASP A CA 1
ATOM 2426 C C . ASP A 1 322 ? 23.462 4.524 -11.258 1.00 94.44 322 ASP A C 1
ATOM 2428 O O . ASP A 1 322 ? 23.546 3.774 -10.286 1.00 94.44 322 ASP A O 1
ATOM 2432 N N . THR A 1 323 ? 23.483 4.060 -12.509 1.00 94.94 323 THR A N 1
ATOM 2433 C CA . THR A 1 323 ? 23.550 2.636 -12.877 1.00 94.94 323 THR A CA 1
ATOM 2434 C C . THR A 1 323 ? 24.858 2.314 -13.588 1.00 94.94 323 THR A C 1
ATOM 2436 O O . THR A 1 323 ? 25.612 3.208 -13.980 1.00 94.94 323 THR A O 1
ATOM 2439 N N . SER A 1 324 ? 25.109 1.036 -13.869 1.00 94.75 324 SER A N 1
ATOM 2440 C CA . SER A 1 324 ? 26.225 0.650 -14.734 1.00 94.75 324 SER A CA 1
ATOM 2441 C C . SER A 1 324 ? 26.096 1.149 -16.183 1.00 94.75 324 SER A C 1
ATOM 2443 O O . SER A 1 324 ? 27.057 0.997 -16.928 1.00 94.75 324 SER A O 1
ATOM 2445 N N . TYR A 1 325 ? 24.976 1.770 -16.580 1.00 94.38 325 TYR A N 1
ATOM 2446 C CA . TYR A 1 325 ? 24.734 2.409 -17.883 1.00 94.38 325 TYR A CA 1
ATOM 2447 C C . TYR A 1 325 ? 24.941 3.934 -17.901 1.00 94.38 325 TYR A C 1
ATOM 2449 O O . TYR A 1 325 ? 24.580 4.576 -18.886 1.00 94.38 325 TYR A O 1
ATOM 2457 N N . TYR A 1 326 ? 25.546 4.536 -16.871 1.00 92.88 326 TYR A N 1
ATOM 2458 C CA . TYR A 1 326 ? 25.777 5.992 -16.806 1.00 92.88 326 TYR A CA 1
ATOM 2459 C C . TYR A 1 326 ? 26.526 6.583 -18.018 1.00 92.88 326 TYR A C 1
ATOM 2461 O O . TYR A 1 326 ? 26.510 7.793 -18.235 1.00 92.88 326 TYR A O 1
ATOM 2469 N N . ASP A 1 327 ? 27.220 5.742 -18.789 1.00 89.25 327 ASP A N 1
ATOM 2470 C CA . ASP A 1 327 ? 27.993 6.116 -19.968 1.00 89.25 327 ASP A CA 1
ATOM 2471 C C . ASP A 1 327 ? 27.255 5.922 -21.303 1.00 89.25 327 ASP A C 1
ATOM 2473 O O . ASP A 1 327 ? 27.786 6.295 -22.347 1.00 89.25 327 ASP A O 1
ATOM 2477 N N . ALA A 1 328 ? 26.037 5.379 -21.284 1.00 89.31 328 ALA A N 1
ATOM 2478 C CA . ALA A 1 328 ? 25.189 5.196 -22.457 1.00 89.31 328 ALA A CA 1
ATOM 2479 C C . ALA A 1 328 ? 24.323 6.444 -22.706 1.00 89.31 328 ALA A C 1
ATOM 2481 O O . ALA A 1 328 ? 23.097 6.371 -22.667 1.00 89.31 328 ALA A O 1
ATOM 2482 N N . VAL A 1 329 ? 24.950 7.606 -22.902 1.00 90.19 329 VAL A N 1
ATOM 2483 C CA . VAL A 1 329 ? 24.244 8.885 -23.091 1.00 90.19 329 VAL A CA 1
ATOM 2484 C C . VAL A 1 329 ? 23.889 9.085 -24.561 1.00 90.19 329 VAL A C 1
ATOM 2486 O O . VAL A 1 329 ? 24.775 9.114 -25.409 1.00 90.19 329 VAL A O 1
ATOM 2489 N N . GLU A 1 330 ? 22.603 9.296 -24.835 1.00 92.69 330 GLU A N 1
ATOM 2490 C CA . GLU A 1 330 ? 22.084 9.570 -26.177 1.00 92.69 330 GLU A CA 1
ATOM 2491 C C . GLU A 1 330 ? 21.505 10.991 -26.226 1.00 92.69 330 GLU A C 1
ATOM 2493 O O . GLU A 1 330 ? 20.698 11.335 -25.360 1.00 92.69 330 GLU A O 1
ATOM 2498 N N . PRO A 1 331 ? 21.899 11.840 -27.193 1.00 93.25 331 PRO A N 1
ATOM 2499 C CA . PRO A 1 331 ? 21.374 13.201 -27.309 1.00 93.25 331 PRO A CA 1
ATOM 2500 C C . PRO A 1 331 ? 20.007 13.268 -28.009 1.00 93.25 331 PRO A C 1
ATOM 2502 O O . PRO A 1 331 ? 19.364 14.313 -27.965 1.00 93.25 331 PRO A O 1
ATOM 2505 N N . VAL A 1 332 ? 19.589 12.181 -28.663 1.00 96.38 332 VAL A N 1
ATOM 2506 C CA . VAL A 1 332 ? 18.318 12.012 -29.387 1.00 96.38 332 VAL A CA 1
ATOM 2507 C C . VAL A 1 332 ? 17.827 10.576 -29.198 1.00 96.38 332 VAL A C 1
ATOM 2509 O O . VAL A 1 332 ? 18.635 9.697 -28.886 1.00 96.38 332 VAL A O 1
ATOM 2512 N N . LYS A 1 333 ? 16.529 10.306 -29.394 1.00 95.50 333 LYS A N 1
ATOM 2513 C CA . LYS A 1 333 ? 16.018 8.925 -29.365 1.00 95.50 333 LYS A CA 1
ATOM 2514 C C . LYS A 1 333 ? 16.624 8.126 -30.534 1.00 95.50 333 LYS A C 1
ATOM 2516 O O . LYS A 1 333 ? 16.483 8.552 -31.683 1.00 95.50 333 LYS A O 1
ATOM 2521 N N . PRO A 1 334 ? 17.295 6.984 -30.293 1.00 92.56 334 PRO A N 1
ATOM 2522 C CA . PRO A 1 334 ? 17.834 6.168 -31.376 1.00 92.56 334 PRO A CA 1
ATOM 2523 C C . PRO A 1 334 ? 16.726 5.636 -32.292 1.00 92.56 334 PRO A C 1
ATOM 2525 O O . PRO A 1 334 ? 15.679 5.188 -31.826 1.00 92.56 334 PRO A O 1
ATOM 2528 N N . THR A 1 335 ? 16.970 5.648 -33.603 1.00 90.88 335 THR A N 1
ATOM 2529 C CA . THR A 1 335 ? 16.126 4.928 -34.565 1.00 90.88 335 THR A CA 1
ATOM 2530 C C . THR A 1 335 ? 16.585 3.480 -34.639 1.00 90.88 335 THR A C 1
ATOM 2532 O O . THR A 1 335 ? 17.777 3.217 -34.800 1.00 90.88 335 THR A O 1
ATOM 2535 N N . VAL A 1 336 ? 15.642 2.546 -34.547 1.00 90.69 336 VAL A N 1
ATOM 2536 C CA . VAL A 1 336 ? 15.920 1.110 -34.575 1.00 90.69 336 VAL A CA 1
ATOM 2537 C C . VAL A 1 336 ? 15.296 0.497 -35.825 1.00 90.69 336 VAL A C 1
ATOM 2539 O O . VAL A 1 336 ? 14.121 0.713 -36.103 1.00 90.69 336 VAL A O 1
ATOM 2542 N N . GLU A 1 337 ? 16.085 -0.264 -36.587 1.00 93.12 337 GLU A N 1
ATOM 2543 C CA . GLU A 1 337 ? 15.578 -1.054 -37.713 1.00 93.12 337 GLU A CA 1
ATOM 2544 C C . GLU A 1 337 ? 14.898 -2.327 -37.182 1.00 93.12 337 GLU A C 1
ATOM 2546 O O . GLU A 1 337 ? 15.525 -3.145 -36.491 1.00 93.12 337 GLU A O 1
ATOM 2551 N N . ALA A 1 338 ? 13.601 -2.453 -37.463 1.00 95.38 338 ALA A N 1
ATOM 2552 C CA . ALA A 1 338 ? 12.720 -3.508 -36.974 1.00 95.38 338 ALA A CA 1
ATOM 2553 C C . ALA A 1 338 ? 11.482 -3.640 -37.881 1.00 95.38 338 ALA A C 1
ATOM 2555 O O . ALA A 1 338 ? 11.131 -2.690 -38.583 1.00 95.38 338 ALA A O 1
ATOM 2556 N N . ASP A 1 339 ? 10.817 -4.798 -37.842 1.00 96.12 339 ASP A N 1
ATOM 2557 C CA . ASP A 1 339 ? 9.538 -5.016 -38.531 1.00 96.12 339 ASP A CA 1
ATOM 2558 C C . ASP A 1 339 ? 8.421 -4.188 -37.878 1.00 96.12 339 ASP A C 1
ATOM 2560 O O . ASP A 1 339 ? 7.552 -3.640 -38.557 1.00 96.12 339 ASP A O 1
ATOM 2564 N N . GLU A 1 340 ? 8.473 -4.076 -36.549 1.00 96.44 340 GLU A N 1
ATOM 2565 C CA . GLU A 1 340 ? 7.552 -3.293 -35.732 1.00 96.44 340 GLU A CA 1
ATOM 2566 C C . GLU A 1 340 ? 8.283 -2.728 -34.506 1.00 96.44 340 GLU A C 1
ATOM 2568 O O . GLU A 1 340 ? 9.218 -3.341 -33.983 1.00 96.44 340 GLU A O 1
ATOM 2573 N N . VAL A 1 341 ? 7.860 -1.548 -34.047 1.00 96.81 341 VAL A N 1
ATOM 2574 C CA . VAL A 1 341 ? 8.379 -0.897 -32.838 1.00 96.81 341 VAL A CA 1
ATOM 2575 C C . VAL A 1 341 ? 7.233 -0.574 -31.887 1.00 96.81 341 VAL A C 1
ATOM 2577 O O . VAL A 1 341 ? 6.204 -0.032 -32.292 1.00 96.81 341 VAL A O 1
ATOM 2580 N N . ILE A 1 342 ? 7.418 -0.899 -30.612 1.00 97.94 342 ILE A N 1
ATOM 2581 C CA . ILE A 1 342 ? 6.492 -0.568 -29.531 1.00 97.94 342 ILE A CA 1
ATOM 2582 C C . ILE A 1 342 ? 7.231 0.373 -28.587 1.00 97.94 342 ILE A C 1
ATOM 2584 O O . ILE A 1 342 ? 8.025 -0.065 -27.757 1.00 97.94 342 ILE A O 1
ATOM 2588 N N . ASP A 1 343 ? 6.949 1.665 -28.722 1.00 98.06 343 ASP A N 1
ATOM 2589 C CA . ASP A 1 343 ? 7.499 2.716 -27.869 1.00 98.06 343 ASP A CA 1
ATOM 2590 C C . ASP A 1 343 ? 6.418 3.214 -26.900 1.00 98.06 343 ASP A C 1
ATOM 2592 O O . ASP A 1 343 ? 5.339 3.664 -27.307 1.00 98.06 343 ASP A O 1
ATOM 2596 N N . LEU A 1 344 ? 6.702 3.132 -25.604 1.00 98.75 344 LEU A N 1
ATOM 2597 C CA . LEU A 1 344 ? 5.790 3.463 -24.516 1.00 98.75 344 LEU A CA 1
ATOM 2598 C C . LEU A 1 344 ? 6.427 4.451 -23.551 1.00 98.75 344 LEU A C 1
ATOM 2600 O O . LEU A 1 344 ? 7.600 4.346 -23.189 1.00 98.75 344 LEU A O 1
ATOM 2604 N N . VAL A 1 345 ? 5.602 5.367 -23.058 1.00 98.69 345 VAL A N 1
ATOM 2605 C CA . VAL A 1 345 ? 5.971 6.327 -22.020 1.00 98.69 345 VAL A CA 1
ATOM 2606 C C . VAL A 1 345 ? 5.007 6.213 -20.849 1.00 98.69 345 VAL A C 1
ATOM 2608 O O . VAL A 1 345 ? 3.805 6.008 -21.026 1.00 98.69 345 VAL A O 1
ATOM 2611 N N . ALA A 1 346 ? 5.544 6.343 -19.641 1.00 98.25 346 ALA A N 1
ATOM 2612 C CA . ALA A 1 346 ? 4.779 6.572 -18.429 1.00 98.25 346 ALA A CA 1
ATOM 2613 C C . ALA A 1 346 ? 4.806 8.070 -18.116 1.00 98.25 346 ALA A C 1
ATOM 2615 O O . ALA A 1 346 ? 5.887 8.641 -17.952 1.00 98.25 346 ALA A O 1
ATOM 2616 N N . VAL A 1 347 ? 3.634 8.692 -18.028 1.00 97.00 347 VAL A N 1
ATOM 2617 C CA . VAL A 1 347 ? 3.457 10.134 -17.858 1.00 97.00 347 VAL A CA 1
ATOM 2618 C C . VAL A 1 347 ? 2.810 10.421 -16.512 1.00 97.00 347 VAL A C 1
ATOM 2620 O O . VAL A 1 347 ? 1.763 9.865 -16.188 1.00 97.00 347 VAL A O 1
ATOM 2623 N N . ASP A 1 348 ? 3.421 11.302 -15.730 1.00 92.62 348 ASP A N 1
ATOM 2624 C CA . ASP A 1 348 ? 2.863 11.790 -14.471 1.00 92.62 348 ASP A CA 1
ATOM 2625 C C . ASP A 1 348 ? 2.954 13.313 -14.417 1.00 92.62 348 ASP A C 1
ATOM 2627 O O . ASP A 1 348 ? 3.999 13.888 -14.721 1.00 92.62 348 ASP A O 1
ATOM 2631 N N . ASP A 1 349 ? 1.840 13.972 -14.088 1.00 86.75 349 ASP A N 1
ATOM 2632 C CA . ASP A 1 349 ? 1.713 15.436 -14.081 1.00 86.75 349 ASP A CA 1
ATOM 2633 C C . ASP A 1 349 ? 2.322 16.105 -15.345 1.00 86.75 349 ASP A C 1
ATOM 2635 O O . ASP A 1 349 ? 2.979 17.144 -15.274 1.00 86.75 349 ASP A O 1
ATOM 2639 N N . GLY A 1 350 ? 2.136 15.477 -16.517 1.00 87.88 350 GLY A N 1
ATOM 2640 C CA . GLY A 1 350 ? 2.634 15.951 -17.818 1.00 87.88 350 GLY A CA 1
ATOM 2641 C C . GLY A 1 350 ? 4.116 15.679 -18.118 1.00 87.88 350 GLY A C 1
ATOM 2642 O O . GLY A 1 350 ? 4.588 16.093 -19.173 1.00 87.88 350 GLY A O 1
ATOM 2643 N N . HIS A 1 351 ? 4.841 14.987 -17.237 1.00 94.12 351 HIS A N 1
ATOM 2644 C CA . HIS A 1 351 ? 6.264 14.665 -17.390 1.00 94.12 351 HIS A CA 1
ATOM 2645 C C . HIS A 1 351 ? 6.474 13.174 -17.655 1.00 94.12 351 HIS A C 1
ATOM 2647 O O . HIS A 1 351 ? 5.749 12.338 -17.115 1.00 94.12 351 HIS A O 1
ATOM 2653 N N . ILE A 1 352 ? 7.495 12.820 -18.439 1.00 98.12 352 ILE A N 1
ATOM 2654 C CA . ILE A 1 352 ? 7.842 11.415 -18.695 1.00 98.12 352 ILE A CA 1
ATOM 2655 C C . ILE A 1 352 ? 8.677 10.875 -17.538 1.00 98.12 352 ILE A C 1
ATOM 2657 O O . ILE A 1 352 ? 9.836 11.241 -17.340 1.00 98.12 352 ILE A O 1
ATOM 2661 N N . VAL A 1 353 ? 8.087 9.954 -16.785 1.00 97.56 353 VAL A N 1
ATOM 2662 C CA . VAL A 1 353 ? 8.671 9.368 -15.572 1.00 97.56 353 VAL A CA 1
ATOM 2663 C C . VAL A 1 353 ? 9.152 7.932 -15.771 1.00 97.56 353 VAL A C 1
ATOM 2665 O O . VAL A 1 353 ? 9.834 7.376 -14.910 1.00 97.56 353 VAL A O 1
ATOM 2668 N N . GLY A 1 354 ? 8.847 7.328 -16.917 1.00 98.31 354 GLY A N 1
ATOM 2669 C CA . GLY A 1 354 ? 9.392 6.043 -17.336 1.00 98.31 354 GLY A CA 1
ATOM 2670 C C . GLY A 1 354 ? 9.200 5.816 -18.827 1.00 98.31 354 GLY A C 1
ATOM 2671 O O . GLY A 1 354 ? 8.323 6.420 -19.438 1.00 98.31 354 GLY A O 1
ATOM 2672 N N . ILE A 1 355 ? 10.027 4.953 -19.402 1.00 98.56 355 ILE A N 1
ATOM 2673 C CA . ILE A 1 355 ? 10.043 4.663 -20.838 1.00 98.56 355 ILE A CA 1
ATOM 2674 C C . ILE A 1 355 ? 10.283 3.173 -21.074 1.00 98.56 355 ILE A C 1
ATOM 2676 O O . ILE A 1 355 ? 10.984 2.525 -20.286 1.00 98.56 355 ILE A O 1
ATOM 2680 N N . LEU A 1 356 ? 9.700 2.641 -22.144 1.00 98.69 356 LEU A N 1
ATOM 2681 C CA . LEU A 1 356 ? 9.934 1.293 -22.647 1.00 98.69 356 LEU A CA 1
ATOM 2682 C C . LEU A 1 356 ? 9.902 1.310 -24.174 1.00 98.69 356 LEU A C 1
ATOM 2684 O O . LEU A 1 356 ? 8.874 1.640 -24.752 1.00 98.69 356 LEU A O 1
ATOM 2688 N N . ASP A 1 357 ? 10.987 0.862 -24.788 1.00 98.44 357 ASP A N 1
ATOM 2689 C CA . ASP A 1 357 ? 11.118 0.726 -26.232 1.00 98.44 357 ASP A CA 1
ATOM 2690 C C . ASP A 1 357 ? 11.391 -0.748 -26.558 1.00 98.44 357 ASP A C 1
ATOM 2692 O O . ASP A 1 357 ? 12.329 -1.350 -26.018 1.00 98.44 357 ASP A O 1
ATOM 2696 N N . ILE A 1 358 ? 10.570 -1.331 -27.431 1.00 98.62 358 ILE A N 1
ATOM 2697 C CA . ILE A 1 358 ? 10.698 -2.714 -27.900 1.00 98.62 358 ILE A CA 1
ATOM 2698 C C . ILE A 1 358 ? 10.781 -2.733 -29.426 1.00 98.62 358 ILE A C 1
ATOM 2700 O O . ILE A 1 358 ? 9.929 -2.164 -30.104 1.00 98.62 358 ILE A O 1
ATOM 2704 N N . ALA A 1 359 ? 11.767 -3.447 -29.964 1.00 98.44 359 ALA A N 1
ATOM 2705 C CA . ALA A 1 359 ? 11.925 -3.692 -31.395 1.00 98.44 359 ALA A CA 1
ATOM 2706 C C . ALA A 1 359 ? 11.608 -5.152 -31.738 1.00 98.44 359 ALA A C 1
ATOM 2708 O O . ALA A 1 359 ? 12.192 -6.065 -31.154 1.00 98.44 359 ALA A O 1
ATOM 2709 N N . VAL A 1 360 ? 10.714 -5.382 -32.699 1.00 98.38 360 VAL A N 1
ATOM 2710 C CA . VAL A 1 360 ? 10.303 -6.718 -33.156 1.00 98.38 360 VAL A CA 1
ATOM 2711 C C . VAL A 1 360 ? 10.993 -7.063 -34.474 1.00 98.38 360 VAL A C 1
ATOM 2713 O O . VAL A 1 360 ? 10.953 -6.289 -35.429 1.00 98.38 360 VAL A O 1
ATOM 2716 N N . ARG A 1 361 ? 11.637 -8.230 -34.529 1.00 97.88 361 ARG A N 1
ATOM 2717 C CA . ARG A 1 361 ? 12.352 -8.767 -35.695 1.00 97.88 361 ARG A CA 1
ATOM 2718 C C . ARG A 1 361 ? 11.975 -10.237 -35.865 1.00 97.88 361 ARG A C 1
ATOM 2720 O O . ARG A 1 361 ? 12.551 -11.114 -35.221 1.00 97.88 361 ARG A O 1
ATOM 2727 N N . GLY A 1 362 ? 10.987 -10.510 -36.712 1.00 96.56 362 GLY A N 1
ATOM 2728 C CA . GLY A 1 362 ? 10.414 -11.842 -36.876 1.00 96.56 362 GLY A CA 1
ATOM 2729 C C . GLY A 1 362 ? 9.831 -12.392 -35.569 1.00 96.56 362 GLY A C 1
ATOM 2730 O O . GLY A 1 362 ? 8.916 -11.814 -34.992 1.00 96.56 362 GLY A O 1
ATOM 2731 N N . ASP A 1 363 ? 10.346 -13.529 -35.104 1.00 97.00 363 ASP A N 1
ATOM 2732 C CA . ASP A 1 363 ? 9.890 -14.198 -33.880 1.00 97.00 363 ASP A CA 1
ATOM 2733 C C . ASP A 1 363 ? 10.573 -13.692 -32.593 1.00 97.00 363 ASP A C 1
ATOM 2735 O O . ASP A 1 363 ? 10.236 -14.155 -31.497 1.00 97.00 363 ASP A O 1
ATOM 2739 N N . LEU A 1 364 ? 11.487 -12.722 -32.697 1.00 98.00 364 LEU A N 1
ATOM 2740 C CA . LEU A 1 364 ? 12.208 -12.128 -31.573 1.00 98.00 364 LEU A CA 1
ATOM 2741 C C . LEU A 1 364 ? 11.796 -10.667 -31.360 1.00 98.00 364 LEU A C 1
ATOM 2743 O O . LEU A 1 364 ? 11.894 -9.845 -32.267 1.00 98.00 364 LEU A O 1
ATOM 2747 N N . ALA A 1 365 ? 11.410 -10.327 -30.135 1.00 98.50 365 ALA A N 1
ATOM 2748 C CA . ALA A 1 365 ? 11.269 -8.956 -29.666 1.00 98.50 365 ALA A CA 1
ATOM 2749 C C . ALA A 1 365 ? 12.405 -8.615 -28.694 1.00 98.50 365 ALA A C 1
ATOM 2751 O O . ALA A 1 365 ? 12.741 -9.429 -27.837 1.00 98.50 365 ALA A O 1
ATOM 2752 N N . THR A 1 366 ? 12.962 -7.411 -28.790 1.00 98.56 366 THR A N 1
ATOM 2753 C CA . THR A 1 366 ? 14.068 -6.940 -27.946 1.00 98.56 366 THR A CA 1
ATOM 2754 C C . THR A 1 366 ? 13.674 -5.679 -27.203 1.00 98.56 366 THR A C 1
ATOM 2756 O O . THR A 1 366 ? 13.278 -4.702 -27.829 1.00 98.56 366 THR A O 1
ATOM 2759 N N . ILE A 1 367 ? 13.815 -5.678 -25.876 1.00 98.50 367 ILE A N 1
ATOM 2760 C CA . ILE A 1 367 ? 13.758 -4.462 -25.059 1.00 98.50 367 ILE A CA 1
ATOM 2761 C C . ILE A 1 367 ? 15.036 -3.665 -25.330 1.00 98.50 367 ILE A C 1
ATOM 2763 O O . ILE A 1 367 ? 16.105 -3.985 -24.805 1.00 98.50 367 ILE A O 1
ATOM 2767 N N . GLU A 1 368 ? 14.909 -2.623 -26.146 1.00 97.31 368 GLU A N 1
ATOM 2768 C CA . GLU A 1 368 ? 16.003 -1.720 -26.512 1.00 97.31 368 GLU A CA 1
ATOM 2769 C C . GLU A 1 368 ? 16.277 -0.714 -25.384 1.00 97.31 368 GLU A C 1
ATOM 2771 O O . GLU A 1 368 ? 17.415 -0.319 -25.124 1.00 97.31 368 GLU A O 1
ATOM 2776 N N . THR A 1 369 ? 15.235 -0.291 -24.664 1.00 97.19 369 THR A N 1
ATOM 2777 C CA . THR A 1 369 ? 15.358 0.556 -23.472 1.00 97.19 369 THR A CA 1
ATOM 2778 C C . THR A 1 369 ? 14.192 0.294 -22.526 1.00 97.19 369 THR A C 1
ATOM 2780 O O . THR A 1 369 ? 13.046 0.239 -22.945 1.00 97.19 369 THR A O 1
ATOM 2783 N N . LEU A 1 370 ? 14.480 0.164 -21.232 1.00 97.75 370 LEU A N 1
ATOM 2784 C CA . LEU A 1 370 ? 13.483 0.184 -20.164 1.00 97.75 370 LEU A CA 1
ATOM 2785 C C . LEU A 1 370 ? 14.090 0.884 -18.956 1.00 97.75 370 LEU A C 1
ATOM 2787 O O . LEU A 1 370 ? 15.046 0.383 -18.359 1.00 97.75 370 LEU A O 1
ATOM 2791 N N . CYS A 1 371 ? 13.533 2.027 -18.571 1.00 97.06 371 CYS A N 1
ATOM 2792 C CA . CYS A 1 371 ? 13.982 2.722 -17.373 1.00 97.06 371 CYS A CA 1
ATOM 2793 C C . CYS A 1 371 ? 12.887 3.583 -16.744 1.00 97.06 371 CYS A C 1
ATOM 2795 O O . CYS A 1 371 ? 11.893 3.938 -17.373 1.00 97.06 371 CYS A O 1
ATOM 2797 N N . VAL A 1 372 ? 13.081 3.909 -15.467 1.00 97.94 372 VAL A N 1
ATOM 2798 C CA . VAL A 1 372 ? 12.178 4.743 -14.667 1.00 97.94 372 VAL A CA 1
ATOM 2799 C C . VAL A 1 372 ? 13.010 5.799 -13.962 1.00 97.94 372 VAL A C 1
ATOM 2801 O O . VAL A 1 372 ? 14.055 5.480 -13.380 1.00 97.94 372 VAL A O 1
ATOM 2804 N N . HIS A 1 373 ? 12.527 7.038 -14.002 1.00 96.75 373 HIS A N 1
ATOM 2805 C CA . HIS A 1 373 ? 13.143 8.173 -13.333 1.00 96.75 373 HIS A CA 1
ATOM 2806 C C . HIS A 1 373 ? 13.385 7.851 -11.843 1.00 96.75 373 HIS A C 1
ATOM 2808 O O . HIS A 1 373 ? 12.495 7.281 -11.205 1.00 96.75 373 HIS A O 1
ATOM 2814 N N . PRO A 1 374 ? 14.552 8.188 -11.253 1.00 94.38 374 PRO A N 1
ATOM 2815 C CA . PRO A 1 374 ? 14.922 7.765 -9.899 1.00 94.38 374 PRO A CA 1
ATOM 2816 C C . PRO A 1 374 ? 13.887 8.088 -8.816 1.00 94.38 374 PRO A C 1
ATOM 2818 O O . PRO A 1 374 ? 13.618 7.245 -7.962 1.00 94.38 374 PRO A O 1
ATOM 2821 N N . GLU A 1 375 ? 13.256 9.261 -8.902 1.00 90.25 375 GLU A N 1
ATOM 2822 C CA . GLU A 1 375 ? 12.213 9.716 -7.966 1.00 90.25 375 GLU A CA 1
ATOM 2823 C C . GLU A 1 375 ? 10.900 8.922 -8.067 1.00 90.25 375 GLU A C 1
ATOM 2825 O O . GLU A 1 375 ? 10.105 8.924 -7.134 1.00 90.25 375 GLU A O 1
ATOM 2830 N N . TYR A 1 376 ? 10.697 8.195 -9.168 1.00 91.44 376 TYR A N 1
ATOM 2831 C CA . TYR A 1 376 ? 9.487 7.419 -9.454 1.00 91.44 376 TYR A CA 1
ATOM 2832 C C . TYR A 1 376 ? 9.718 5.901 -9.389 1.00 91.44 376 TYR A C 1
ATOM 2834 O O . TYR A 1 376 ? 8.831 5.091 -9.684 1.00 91.44 376 TYR A O 1
ATOM 2842 N N . ARG A 1 377 ? 10.921 5.470 -8.990 1.00 88.75 377 ARG A N 1
ATOM 2843 C CA . ARG A 1 377 ? 11.226 4.051 -8.774 1.00 88.75 377 ARG A CA 1
ATOM 2844 C C . ARG A 1 377 ? 10.411 3.504 -7.602 1.00 88.75 377 ARG A C 1
ATOM 2846 O O . ARG A 1 377 ? 10.002 4.231 -6.707 1.00 88.75 377 ARG A O 1
ATOM 2853 N N . ARG A 1 378 ? 10.218 2.181 -7.585 1.00 82.75 378 ARG A N 1
ATOM 2854 C CA . ARG A 1 378 ? 9.404 1.448 -6.590 1.00 82.75 378 ARG A CA 1
ATOM 2855 C C . ARG A 1 378 ? 7.894 1.735 -6.634 1.00 82.75 378 ARG A C 1
ATOM 2857 O O . ARG A 1 378 ? 7.161 1.097 -5.895 1.00 82.75 378 ARG A O 1
ATOM 2864 N N . LEU A 1 379 ? 7.413 2.537 -7.588 1.00 84.69 379 LEU A N 1
ATOM 2865 C CA . LEU A 1 379 ? 5.981 2.744 -7.870 1.00 84.69 379 LEU A CA 1
ATOM 2866 C C . LEU A 1 379 ? 5.422 1.771 -8.929 1.00 84.69 379 LEU A C 1
ATOM 2868 O O . LEU A 1 379 ? 4.470 2.073 -9.640 1.00 84.69 379 LEU A O 1
ATOM 2872 N N . ALA A 1 380 ? 6.074 0.618 -9.110 1.00 89.94 380 ALA A N 1
ATOM 2873 C CA . ALA A 1 380 ? 5.733 -0.413 -10.099 1.00 89.94 380 ALA A CA 1
ATOM 2874 C C . ALA A 1 380 ? 5.665 0.031 -11.583 1.00 89.94 380 ALA A C 1
ATOM 2876 O O . ALA A 1 380 ? 5.307 -0.787 -12.429 1.00 89.94 380 ALA A O 1
ATOM 2877 N N . ILE A 1 381 ? 6.085 1.254 -11.934 1.00 94.69 381 ILE A N 1
ATOM 2878 C CA . ILE A 1 381 ? 6.007 1.813 -13.300 1.00 94.69 381 ILE A CA 1
ATOM 2879 C C . ILE A 1 381 ? 6.673 0.906 -14.343 1.00 94.69 381 ILE A C 1
ATOM 2881 O O . ILE A 1 381 ? 6.029 0.551 -15.322 1.00 94.69 381 ILE A O 1
ATOM 2885 N N . ALA A 1 382 ? 7.908 0.446 -14.106 1.00 96.75 382 ALA A N 1
ATOM 2886 C CA . ALA A 1 382 ? 8.604 -0.465 -15.026 1.00 96.75 382 ALA A CA 1
ATOM 2887 C C . ALA A 1 382 ? 7.818 -1.763 -15.273 1.00 96.75 382 ALA A C 1
ATOM 2889 O O . ALA A 1 382 ? 7.806 -2.294 -16.377 1.00 96.75 382 ALA A O 1
ATOM 2890 N N . THR A 1 383 ? 7.151 -2.276 -14.233 1.00 95.69 383 THR A N 1
ATOM 2891 C CA . THR A 1 383 ? 6.335 -3.496 -14.319 1.00 95.69 383 THR A CA 1
ATOM 2892 C C . THR A 1 383 ? 5.103 -3.250 -15.177 1.00 95.69 383 THR A C 1
ATOM 2894 O O . THR A 1 383 ? 4.801 -4.060 -16.042 1.00 95.69 383 THR A O 1
ATOM 2897 N N . ARG A 1 384 ? 4.424 -2.116 -14.976 1.00 95.50 384 ARG A N 1
ATOM 2898 C CA . ARG A 1 384 ? 3.261 -1.732 -15.779 1.00 95.50 384 ARG A CA 1
ATOM 2899 C C . ARG A 1 384 ? 3.636 -1.472 -17.242 1.00 95.50 384 ARG A C 1
ATOM 2901 O O . ARG A 1 384 ? 2.924 -1.941 -18.118 1.00 95.50 384 ARG A O 1
ATOM 2908 N N . LEU A 1 385 ? 4.766 -0.805 -17.497 1.00 98.50 385 LEU A N 1
ATOM 2909 C CA . LEU A 1 385 ? 5.305 -0.615 -18.849 1.00 98.50 385 LEU A CA 1
ATOM 2910 C C . LEU A 1 385 ? 5.562 -1.963 -19.524 1.00 98.50 385 LEU A C 1
ATOM 2912 O O . LEU A 1 385 ? 5.060 -2.195 -20.616 1.00 98.50 385 LEU A O 1
ATOM 2916 N N . LEU A 1 386 ? 6.281 -2.874 -18.859 1.00 98.44 386 LEU A N 1
ATOM 2917 C CA . LEU A 1 386 ? 6.550 -4.208 -19.399 1.00 98.44 386 LEU A CA 1
ATOM 2918 C C . LEU A 1 386 ? 5.260 -4.977 -19.709 1.00 98.44 386 LEU A C 1
ATOM 2920 O O . LEU A 1 386 ? 5.192 -5.634 -20.741 1.00 98.44 386 LEU A O 1
ATOM 2924 N N . TRP A 1 387 ? 4.251 -4.910 -18.836 1.00 97.12 387 TRP A N 1
ATOM 2925 C CA . TRP A 1 387 ? 2.979 -5.594 -19.072 1.00 97.12 387 TRP A CA 1
ATOM 2926 C C . TRP A 1 387 ? 2.199 -5.020 -20.244 1.00 97.12 387 TRP A C 1
ATOM 2928 O O . TRP A 1 387 ? 1.712 -5.795 -21.061 1.00 97.12 387 TRP A O 1
ATOM 2938 N N . GLU A 1 388 ? 2.154 -3.697 -20.377 1.00 98.00 388 GLU A N 1
ATOM 2939 C CA . GLU A 1 388 ? 1.580 -3.047 -21.555 1.00 98.00 388 GLU A CA 1
ATOM 2940 C C . GLU A 1 388 ? 2.344 -3.432 -22.833 1.00 98.00 388 GLU A C 1
ATOM 2942 O O . GLU A 1 388 ? 1.737 -3.759 -23.850 1.00 98.00 388 GLU A O 1
ATOM 2947 N N . GLY A 1 389 ? 3.679 -3.462 -22.780 1.00 98.12 389 GLY A N 1
ATOM 2948 C CA . GLY A 1 389 ? 4.514 -3.894 -23.902 1.00 98.12 389 GLY A CA 1
ATOM 2949 C C . GLY A 1 389 ? 4.249 -5.346 -24.303 1.00 98.12 389 GLY A C 1
ATOM 2950 O O . GLY A 1 389 ? 4.070 -5.632 -25.482 1.00 98.12 389 GLY A O 1
ATOM 2951 N N . ILE A 1 390 ? 4.156 -6.258 -23.331 1.00 97.88 390 ILE A N 1
ATOM 2952 C CA . ILE A 1 390 ? 3.835 -7.671 -23.576 1.00 97.88 390 ILE A CA 1
ATOM 2953 C C . ILE A 1 390 ? 2.432 -7.831 -24.162 1.00 97.88 390 ILE A C 1
ATOM 2955 O O . ILE A 1 390 ? 2.284 -8.575 -25.124 1.00 97.88 390 ILE A O 1
ATOM 2959 N N . ALA A 1 391 ? 1.432 -7.111 -23.648 1.00 97.19 391 ALA A N 1
ATOM 2960 C CA . ALA A 1 391 ? 0.078 -7.151 -24.199 1.00 97.19 391 ALA A CA 1
ATOM 2961 C C . ALA A 1 391 ? 0.055 -6.716 -25.674 1.00 97.19 391 ALA A C 1
ATOM 2963 O O . ALA A 1 391 ? -0.609 -7.335 -26.498 1.00 97.19 391 ALA A O 1
ATOM 2964 N N . ARG A 1 392 ? 0.840 -5.697 -26.046 1.00 97.56 392 ARG A N 1
ATOM 2965 C CA . ARG A 1 392 ? 0.979 -5.280 -27.452 1.00 97.56 392 ARG A CA 1
ATOM 2966 C C . ARG A 1 392 ? 1.715 -6.312 -28.305 1.00 97.56 392 ARG A C 1
ATOM 2968 O O . ARG A 1 392 ? 1.348 -6.507 -29.460 1.00 97.56 392 ARG A O 1
ATOM 2975 N N . LEU A 1 393 ? 2.700 -7.009 -27.736 1.00 97.56 393 LEU A N 1
ATOM 2976 C CA . LEU A 1 393 ? 3.420 -8.083 -28.426 1.00 97.56 393 LEU A CA 1
ATOM 2977 C C . LEU A 1 393 ? 2.524 -9.275 -28.796 1.00 97.56 393 LEU A C 1
ATOM 2979 O O . LEU A 1 393 ? 2.840 -9.954 -29.772 1.00 97.56 393 LEU A O 1
ATOM 2983 N N . GLU A 1 394 ? 1.400 -9.504 -28.104 1.00 95.19 394 GLU A N 1
ATOM 2984 C CA . GLU A 1 39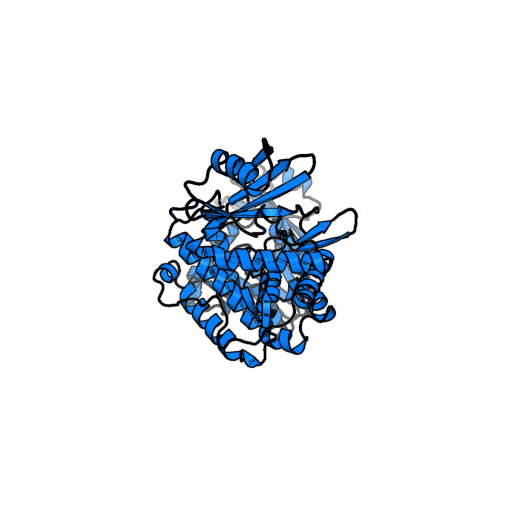4 ? 0.420 -10.554 -28.456 1.00 95.19 394 GLU A CA 1
ATOM 2985 C C . GLU A 1 394 ? -0.154 -10.390 -29.875 1.00 95.19 394 GLU A C 1
ATOM 2987 O O . GLU A 1 394 ? -0.659 -11.345 -30.469 1.00 95.19 394 GLU A O 1
ATOM 2992 N N . HIS A 1 395 ? -0.056 -9.188 -30.447 1.00 94.88 395 HIS A N 1
ATOM 2993 C CA . HIS A 1 395 ? -0.496 -8.876 -31.806 1.00 94.88 395 HIS A CA 1
ATOM 2994 C C . HIS A 1 395 ? 0.625 -8.947 -32.854 1.00 94.88 395 HIS A C 1
ATOM 2996 O O . HIS A 1 395 ? 0.396 -8.624 -34.018 1.00 94.88 395 HIS A O 1
ATOM 3002 N N . THR A 1 396 ? 1.813 -9.415 -32.466 1.00 96.12 396 THR A N 1
ATOM 3003 C CA . THR A 1 396 ? 3.013 -9.503 -33.310 1.00 96.12 396 THR A CA 1
ATOM 3004 C C . THR A 1 396 ? 3.422 -10.972 -33.524 1.00 96.12 396 THR A C 1
ATOM 3006 O O . THR A 1 396 ? 2.933 -11.866 -32.825 1.00 96.12 396 THR A O 1
ATOM 3009 N N . PRO A 1 397 ? 4.324 -11.283 -34.477 1.00 96.25 397 PRO A N 1
ATOM 3010 C CA . PRO A 1 397 ? 4.850 -12.641 -34.634 1.00 96.25 397 PRO A CA 1
ATOM 3011 C C . PRO A 1 397 ? 5.837 -13.068 -33.532 1.00 96.25 397 PRO A C 1
ATOM 3013 O O . PRO A 1 397 ? 6.248 -14.232 -33.525 1.00 96.25 397 PRO A O 1
ATOM 3016 N N . ALA A 1 398 ? 6.206 -12.174 -32.607 1.00 97.56 398 ALA A N 1
ATOM 3017 C CA . ALA A 1 398 ? 7.179 -12.461 -31.564 1.00 97.56 398 ALA A CA 1
ATOM 3018 C C . ALA A 1 398 ? 6.747 -13.635 -30.665 1.00 97.56 398 ALA A C 1
ATOM 3020 O O . ALA A 1 398 ? 5.599 -13.752 -30.231 1.00 97.56 398 ALA A O 1
ATOM 3021 N N . ARG A 1 399 ? 7.704 -14.512 -30.358 1.00 97.81 399 ARG A N 1
ATOM 3022 C CA . ARG A 1 399 ? 7.569 -15.644 -29.425 1.00 97.81 399 ARG A CA 1
ATOM 3023 C C . ARG A 1 399 ? 8.546 -15.556 -28.263 1.00 97.81 399 ARG A C 1
ATOM 3025 O O . ARG A 1 399 ? 8.320 -16.155 -27.215 1.00 97.81 399 ARG A O 1
ATOM 3032 N N . ILE A 1 400 ? 9.620 -14.795 -28.433 1.00 98.19 400 ILE A N 1
ATOM 3033 C CA . ILE A 1 400 ? 10.649 -14.590 -27.423 1.00 98.19 400 ILE A CA 1
ATOM 3034 C C . ILE A 1 400 ? 10.820 -13.088 -27.231 1.00 98.19 400 ILE A C 1
ATOM 3036 O O . ILE A 1 400 ? 10.960 -12.353 -28.203 1.00 98.19 400 ILE A O 1
ATOM 3040 N N . LEU A 1 401 ? 10.826 -12.649 -25.977 1.00 98.62 401 LEU A N 1
ATOM 3041 C CA . LEU A 1 401 ? 11.219 -11.304 -25.580 1.00 98.62 401 LEU A CA 1
ATOM 3042 C C . LEU A 1 401 ? 12.595 -11.374 -24.930 1.00 98.62 401 LEU A C 1
ATOM 3044 O O . LEU A 1 401 ? 12.764 -12.085 -23.938 1.00 98.62 401 LEU A O 1
ATOM 3048 N N . ASP A 1 402 ? 13.567 -10.644 -25.460 1.00 98.38 402 ASP A N 1
ATOM 3049 C CA . ASP A 1 402 ? 14.879 -10.509 -24.849 1.00 98.38 402 ASP A CA 1
ATOM 3050 C C . ASP A 1 402 ? 15.171 -9.101 -24.337 1.00 98.38 402 ASP A C 1
ATOM 3052 O O . ASP A 1 402 ? 14.504 -8.122 -24.665 1.00 98.38 402 ASP A O 1
ATOM 3056 N N . ALA A 1 403 ? 16.144 -9.025 -23.438 1.00 98.00 403 ALA A N 1
ATOM 3057 C CA . ALA A 1 403 ? 16.664 -7.783 -22.901 1.00 98.00 403 ALA A CA 1
ATOM 3058 C C . ALA A 1 403 ? 18.156 -7.938 -22.629 1.00 98.00 403 ALA A C 1
ATOM 3060 O O . ALA A 1 403 ? 18.605 -8.976 -22.134 1.00 98.00 403 ALA A O 1
ATOM 3061 N N . TRP A 1 404 ? 18.917 -6.881 -22.894 1.00 96.56 404 TRP A N 1
ATOM 3062 C CA . TRP A 1 404 ? 20.326 -6.810 -22.532 1.00 96.56 404 TRP A CA 1
ATOM 3063 C C . TRP A 1 404 ? 20.503 -5.920 -21.312 1.00 96.56 404 TRP A C 1
ATOM 3065 O O . TRP A 1 404 ? 20.074 -4.769 -21.299 1.00 96.56 404 TRP A O 1
ATOM 3075 N N . THR A 1 405 ? 21.149 -6.445 -20.276 1.00 95.88 405 THR A N 1
ATOM 3076 C CA . THR A 1 405 ? 21.472 -5.671 -19.074 1.00 95.88 405 THR A CA 1
ATOM 3077 C C . THR A 1 405 ? 22.858 -6.021 -18.545 1.00 95.88 405 THR A C 1
ATOM 3079 O O . THR A 1 405 ? 23.390 -7.097 -18.809 1.00 95.88 405 THR A O 1
ATOM 3082 N N . ARG A 1 406 ? 23.474 -5.098 -17.808 1.00 95.06 406 ARG A N 1
ATOM 3083 C CA . ARG A 1 406 ? 24.798 -5.264 -17.198 1.00 95.06 406 ARG A CA 1
ATOM 3084 C C . ARG A 1 406 ? 24.667 -5.962 -15.834 1.00 95.06 406 ARG A C 1
ATOM 3086 O O . ARG A 1 406 ? 23.937 -6.941 -15.686 1.00 95.06 406 ARG A O 1
ATOM 3093 N N . GLU A 1 407 ? 25.416 -5.515 -14.831 1.00 92.19 407 GLU A N 1
ATOM 3094 C CA . GLU A 1 407 ? 25.552 -6.188 -13.533 1.00 92.19 407 GLU A CA 1
ATOM 3095 C C . GLU A 1 407 ? 24.795 -5.504 -12.386 1.00 92.19 407 GLU A C 1
ATOM 3097 O O . GLU A 1 407 ? 24.974 -5.871 -11.225 1.00 92.19 407 GLU A O 1
ATOM 3102 N N . ASP A 1 408 ? 23.910 -4.552 -12.699 1.00 95.25 408 ASP A N 1
ATOM 3103 C CA . ASP A 1 408 ? 23.053 -3.906 -11.705 1.00 95.25 408 ASP A CA 1
ATOM 3104 C C . ASP A 1 408 ? 22.096 -4.925 -11.068 1.00 95.25 408 ASP A C 1
ATOM 3106 O O . ASP A 1 408 ? 21.121 -5.373 -11.678 1.00 95.25 408 ASP A O 1
ATOM 3110 N N . ARG A 1 409 ? 22.355 -5.271 -9.801 1.00 95.31 409 ARG A N 1
ATOM 3111 C CA . ARG A 1 409 ? 21.596 -6.294 -9.062 1.00 95.31 409 ARG A CA 1
ATOM 3112 C C . ARG A 1 409 ? 20.089 -6.038 -9.061 1.00 95.31 409 ARG A C 1
ATOM 3114 O O . ARG A 1 409 ? 19.321 -6.964 -9.295 1.00 95.31 409 ARG A O 1
ATOM 3121 N N . ALA A 1 410 ? 19.676 -4.785 -8.860 1.00 93.31 410 ALA A N 1
ATOM 3122 C CA . ALA A 1 410 ? 18.264 -4.413 -8.842 1.00 93.31 410 ALA A CA 1
ATOM 3123 C C . ALA A 1 410 ? 17.560 -4.717 -10.177 1.00 93.31 410 ALA A C 1
ATOM 3125 O O . ALA A 1 410 ? 16.416 -5.166 -10.172 1.00 93.31 410 ALA A O 1
ATOM 3126 N N . ALA A 1 411 ? 18.238 -4.517 -11.314 1.00 95.12 411 ALA A N 1
ATOM 3127 C CA . ALA A 1 411 ? 17.686 -4.843 -12.626 1.00 95.12 411 ALA A CA 1
ATOM 3128 C C . ALA A 1 411 ? 17.596 -6.364 -12.828 1.00 95.12 411 ALA A C 1
ATOM 3130 O O . ALA A 1 411 ? 16.568 -6.859 -13.283 1.00 95.12 411 ALA A O 1
ATOM 3131 N N . LEU A 1 412 ? 18.638 -7.110 -12.446 1.00 97.06 412 LEU A N 1
ATOM 3132 C CA . LEU A 1 412 ? 18.678 -8.571 -12.584 1.00 97.06 412 LEU A CA 1
ATOM 3133 C C . LEU A 1 412 ? 17.594 -9.264 -11.750 1.00 97.06 412 LEU A C 1
ATOM 3135 O O . LEU A 1 412 ? 16.851 -10.092 -12.273 1.00 97.06 412 LEU A O 1
ATOM 3139 N N . GLU A 1 413 ? 17.463 -8.891 -10.475 1.00 96.88 413 GLU A N 1
ATOM 3140 C CA . GLU A 1 413 ? 16.410 -9.402 -9.588 1.00 96.88 413 GLU A CA 1
ATOM 3141 C C . GLU A 1 413 ? 15.018 -9.034 -10.120 1.00 96.88 413 GLU A C 1
ATOM 3143 O O . GLU A 1 413 ? 14.095 -9.853 -10.086 1.00 96.88 413 GLU A O 1
ATOM 3148 N N . TRP A 1 414 ? 14.867 -7.822 -10.668 1.00 96.75 414 TRP A N 1
ATOM 3149 C CA . TRP A 1 414 ? 13.613 -7.383 -11.264 1.00 96.75 414 TRP A CA 1
ATOM 3150 C C . TRP A 1 414 ? 13.237 -8.231 -12.481 1.00 96.75 414 TRP A C 1
ATOM 3152 O O . TRP A 1 414 ? 12.128 -8.761 -12.490 1.00 96.75 414 TRP A O 1
ATOM 3162 N N . TYR A 1 415 ? 14.132 -8.420 -13.456 1.00 98.00 415 TYR A N 1
ATOM 3163 C CA . TYR A 1 415 ? 13.869 -9.232 -14.650 1.00 98.00 415 TYR A CA 1
ATOM 3164 C C . TYR A 1 415 ? 13.576 -10.696 -14.296 1.00 98.00 415 TYR A C 1
ATOM 3166 O O . TYR A 1 415 ? 12.589 -11.255 -14.783 1.00 98.00 415 TYR A O 1
ATOM 3174 N N . ALA A 1 416 ? 14.363 -11.297 -13.397 1.00 97.31 416 ALA A N 1
ATOM 3175 C CA . ALA A 1 416 ? 14.154 -12.674 -12.944 1.00 97.31 416 ALA A CA 1
ATOM 3176 C C . ALA A 1 416 ? 12.751 -12.872 -12.346 1.00 97.31 416 ALA A C 1
ATOM 3178 O O . ALA A 1 416 ? 12.039 -13.812 -12.698 1.00 97.31 416 ALA A O 1
ATOM 3179 N N . ALA A 1 417 ? 12.293 -11.927 -11.519 1.00 95.62 417 ALA A N 1
ATOM 3180 C CA . ALA A 1 417 ? 10.948 -11.953 -10.948 1.00 95.62 417 ALA A CA 1
ATOM 3181 C C . ALA A 1 417 ? 9.813 -11.764 -11.984 1.00 95.62 417 ALA A C 1
ATOM 3183 O O . ALA A 1 417 ? 8.654 -11.994 -11.649 1.00 95.62 417 ALA A O 1
ATOM 3184 N N . ARG A 1 418 ? 10.112 -11.370 -13.234 1.00 96.88 418 ARG A N 1
ATOM 3185 C CA . ARG A 1 418 ? 9.156 -11.344 -14.365 1.00 96.88 418 ARG A CA 1
ATOM 3186 C C . ARG A 1 418 ? 9.395 -12.485 -15.359 1.00 96.88 418 ARG A C 1
ATOM 3188 O O . ARG A 1 418 ? 8.968 -12.392 -16.506 1.00 96.88 418 ARG A O 1
ATOM 3195 N N . GLY A 1 419 ? 10.055 -13.560 -14.937 1.00 96.62 419 GLY A N 1
ATOM 3196 C CA . GLY A 1 419 ? 10.198 -14.774 -15.742 1.00 96.62 419 GLY A CA 1
ATOM 3197 C C . GLY A 1 419 ? 11.246 -14.684 -16.848 1.00 96.62 419 GLY A C 1
ATOM 3198 O O . GLY A 1 419 ? 11.218 -15.498 -17.768 1.00 96.62 419 GLY A O 1
ATOM 3199 N N . PHE A 1 420 ? 12.158 -13.713 -16.776 1.00 98.31 420 PHE A N 1
ATOM 3200 C CA . PHE A 1 420 ? 13.334 -13.709 -17.633 1.00 98.31 420 PHE A CA 1
ATOM 3201 C C . PHE A 1 420 ? 14.418 -14.630 -17.065 1.00 98.31 420 PHE A C 1
ATOM 3203 O O . PHE A 1 420 ? 14.642 -14.671 -15.854 1.00 98.31 420 PHE A O 1
ATOM 3210 N N . VAL A 1 421 ? 15.130 -15.326 -17.945 1.00 97.88 421 VAL A N 1
ATOM 3211 C CA . VAL A 1 421 ? 16.258 -16.202 -17.611 1.00 97.88 421 VAL A CA 1
ATOM 3212 C C . VAL A 1 421 ? 17.499 -15.786 -18.392 1.00 97.88 421 VAL A C 1
ATOM 3214 O O . VAL A 1 421 ? 17.397 -15.396 -19.552 1.00 97.88 421 VAL A O 1
ATOM 3217 N N . GLU A 1 422 ? 18.676 -15.847 -17.769 1.00 97.62 422 GLU A N 1
ATOM 3218 C CA . GLU A 1 422 ? 19.938 -15.584 -18.474 1.00 97.62 422 GLU A CA 1
ATOM 3219 C C . GLU A 1 422 ? 20.184 -16.679 -19.520 1.00 97.62 422 GLU A C 1
ATOM 3221 O O . GLU A 1 422 ? 20.138 -17.866 -19.199 1.00 97.62 422 GLU A O 1
ATOM 3226 N N . ALA A 1 423 ? 20.440 -16.274 -20.764 1.00 97.19 423 ALA A N 1
ATOM 3227 C CA . ALA A 1 423 ? 20.750 -17.187 -21.864 1.00 97.19 423 ALA A CA 1
ATOM 3228 C C . ALA A 1 423 ? 22.220 -17.125 -22.278 1.00 97.19 423 ALA A C 1
ATOM 3230 O O . ALA A 1 423 ? 22.831 -18.152 -22.563 1.00 97.19 423 ALA A O 1
ATOM 3231 N N . GLU A 1 424 ? 22.793 -15.924 -22.293 1.00 96.62 424 GLU A N 1
ATOM 3232 C CA . GLU A 1 424 ? 24.200 -15.707 -22.609 1.00 96.62 424 GLU A CA 1
ATOM 3233 C C . GLU A 1 424 ? 24.753 -14.497 -21.859 1.00 96.62 424 GLU A C 1
ATOM 3235 O O . GLU A 1 424 ? 24.018 -13.575 -21.493 1.00 96.62 424 GLU A O 1
ATOM 3240 N N . SER A 1 425 ? 26.067 -14.493 -21.639 1.00 97.00 425 SER A N 1
ATOM 3241 C CA . SER A 1 425 ? 26.764 -13.353 -21.058 1.00 97.00 425 SER A CA 1
ATOM 3242 C C . SER A 1 425 ? 28.193 -13.203 -21.566 1.00 97.00 425 SER A C 1
ATOM 3244 O O . SER A 1 425 ? 28.876 -14.167 -21.914 1.00 97.00 425 SER A O 1
ATOM 3246 N N . PHE A 1 426 ? 28.652 -11.955 -21.604 1.00 96.81 426 PHE A N 1
ATOM 3247 C CA . PHE A 1 426 ? 29.998 -11.570 -22.013 1.00 96.81 426 PHE A CA 1
ATOM 3248 C C . PHE A 1 426 ? 30.456 -10.326 -21.244 1.00 96.81 426 PHE A C 1
ATOM 3250 O O . PHE A 1 426 ? 29.715 -9.744 -20.452 1.00 96.81 426 PHE A O 1
ATOM 3257 N N . LEU A 1 427 ? 31.711 -9.931 -21.425 1.00 96.69 427 LEU A N 1
ATOM 3258 C CA . LEU A 1 427 ? 32.307 -8.792 -20.738 1.00 96.69 427 LEU A CA 1
ATOM 3259 C C . LEU A 1 427 ? 32.299 -7.560 -21.626 1.00 96.69 427 LEU A C 1
ATOM 3261 O O . LEU A 1 427 ? 32.765 -7.612 -22.756 1.00 96.69 427 LEU A O 1
ATOM 3265 N N . HIS A 1 428 ? 31.874 -6.442 -21.063 1.00 94.94 428 HIS A N 1
ATOM 3266 C CA . HIS A 1 428 ? 32.145 -5.098 -21.543 1.00 94.94 428 HIS A CA 1
ATOM 3267 C C . HIS A 1 428 ? 33.372 -4.554 -20.822 1.00 94.94 428 HIS A C 1
ATOM 3269 O O . HIS A 1 428 ? 33.370 -4.442 -19.599 1.00 94.94 428 HIS A O 1
ATOM 3275 N N . VAL A 1 429 ? 34.415 -4.213 -21.570 1.00 91.38 429 VAL A N 1
ATOM 3276 C CA . VAL A 1 429 ? 35.697 -3.745 -21.042 1.00 91.38 429 VAL A CA 1
ATOM 3277 C C . VAL A 1 429 ? 35.973 -2.338 -21.540 1.00 91.38 429 VAL A C 1
ATOM 3279 O O . VAL A 1 429 ? 35.826 -2.055 -22.730 1.00 91.38 429 VAL A O 1
ATOM 3282 N N . TYR A 1 430 ? 36.423 -1.474 -20.632 1.00 88.69 430 TYR A N 1
ATOM 3283 C CA . TYR A 1 430 ? 36.825 -0.118 -20.964 1.00 88.69 430 TYR A CA 1
ATOM 3284 C C . TYR A 1 430 ? 38.260 0.181 -20.550 1.00 88.69 430 TYR A C 1
ATOM 3286 O O . TYR A 1 430 ? 38.696 -0.166 -19.450 1.00 88.69 430 TYR A O 1
ATOM 3294 N N . SER A 1 431 ? 38.972 0.888 -21.427 1.00 83.81 431 SER A N 1
ATOM 3295 C CA . SER A 1 431 ? 40.337 1.350 -21.179 1.00 83.81 431 SER A CA 1
ATOM 3296 C C . SER A 1 431 ? 40.503 2.811 -21.585 1.00 83.81 431 SER A C 1
ATOM 3298 O O . SER A 1 431 ? 40.167 3.188 -22.708 1.00 83.81 431 SER A O 1
ATOM 3300 N N . GLY A 1 432 ? 40.973 3.640 -20.650 1.00 72.62 432 GLY A N 1
ATOM 3301 C CA . GLY A 1 432 ? 41.130 5.086 -20.830 1.00 72.62 432 GLY A CA 1
ATOM 3302 C C . GLY A 1 432 ? 42.513 5.515 -21.338 1.00 72.62 432 GLY A C 1
ATOM 3303 O O . GLY A 1 432 ? 43.451 4.719 -21.451 1.00 72.62 432 GLY A O 1
ATOM 3304 N N . LEU A 1 433 ? 42.641 6.814 -21.620 1.00 56.41 433 LEU A N 1
ATOM 3305 C CA . LEU A 1 433 ? 43.889 7.484 -22.005 1.00 56.41 433 LEU A CA 1
ATOM 3306 C C . LEU A 1 433 ? 45.011 7.255 -20.985 1.00 56.41 433 LEU A C 1
ATOM 3308 O O . LEU A 1 433 ? 44.884 7.612 -19.818 1.00 56.41 433 LEU A O 1
ATOM 3312 N N . GLY A 1 434 ? 46.139 6.719 -21.454 1.00 57.25 434 GLY A N 1
ATOM 3313 C CA . GLY A 1 434 ? 47.362 6.545 -20.661 1.00 57.25 434 GLY A CA 1
ATOM 3314 C C . GLY A 1 434 ? 47.517 5.179 -19.991 1.00 57.25 434 GLY A C 1
ATOM 3315 O O . GLY A 1 434 ? 48.591 4.897 -19.465 1.00 57.25 434 GLY A O 1
ATOM 3316 N N . ALA A 1 435 ? 46.507 4.306 -20.049 1.00 61.53 435 ALA A N 1
ATOM 3317 C CA . ALA A 1 435 ? 46.678 2.920 -19.632 1.00 61.53 435 ALA A CA 1
ATOM 3318 C C . ALA A 1 435 ? 47.604 2.192 -20.622 1.00 61.53 435 ALA A C 1
ATOM 3320 O O . ALA A 1 435 ? 47.337 2.185 -21.827 1.00 61.53 435 ALA A O 1
ATOM 3321 N N . GLU A 1 436 ? 48.665 1.538 -20.129 1.00 62.97 436 GLU A N 1
ATOM 3322 C CA . GLU A 1 436 ? 49.545 0.690 -20.959 1.00 62.97 436 GLU A CA 1
ATOM 3323 C C . GLU A 1 436 ? 48.740 -0.323 -21.789 1.00 62.97 436 GLU A C 1
ATOM 3325 O O . GLU A 1 436 ? 49.108 -0.658 -22.915 1.00 62.97 436 GLU A O 1
ATOM 3330 N N . ASN A 1 437 ? 47.603 -0.766 -21.250 1.00 64.31 437 ASN A N 1
ATOM 3331 C CA . ASN A 1 437 ? 46.726 -1.746 -21.872 1.00 64.31 437 ASN A CA 1
ATOM 3332 C C . ASN A 1 437 ? 46.020 -1.209 -23.131 1.00 64.31 437 ASN A C 1
ATOM 3334 O O . ASN A 1 437 ? 45.844 -1.974 -24.074 1.00 64.31 437 ASN A O 1
ATOM 3338 N N . THR A 1 438 ? 45.719 0.092 -23.235 1.00 64.62 438 THR A N 1
ATOM 3339 C CA . THR A 1 438 ? 45.116 0.697 -24.444 1.00 64.62 438 THR A CA 1
ATOM 3340 C C . THR A 1 438 ? 46.021 0.525 -25.669 1.00 64.62 438 THR A C 1
ATOM 3342 O O . THR A 1 438 ? 45.555 0.157 -26.747 1.00 64.62 438 THR A O 1
ATOM 3345 N N . ALA A 1 439 ? 47.334 0.722 -25.493 1.00 63.28 439 ALA A N 1
ATOM 3346 C CA . ALA A 1 439 ? 48.325 0.544 -26.556 1.00 63.28 439 ALA A CA 1
ATOM 3347 C C . ALA A 1 439 ? 48.552 -0.933 -26.929 1.00 63.28 439 ALA A C 1
ATOM 3349 O O . ALA A 1 439 ? 48.977 -1.218 -28.043 1.00 63.28 439 ALA A O 1
ATOM 3350 N N . ARG A 1 440 ? 48.267 -1.873 -26.015 1.00 68.38 440 ARG A N 1
ATOM 3351 C CA . ARG A 1 440 ? 48.380 -3.322 -26.261 1.00 68.38 440 ARG A CA 1
ATOM 3352 C C . ARG A 1 440 ? 47.160 -3.909 -26.973 1.00 68.38 440 ARG A C 1
ATOM 3354 O O . ARG A 1 440 ? 47.270 -4.983 -27.552 1.00 68.38 440 ARG A O 1
ATOM 3361 N N . MET A 1 441 ? 46.011 -3.234 -26.919 1.00 72.50 441 MET A N 1
ATOM 3362 C CA . MET A 1 441 ? 44.760 -3.732 -27.503 1.00 72.50 441 MET A CA 1
ATOM 3363 C C . MET A 1 441 ? 44.583 -3.398 -28.986 1.00 72.50 441 MET A C 1
ATOM 3365 O O . MET A 1 441 ? 43.817 -4.080 -29.660 1.00 72.50 441 MET A O 1
ATOM 3369 N N . THR A 1 442 ? 45.223 -2.343 -29.498 1.00 68.50 442 THR A N 1
ATOM 3370 C CA . THR A 1 442 ? 44.966 -1.851 -30.861 1.00 68.50 442 THR A CA 1
ATOM 3371 C C . THR A 1 442 ? 46.231 -1.345 -31.546 1.00 68.50 442 THR A C 1
ATOM 3373 O O . THR A 1 442 ? 47.028 -0.621 -30.952 1.00 68.50 442 THR A O 1
ATOM 3376 N N . GLU A 1 443 ? 46.382 -1.670 -32.829 1.00 74.12 443 GLU A N 1
ATOM 3377 C CA . GLU A 1 443 ? 47.272 -0.942 -33.734 1.00 74.12 443 GLU A CA 1
ATOM 3378 C C . GLU A 1 443 ? 46.534 0.307 -34.235 1.00 74.12 443 GLU A C 1
ATOM 3380 O O . GLU A 1 443 ? 45.405 0.212 -34.717 1.00 74.12 443 GLU A O 1
ATOM 3385 N N . PHE A 1 444 ? 47.137 1.494 -34.117 1.00 75.31 444 PHE A N 1
ATOM 3386 C CA . PHE A 1 444 ? 46.491 2.745 -34.527 1.00 75.31 444 PHE A CA 1
ATOM 3387 C C . PHE A 1 444 ? 47.170 3.385 -35.740 1.00 75.31 444 PHE A C 1
ATOM 3389 O O . PHE A 1 444 ? 48.391 3.361 -35.904 1.00 75.31 444 PHE A O 1
ATOM 3396 N N . ARG A 1 445 ? 46.357 4.014 -36.594 1.00 78.75 445 ARG A N 1
ATOM 3397 C CA . ARG A 1 445 ? 46.811 4.737 -37.785 1.00 78.75 445 ARG A CA 1
ATOM 3398 C C . ARG A 1 445 ? 47.140 6.184 -37.430 1.00 78.75 445 ARG A C 1
ATOM 3400 O O . ARG A 1 445 ? 46.248 6.959 -37.092 1.00 78.75 445 ARG A O 1
ATOM 3407 N N . ALA A 1 446 ? 48.403 6.577 -37.580 1.00 79.00 446 ALA A N 1
ATOM 3408 C CA . ALA A 1 446 ? 48.809 7.973 -37.423 1.00 79.00 446 ALA A CA 1
ATOM 3409 C C . ALA A 1 446 ? 48.014 8.911 -38.371 1.00 79.00 446 ALA A C 1
ATOM 3411 O O . ALA A 1 446 ? 47.746 8.524 -39.512 1.00 79.00 446 ALA A O 1
ATOM 3412 N N . PRO A 1 447 ? 47.647 10.139 -37.941 1.00 86.69 447 PRO A N 1
ATOM 3413 C CA . PRO A 1 447 ? 47.974 10.779 -36.658 1.00 86.69 447 PRO A CA 1
ATOM 3414 C C . PRO A 1 447 ? 46.975 10.486 -35.518 1.00 86.69 447 PRO A C 1
ATOM 3416 O O . PRO A 1 447 ? 47.104 11.064 -34.439 1.00 86.69 447 PRO A O 1
ATOM 3419 N N . TYR A 1 448 ? 45.981 9.624 -35.734 1.00 82.44 448 TYR A N 1
ATOM 3420 C CA . TYR A 1 448 ? 44.907 9.361 -34.774 1.00 82.44 448 TYR A CA 1
ATOM 3421 C C . TYR A 1 448 ? 45.390 8.476 -33.621 1.00 82.44 448 TYR A C 1
ATOM 3423 O O . TYR A 1 448 ? 46.139 7.525 -33.833 1.00 82.44 448 TYR A O 1
ATOM 3431 N N . ARG A 1 449 ? 44.952 8.774 -32.394 1.00 78.19 449 ARG A N 1
ATOM 3432 C CA . ARG A 1 449 ? 45.251 7.979 -31.195 1.00 78.19 449 ARG A CA 1
ATOM 3433 C C . ARG A 1 449 ? 43.951 7.679 -30.449 1.00 78.19 449 ARG A C 1
ATOM 3435 O O . ARG A 1 449 ? 43.171 8.612 -30.256 1.00 78.19 449 ARG A O 1
ATOM 3442 N N . PRO A 1 450 ? 43.706 6.425 -30.033 1.00 77.69 450 PRO A N 1
ATOM 3443 C CA . PRO A 1 450 ? 42.515 6.094 -29.265 1.00 77.69 450 PRO A CA 1
ATOM 3444 C C . PRO A 1 450 ? 42.535 6.815 -27.913 1.00 77.69 450 PRO A C 1
ATOM 3446 O O . PRO A 1 450 ? 43.553 6.843 -27.221 1.00 77.69 450 PRO A O 1
ATOM 3449 N N . ILE A 1 451 ? 41.395 7.411 -27.566 1.00 79.06 451 ILE A N 1
ATOM 3450 C CA . ILE A 1 451 ? 41.185 8.146 -26.309 1.00 79.06 451 ILE A CA 1
ATOM 3451 C C . ILE A 1 451 ? 40.487 7.249 -25.273 1.00 79.06 451 ILE A C 1
ATOM 3453 O O . ILE A 1 451 ? 40.788 7.291 -24.082 1.00 79.06 451 ILE A O 1
ATOM 3457 N N . LEU A 1 452 ? 39.576 6.406 -25.752 1.00 83.06 452 LEU A N 1
ATOM 3458 C CA . LEU A 1 452 ? 38.828 5.421 -24.989 1.00 83.06 452 LEU A CA 1
ATOM 3459 C C . LEU A 1 452 ? 38.658 4.190 -25.877 1.00 83.06 452 LEU A C 1
ATOM 3461 O O . LEU A 1 452 ? 38.344 4.325 -27.060 1.00 83.06 452 LEU A O 1
ATOM 3465 N N . ILE A 1 453 ? 38.852 3.006 -25.309 1.00 84.44 453 ILE A N 1
ATOM 3466 C CA . ILE A 1 453 ? 38.472 1.743 -25.941 1.00 84.44 453 ILE A CA 1
ATOM 3467 C C . ILE A 1 453 ? 37.282 1.181 -25.176 1.00 84.44 453 ILE A C 1
ATOM 3469 O O . ILE A 1 453 ? 37.326 1.099 -23.949 1.00 84.44 453 ILE A O 1
ATOM 3473 N N . PHE A 1 454 ? 36.251 0.784 -25.917 1.00 89.19 454 PHE A N 1
ATOM 3474 C CA . PHE A 1 454 ? 35.150 -0.046 -25.450 1.00 89.19 454 PHE A CA 1
ATOM 3475 C C . PHE A 1 454 ? 35.170 -1.343 -26.262 1.00 89.19 454 PHE A C 1
ATOM 3477 O O . PHE A 1 454 ? 35.124 -1.296 -27.490 1.00 89.19 454 PHE A O 1
ATOM 3484 N N . ALA A 1 455 ? 35.315 -2.484 -25.591 1.00 89.06 455 ALA A N 1
ATOM 3485 C CA . ALA A 1 455 ? 35.478 -3.781 -26.240 1.00 89.06 455 ALA A CA 1
ATOM 3486 C C . ALA A 1 455 ? 34.676 -4.880 -25.536 1.00 89.06 455 ALA A C 1
ATOM 3488 O O . ALA A 1 455 ? 34.379 -4.780 -24.344 1.00 89.06 455 ALA A O 1
ATOM 3489 N N . ALA A 1 456 ? 34.377 -5.946 -26.279 1.00 92.56 456 ALA A N 1
ATOM 3490 C CA . ALA A 1 456 ? 33.770 -7.160 -25.753 1.00 92.56 456 ALA A CA 1
ATOM 3491 C C . ALA A 1 456 ? 34.828 -8.251 -25.513 1.00 92.56 456 ALA A C 1
ATOM 3493 O O . ALA A 1 456 ? 35.768 -8.385 -26.298 1.00 92.56 456 ALA A O 1
ATOM 3494 N N . ALA A 1 457 ? 34.665 -9.053 -24.460 1.00 93.50 457 ALA A N 1
ATOM 3495 C CA . ALA A 1 457 ? 35.475 -10.250 -24.224 1.00 93.50 457 ALA A CA 1
ATOM 3496 C C . ALA A 1 457 ? 34.617 -11.423 -23.707 1.00 93.50 457 ALA A C 1
ATOM 3498 O O . ALA A 1 457 ? 33.616 -11.187 -23.028 1.00 93.50 457 ALA A O 1
ATOM 3499 N N . PRO A 1 458 ? 34.992 -12.687 -23.981 1.00 96.31 458 PRO A N 1
ATOM 3500 C CA . PRO A 1 458 ? 34.317 -13.855 -23.416 1.00 96.31 458 PRO A CA 1
ATOM 3501 C C . PRO A 1 458 ? 34.258 -13.840 -21.884 1.00 96.31 458 PRO A C 1
ATOM 3503 O O . PRO A 1 458 ? 35.205 -13.431 -21.207 1.00 96.31 458 PRO A O 1
ATOM 3506 N N . ARG A 1 459 ? 33.150 -14.341 -21.326 1.00 95.88 459 ARG A N 1
ATOM 3507 C CA . ARG A 1 459 ? 32.861 -14.319 -19.881 1.00 95.88 459 ARG A CA 1
ATOM 3508 C C . ARG A 1 459 ? 33.898 -15.092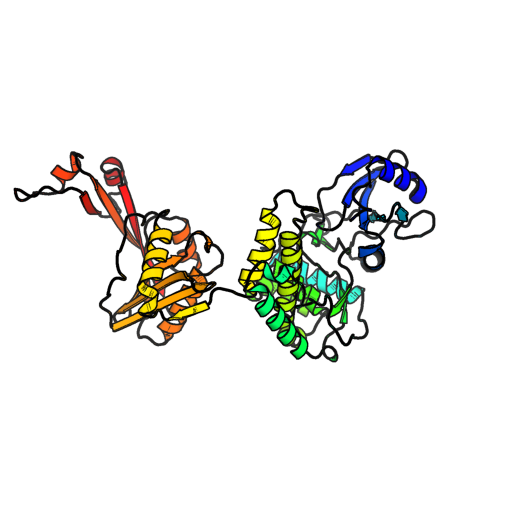 -19.046 1.00 95.88 459 ARG A C 1
ATOM 3510 O O . ARG A 1 459 ? 34.223 -14.644 -17.948 1.00 95.88 459 ARG A O 1
ATOM 3517 N N . GLU A 1 460 ? 34.517 -16.143 -19.583 1.00 96.56 460 GLU A N 1
ATOM 3518 C CA . GLU A 1 460 ? 35.603 -16.908 -18.936 1.00 96.56 460 GLU A CA 1
ATOM 3519 C C . GLU A 1 460 ? 36.862 -16.089 -18.589 1.00 96.56 460 GLU A C 1
ATOM 3521 O O . GLU A 1 460 ? 37.640 -16.484 -17.720 1.00 96.56 460 GLU A O 1
ATOM 3526 N N . HIS A 1 461 ? 37.060 -14.922 -19.210 1.00 95.06 461 HIS A N 1
ATOM 3527 C CA . HIS A 1 461 ? 38.211 -14.058 -18.945 1.00 95.06 461 HIS A CA 1
ATOM 3528 C C . HIS A 1 461 ? 37.966 -13.000 -17.862 1.00 95.06 461 HIS A C 1
ATOM 3530 O O . HIS A 1 461 ? 38.799 -12.111 -17.700 1.00 95.06 461 HIS A O 1
ATOM 3536 N N . GLU A 1 462 ? 36.873 -13.071 -17.095 1.00 95.31 462 GLU A N 1
ATOM 3537 C CA . GLU A 1 462 ? 36.503 -12.014 -16.138 1.00 95.31 462 GLU A CA 1
ATOM 3538 C C . GLU A 1 462 ? 37.611 -11.685 -15.144 1.00 95.31 462 GLU A C 1
ATOM 3540 O O . GLU A 1 462 ? 37.954 -10.517 -14.980 1.00 95.31 462 GLU A O 1
ATOM 3545 N N . THR A 1 463 ? 38.195 -12.696 -14.497 1.00 95.44 463 THR A N 1
ATOM 3546 C CA . THR A 1 463 ? 39.244 -12.474 -13.495 1.00 95.44 463 THR A CA 1
ATOM 3547 C C . THR A 1 463 ? 40.443 -11.745 -14.095 1.00 95.44 463 THR A C 1
ATOM 3549 O O . THR A 1 463 ? 40.971 -10.820 -13.482 1.00 95.44 463 THR A O 1
ATOM 3552 N N . LYS A 1 464 ? 40.836 -12.113 -15.320 1.00 91.88 464 LYS A N 1
ATOM 3553 C CA . LYS A 1 464 ? 41.916 -11.446 -16.050 1.00 91.88 464 LYS A CA 1
ATOM 3554 C C . LYS A 1 464 ? 41.520 -10.019 -16.435 1.00 91.88 464 LYS A C 1
ATOM 3556 O O . LYS A 1 464 ? 42.271 -9.089 -16.169 1.00 91.88 464 LYS A O 1
ATOM 3561 N N . ALA A 1 465 ? 40.325 -9.831 -16.991 1.00 90.50 465 ALA A N 1
ATOM 3562 C CA . ALA A 1 465 ? 39.837 -8.520 -17.400 1.00 90.50 465 ALA A CA 1
ATOM 3563 C C . ALA A 1 465 ? 39.741 -7.549 -16.212 1.00 90.50 465 ALA A C 1
ATOM 3565 O O . ALA A 1 465 ? 40.192 -6.416 -16.316 1.00 90.50 465 ALA A O 1
ATOM 3566 N N . ARG A 1 466 ? 39.224 -7.982 -15.057 1.00 92.00 466 ARG A N 1
ATOM 3567 C CA . ARG A 1 466 ? 39.144 -7.136 -13.852 1.00 92.00 466 ARG A CA 1
ATOM 3568 C C . ARG A 1 466 ? 40.516 -6.810 -13.252 1.00 92.00 466 ARG A C 1
ATOM 3570 O O . ARG A 1 466 ? 40.645 -5.792 -12.583 1.00 92.00 466 ARG A O 1
ATOM 3577 N N . ALA A 1 467 ? 41.531 -7.643 -13.490 1.00 89.31 467 ALA A N 1
ATOM 3578 C CA . ALA A 1 467 ? 42.912 -7.339 -13.112 1.00 89.31 467 ALA A CA 1
ATOM 3579 C C . ALA A 1 467 ? 43.581 -6.336 -14.071 1.00 89.31 467 ALA A C 1
ATOM 3581 O O . ALA A 1 467 ? 44.439 -5.563 -13.654 1.00 89.31 467 ALA A O 1
ATOM 3582 N N . GLU A 1 468 ? 43.202 -6.349 -15.352 1.00 86.19 468 GLU A N 1
ATOM 3583 C CA . GLU A 1 468 ? 43.809 -5.518 -16.400 1.00 86.19 468 GLU A CA 1
ATOM 3584 C C . GLU A 1 468 ? 43.095 -4.174 -16.611 1.00 86.19 468 GLU A C 1
ATOM 3586 O O . GLU A 1 468 ? 43.725 -3.193 -17.014 1.00 86.19 468 GLU A O 1
ATOM 3591 N N . PHE A 1 469 ? 41.792 -4.099 -16.353 1.00 86.50 469 PHE A N 1
ATOM 3592 C CA . PHE A 1 469 ? 40.962 -2.953 -16.711 1.00 86.50 469 PHE A CA 1
ATOM 3593 C C . PHE A 1 469 ? 40.223 -2.391 -15.505 1.00 86.50 469 PHE A C 1
ATOM 3595 O O . PHE A 1 469 ? 39.642 -3.117 -14.704 1.00 86.50 469 PHE A O 1
ATOM 3602 N N . GLN A 1 470 ? 40.198 -1.061 -15.418 1.00 80.81 470 GLN A N 1
ATOM 3603 C CA . GLN A 1 470 ? 39.541 -0.348 -14.321 1.00 80.81 470 GLN A CA 1
ATOM 3604 C C . GLN A 1 470 ? 38.016 -0.461 -14.367 1.00 80.81 470 GLN A C 1
ATOM 3606 O O . GLN A 1 470 ? 37.364 -0.360 -13.332 1.00 80.81 470 GLN A O 1
ATOM 3611 N N . ARG A 1 471 ? 37.441 -0.649 -15.560 1.00 90.44 471 ARG A N 1
ATOM 3612 C CA . ARG A 1 471 ? 35.994 -0.718 -15.752 1.00 90.44 471 ARG A CA 1
ATOM 3613 C C . ARG A 1 471 ? 35.645 -1.920 -16.619 1.00 90.44 471 ARG A C 1
ATOM 3615 O O . ARG A 1 471 ? 35.941 -1.947 -17.813 1.00 90.44 471 ARG A O 1
ATOM 3622 N N . VAL A 1 472 ? 35.020 -2.905 -15.980 1.00 93.38 472 VAL A N 1
ATOM 3623 C CA . VAL A 1 472 ? 34.560 -4.158 -16.582 1.00 93.38 472 VAL A CA 1
ATOM 3624 C C . VAL A 1 472 ? 33.151 -4.436 -16.084 1.00 93.38 472 VAL A C 1
ATOM 3626 O O . VAL A 1 472 ? 32.941 -4.469 -14.873 1.00 93.38 472 VAL A O 1
ATOM 3629 N N . TYR A 1 473 ? 32.221 -4.673 -17.002 1.00 95.94 473 TYR A N 1
ATOM 3630 C CA . TYR A 1 473 ? 30.856 -5.084 -16.688 1.00 95.94 473 TYR A CA 1
ATOM 3631 C C . TYR A 1 473 ? 30.555 -6.438 -17.302 1.00 95.94 473 TYR A C 1
ATOM 3633 O O . TYR A 1 473 ? 30.944 -6.711 -18.436 1.00 95.94 473 TYR A O 1
ATOM 3641 N N . VAL A 1 474 ? 29.799 -7.262 -16.587 1.00 97.00 474 VAL A N 1
ATOM 3642 C CA . VAL A 1 474 ? 29.179 -8.449 -17.179 1.00 97.00 474 VAL A CA 1
ATOM 3643 C C . VAL A 1 474 ? 27.873 -8.034 -17.849 1.00 97.00 474 VAL A C 1
ATOM 3645 O O . VAL A 1 474 ? 26.925 -7.665 -17.159 1.00 97.00 474 VAL A O 1
ATOM 3648 N N . CYS A 1 475 ? 27.834 -8.090 -19.179 1.00 96.88 475 CYS A N 1
ATOM 3649 C CA . CYS A 1 475 ? 26.630 -7.920 -19.984 1.00 96.88 475 CYS A CA 1
ATOM 3650 C C . CYS A 1 475 ? 25.934 -9.274 -20.140 1.00 96.88 475 CYS A C 1
ATOM 3652 O O . CYS A 1 475 ? 26.585 -10.276 -20.435 1.00 96.88 475 CYS A O 1
ATOM 3654 N N . ARG A 1 476 ? 24.623 -9.307 -19.929 1.00 97.56 476 ARG A N 1
ATOM 3655 C CA . ARG A 1 476 ? 23.781 -10.501 -19.964 1.00 97.56 476 ARG A CA 1
ATOM 3656 C C . ARG A 1 476 ? 22.643 -10.283 -20.934 1.00 97.56 476 ARG A C 1
ATOM 3658 O O . ARG A 1 476 ? 22.002 -9.233 -20.898 1.00 97.56 476 ARG A O 1
ATOM 3665 N N . ARG A 1 477 ? 22.354 -11.310 -21.719 1.00 97.94 477 ARG A N 1
ATOM 3666 C CA . ARG A 1 477 ? 21.092 -11.442 -22.427 1.00 97.94 477 ARG A CA 1
ATOM 3667 C C . ARG A 1 477 ? 20.133 -12.243 -21.578 1.00 97.94 477 ARG A C 1
ATOM 3669 O O . ARG A 1 477 ? 20.427 -13.375 -21.182 1.00 97.94 477 ARG A O 1
ATOM 3676 N N . LEU A 1 478 ? 18.982 -11.655 -21.327 1.00 98.44 478 LEU A N 1
ATOM 3677 C CA . LEU A 1 478 ? 17.893 -12.272 -20.602 1.00 98.44 478 LEU A CA 1
ATOM 3678 C C . LEU A 1 478 ? 16.778 -12.592 -21.593 1.00 98.44 478 LEU A C 1
ATOM 3680 O O . LEU A 1 478 ? 16.424 -11.731 -22.389 1.00 98.44 478 LEU A O 1
ATOM 3684 N N . LEU A 1 479 ? 16.232 -13.804 -21.547 1.00 98.25 479 LEU A N 1
ATOM 3685 C CA . LEU A 1 479 ? 15.150 -14.265 -22.415 1.00 98.25 479 LEU A CA 1
ATOM 3686 C C . LEU A 1 479 ? 13.892 -14.540 -21.606 1.00 98.25 479 LEU A C 1
ATOM 3688 O O . LEU A 1 479 ? 13.958 -15.105 -20.515 1.00 98.25 479 LEU A O 1
ATOM 3692 N N . ARG A 1 480 ? 12.743 -14.244 -22.196 1.00 98.06 480 ARG A N 1
ATOM 3693 C CA . ARG A 1 480 ? 11.428 -14.633 -21.710 1.00 98.06 480 ARG A CA 1
ATOM 3694 C C . ARG A 1 480 ? 10.611 -15.205 -22.863 1.00 98.06 480 ARG A C 1
ATOM 3696 O O . ARG A 1 480 ? 10.547 -14.613 -23.933 1.00 98.06 480 ARG A O 1
ATOM 3703 N N . GLN A 1 481 ? 9.959 -16.340 -22.628 1.00 97.38 481 GLN A N 1
ATOM 3704 C CA . GLN A 1 481 ? 8.978 -16.882 -23.570 1.00 97.38 481 GLN A CA 1
ATOM 3705 C C . GLN A 1 481 ? 7.676 -16.074 -23.486 1.00 97.38 481 GLN A C 1
ATOM 3707 O O . GLN A 1 481 ? 7.203 -15.768 -22.385 1.00 97.38 481 GLN A O 1
ATOM 3712 N N . LEU A 1 482 ? 7.126 -15.725 -24.645 1.00 94.38 482 LEU A N 1
ATOM 3713 C CA . LEU A 1 482 ? 5.799 -15.134 -24.796 1.00 94.38 482 LEU A CA 1
ATOM 3714 C C . LEU A 1 482 ? 4.781 -16.268 -25.003 1.00 94.38 482 LEU A C 1
ATOM 3716 O O . LEU A 1 482 ? 5.133 -17.312 -25.554 1.00 94.38 482 LEU A O 1
ATOM 3720 N N . ALA A 1 483 ? 3.570 -16.090 -24.472 1.00 77.69 483 ALA A N 1
ATOM 3721 C CA . ALA A 1 483 ? 2.529 -17.121 -24.460 1.00 77.69 483 ALA A CA 1
ATOM 3722 C C . ALA A 1 483 ? 1.872 -17.325 -25.833 1.00 77.69 483 ALA A C 1
ATOM 3724 O O . ALA A 1 483 ? 1.807 -16.347 -26.612 1.00 77.69 483 ALA A O 1
#

Mean predicted aligned error: 7.31 Å

Secondary structure (DSSP, 8-state):
-TTTTT--HHHHHHHHHHHH--TT-EEEEE---TT-EEEEEEETTEEEEEEEEEHHHHHHHHHHHHHHHHHHHHTT-----EE--TTS-S-EEETTEEEEEEE---SEE--TTSHHHHHHHHHHHHHHHHHH------SSPSSP--TT-GGGGGSTTHHHHHHHHHHHHHTT-GGGS-EEEE-S---GGGEEE-TTT--EEE--GGG-EEEEHHHHHHHHHHHH-STTTTHHHHHHHHHTTSS-HHHHHHHHHHHHHHHHHHHHHHHHHHHHHT--TT-S-THHHHHHHHHHHHHHSPPEEEE--GGGHHHHHHHHHHHHTTSTTTT---SSPPP---SEEEEEEEEETTEEEEEEEEEEETTEEEEEEEEE-GGGTTSSHHHHHHHHHHHHHTTSS--EEEEEE-S-HHHHHHHHTTT-EEEEEEEEEEEETT-HHHHHH----TT---SEEEEEEEGGGHHHHHHH-SEEEEEEEEEEE--